Protein AF-0000000075739368 (afdb_homodimer)

InterPro domains:
  IPR008930 Terpenoid cyclases/protein prenyltransferase alpha-alpha toroid [SSF48239] (47-310)

Organism: Mycobacterium marinum (strain ATCC BAA-535 / M) (NCBI:txid216594)

Foldseek 3Di:
DDDLLRLLVLLLVVCLVVVNPQQKDWDDLQRQLVLLVVCCVVLVHDPVRSVVRSRDTFMDRLLLLLLLLLLLLLVVVLPNCVSVVSNVVSLVVNLVQADPQGHFRGRPNVLFAHFLQSLLSNLQSCLSVVNDDCVSPQSVLVQQLLQADPQFFTAGGTDPHNVCQQVSCCSQLVNDDSHNRFQLSRLSNLVSQLSCCVRPRDHSCNVRNVSNLVVSLVQADPQLFHDGSWWPDTLNSRLSNLLSDLSVDDNLVSLVSSLNNLPPDADPFLQSLLSSLNSCVSSVHADDPVSLVVNSVQQDPSSWHDWDFTTDSPVDTDTGRSSSSSSSSSSNSSNVVD/DDDLLRLLVLLLVVCLVVVNPQQKDWDDLQNQLVLLVVCCVVLVHDPVRSVVRSRDTFMDRLLLLLLLLLLLLLVVVLPNCVSVVSNVVSLVVNLVQADDQGHFRGRPNVLGAHFLQSLLSNLQSCLSVVNDDCVSPQSVLVQQLLQADPQFFTAGGGDPHNVCQQVSCCSQLVHDDSHNRFQLSRLSNLVSQLSCCVRPRDHSCNVRNVSNLVVSLVQADPQLFHDGSWWPDTLNSRLSNLLSDLSVDDNLVSLVSSLNNLPPDADPFLQSLLSSLNSCVSSVHADDPVSLVVNSVQQDPSSWHDWDFTTDSVVDTDTGRSSSSSSSSSSNSSNVVD

Sequence (676 aa):
MATHIQRAIAYLTEQHALGYPNAVHKMGSYSTAKFVQLAADHLDLTADQVHRFSTFTCENKAFHVAMITDALQDALDAGHSECQAMVDENIDYLLGCRDEISWRYFPGFEPLPYDADSLGQMTQVLVRAGKATPETLADAFKLAALNAWEDGPISTFFATDPEDRIVINKIWGRGRDDTGRDAEVVANLLYGATLYQDQVGDSPLTPLLEIATKWLTVQQQPMGFWRAAWYVGTSYSTYVVVRQLVAAGGHQSSVDRAVRFLRQAPAPDPLNRALAMLAITAANCAPDRHDASLLHDTQFHDGSWEAIPLLDNHARIWGSRAVSTAICLKALLRQESQMATHIQRAIAYLTEQHALGYPNAVHKMGSYSTAKFVQLAADHLDLTADQVHRFSTFTCENKAFHVAMITDALQDALDAGHSECQAMVDENIDYLLGCRDEISWRYFPGFEPLPYDADSLGQMTQVLVRAGKATPETLADAFKLAALNAWEDGPISTFFATDPEDRIVINKIWGRGRDDTGRDAEVVANLLYGATLYQDQVGDSPLTPLLEIATKWLTVQQQPMGFWRAAWYVGTSYSTYVVVRQLVAAGGHQSSVDRAVRFLRQAPAPDPLNRALAMLAITAANCAPDRHDASLLHDTQFHDGSWEAIPLLDNHARIWGSRAVSTAICLKALLRQESQ

pLDDT: mean 93.15, std 7.37, range [50.0, 98.88]

Secondary structure (DSSP, 8-state):
---HHHHHHHHHHHHHHTT-GGG-EEE-HHHHHHHHHHHTTTTT--HHHHHHHHT--EEE-HHHHHHHHHHHHHHHHTT-GGGHHHHHHHHHHHHHT--SSS-BSSTT-TTSPBBHHHHHHHHHHHHHTT---HHHHHHHHHHHHHTB-TTS-B-SBPPSSGGGHHHHHHHHTTTS-TT---HHHHHHHHHHHHHHHHHT---TTGGGHHHHHHHHHHT--TTS----SSBSSSHHHHHHHHHHHHHH-S-HHHHHHHHHHHTSS--SSHHHHHHHHHHHHHTT-PPPHHHHHHHHHT--TTS-----EEEE-SS-EEE-HHHHHHHHHHHHHHHHH-/---HHHHHHHHHHHHHHTT-GGG-EEE-HHHHHHHHHHHTTTTT--HHHHHHHHT--EEE-HHHHHHHHHHHHHHHHTT-GGGHHHHHHHHHHHHHT--SSS-BSSTT-TTSPBBHHHHHHHHHHHHHTT---HHHHHHHHHHHHHTB-TTS-B-SBPPSSGGGHHHHHHHHTTTS-TT---HHHHHHHHHHHHHHHHHT---TTGGGHHHHHHHHHHT--TTS----SSBSSSHHHHHHHHHHHHHH-S-HHHHHHHHHHHTTS--SSHHHHHHHHHHHHHTT-PPPHHHHHHHHHT--TTS-----EEEE-SS-EEE-HHHHHHHHHHHHHHHHH-

Radius of gyration: 24.81 Å; Cα contacts (8 Å, |Δi|>4): 1261; chains: 2; bounding box: 58×69×65 Å

Structure (mmCIF, N/CA/C/O backbone):
data_AF-0000000075739368-model_v1
#
loop_
_entity.id
_entity.type
_entity.pdbx_description
1 polymer 'Squalene cyclase C-terminal domain-containing protein'
#
loop_
_atom_site.group_PDB
_atom_site.id
_atom_site.type_symbol
_atom_site.label_atom_id
_atom_site.label_alt_id
_atom_site.label_comp_id
_atom_site.label_asym_id
_atom_site.label_entity_id
_atom_site.label_seq_id
_atom_site.pdbx_PDB_ins_code
_atom_site.Cartn_x
_atom_site.Cartn_y
_atom_site.Cartn_z
_atom_site.occupancy
_atom_site.B_iso_or_equiv
_atom_site.auth_seq_id
_atom_site.auth_comp_id
_atom_site.auth_asym_id
_atom_site.auth_atom_id
_atom_site.pdbx_PDB_model_num
ATOM 1 N N . MET A 1 1 ? 19.188 -24.266 19.781 1 50 1 MET A N 1
ATOM 2 C CA . MET A 1 1 ? 18.156 -23.266 19.609 1 50 1 MET A CA 1
ATOM 3 C C . MET A 1 1 ? 17.656 -23.234 18.156 1 50 1 MET A C 1
ATOM 5 O O . MET A 1 1 ? 18.453 -23.375 17.234 1 50 1 MET A O 1
ATOM 9 N N . ALA A 1 2 ? 16.453 -23.156 17.922 1 74.81 2 ALA A N 1
ATOM 10 C CA . ALA A 1 2 ? 15.906 -23.297 16.578 1 74.81 2 ALA A CA 1
ATOM 11 C C . ALA A 1 2 ? 16.312 -22.125 15.695 1 74.81 2 ALA A C 1
ATOM 13 O O . ALA A 1 2 ? 16.344 -20.984 16.141 1 74.81 2 ALA A O 1
ATOM 14 N N . THR A 1 3 ? 16.781 -22.391 14.547 1 88.75 3 THR A N 1
ATOM 15 C CA . THR A 1 3 ? 17.156 -21.359 13.578 1 88.75 3 THR A CA 1
ATOM 16 C C . THR A 1 3 ? 15.945 -20.5 13.211 1 88.75 3 THR A C 1
ATOM 18 O O . THR A 1 3 ? 14.812 -20.844 13.555 1 88.75 3 THR A O 1
ATOM 21 N N . HIS A 1 4 ? 16.188 -19.391 12.727 1 94.69 4 HIS A N 1
ATOM 22 C CA . HIS A 1 4 ? 15.133 -18.516 12.234 1 94.69 4 HIS A CA 1
ATOM 23 C C . HIS A 1 4 ? 14.211 -19.25 11.273 1 94.69 4 HIS A C 1
ATOM 25 O O . HIS A 1 4 ? 12.992 -19.062 11.305 1 94.69 4 HIS A O 1
ATOM 31 N N . ILE A 1 5 ? 14.766 -20.156 10.477 1 96.81 5 ILE A N 1
ATOM 32 C CA . ILE A 1 5 ? 14.016 -20.922 9.5 1 96.81 5 ILE A CA 1
ATOM 33 C C . ILE A 1 5 ? 13.117 -21.938 10.219 1 96.81 5 ILE A C 1
ATOM 35 O O . ILE A 1 5 ? 11.922 -22.031 9.93 1 96.81 5 ILE A O 1
ATOM 39 N N . GLN A 1 6 ? 13.633 -22.609 11.211 1 97.31 6 GLN A N 1
ATOM 40 C CA . GLN A 1 6 ? 12.875 -23.609 11.953 1 97.31 6 GLN A CA 1
ATOM 41 C C . GLN A 1 6 ? 11.727 -22.969 12.719 1 97.31 6 GLN A C 1
ATOM 43 O O . GLN A 1 6 ? 10.633 -23.531 12.805 1 97.31 6 GLN A O 1
ATOM 48 N N . ARG A 1 7 ? 12.023 -21.812 13.227 1 97.44 7 ARG A N 1
ATOM 49 C CA . ARG A 1 7 ? 10.984 -21.109 13.969 1 97.44 7 ARG A CA 1
ATOM 50 C C . ARG A 1 7 ? 9.867 -20.641 13.047 1 97.44 7 ARG A C 1
ATOM 52 O O . ARG A 1 7 ? 8.695 -20.656 13.422 1 97.44 7 ARG A O 1
ATOM 59 N N . ALA A 1 8 ? 10.211 -20.203 11.852 1 98.19 8 ALA A N 1
ATOM 60 C CA . ALA A 1 8 ? 9.203 -19.812 10.867 1 98.19 8 ALA A CA 1
ATOM 61 C C . ALA A 1 8 ? 8.359 -21 10.438 1 98.19 8 ALA A C 1
ATOM 63 O O . ALA A 1 8 ? 7.133 -20.906 10.344 1 98.19 8 ALA A O 1
ATOM 64 N N . ILE A 1 9 ? 8.977 -22.156 10.219 1 98.5 9 ILE A N 1
ATOM 65 C CA . ILE A 1 9 ? 8.273 -23.375 9.828 1 98.5 9 ILE A CA 1
ATOM 66 C C . ILE A 1 9 ? 7.336 -23.797 10.953 1 98.5 9 ILE A C 1
ATOM 68 O O . ILE A 1 9 ? 6.203 -24.219 10.703 1 98.5 9 ILE A O 1
ATOM 72 N N . ALA A 1 10 ? 7.816 -23.672 12.18 1 98.06 10 ALA A N 1
ATOM 73 C CA . ALA A 1 10 ? 6.988 -24.047 13.328 1 98.06 10 ALA A CA 1
ATOM 74 C C . ALA A 1 10 ? 5.73 -23.188 13.391 1 98.06 10 ALA A C 1
ATOM 76 O O . ALA A 1 10 ? 4.641 -23.688 13.672 1 98.06 10 ALA A O 1
ATOM 77 N N . TYR A 1 11 ? 5.91 -21.922 13.164 1 97.81 11 TYR A N 1
ATOM 78 C CA . TYR A 1 11 ? 4.754 -21.031 13.156 1 97.81 11 TYR A CA 1
ATOM 79 C C . TYR A 1 11 ? 3.766 -21.438 12.07 1 97.81 11 TYR A C 1
ATOM 81 O O . TYR A 1 11 ? 2.559 -21.516 12.312 1 97.81 11 TYR A O 1
ATOM 89 N N . LEU A 1 12 ? 4.246 -21.703 10.852 1 98.31 12 LEU A N 1
ATOM 90 C CA . LEU A 1 12 ? 3.377 -22.062 9.742 1 98.31 12 LEU A CA 1
ATOM 91 C C . LEU A 1 12 ? 2.715 -23.406 9.977 1 98.31 12 LEU A C 1
ATOM 93 O O . LEU A 1 12 ? 1.579 -23.641 9.555 1 98.31 12 LEU A O 1
ATOM 97 N N . THR A 1 13 ? 3.43 -24.25 10.695 1 98.31 13 THR A N 1
ATOM 98 C CA . THR A 1 13 ? 2.854 -25.531 11.078 1 98.31 13 THR A CA 1
ATOM 99 C C . THR A 1 13 ? 1.647 -25.344 11.992 1 98.31 13 THR A C 1
ATOM 101 O O . THR A 1 13 ? 0.622 -26 11.828 1 98.31 13 THR A O 1
ATOM 104 N N . GLU A 1 14 ? 1.795 -24.469 12.922 1 97.56 14 GLU A N 1
ATOM 105 C CA . GLU A 1 14 ? 0.678 -24.156 13.812 1 97.56 14 GLU A CA 1
ATOM 106 C C . GLU A 1 14 ? -0.492 -23.562 13.031 1 97.56 14 GLU A C 1
ATOM 108 O O . GLU A 1 14 ? -1.65 -23.891 13.297 1 97.56 14 GLU A O 1
ATOM 113 N N . GLN A 1 15 ? -0.168 -22.672 12.086 1 97.56 15 GLN A N 1
ATOM 114 C CA . GLN A 1 15 ? -1.215 -22.078 11.258 1 97.56 15 GLN A CA 1
ATOM 115 C C . GLN A 1 15 ? -1.915 -23.141 10.422 1 97.56 15 GLN A C 1
ATOM 117 O O . GLN A 1 15 ? -3.137 -23.109 10.258 1 97.56 15 GLN A O 1
ATOM 122 N N . HIS A 1 16 ? -1.182 -24.031 9.883 1 98.25 16 HIS A N 1
ATOM 123 C CA . HIS A 1 16 ? -1.73 -25.125 9.086 1 98.25 16 HIS A CA 1
ATOM 124 C C . HIS A 1 16 ? -2.689 -25.969 9.906 1 98.25 16 HIS A C 1
ATOM 126 O O . HIS A 1 16 ? -3.766 -26.344 9.43 1 98.25 16 HIS A O 1
ATOM 132 N N . ALA A 1 17 ? -2.266 -26.266 11.109 1 97.38 17 ALA A N 1
ATOM 133 C CA . ALA A 1 17 ? -3.086 -27.094 11.992 1 97.38 17 ALA A CA 1
ATOM 134 C C . ALA A 1 17 ? -4.434 -26.438 12.266 1 97.38 17 ALA A C 1
ATOM 136 O O . ALA A 1 17 ? -5.441 -27.125 12.445 1 97.38 17 ALA A O 1
ATOM 137 N N . LEU A 1 18 ? -4.449 -25.125 12.211 1 96 18 LEU A N 1
ATOM 138 C CA . LEU A 1 18 ? -5.668 -24.375 12.492 1 96 18 LEU A CA 1
ATOM 139 C C . LEU A 1 18 ? -6.426 -24.062 11.203 1 96 18 LEU A C 1
ATOM 141 O O . LEU A 1 18 ? -7.484 -23.438 11.234 1 96 18 LEU A O 1
ATOM 145 N N . GLY A 1 19 ? -5.898 -24.453 10.047 1 95.75 19 GLY A N 1
ATOM 146 C CA . GLY A 1 19 ? -6.543 -24.188 8.773 1 95.75 19 GLY A CA 1
ATOM 147 C C . GLY A 1 19 ? -6.246 -22.812 8.234 1 95.75 19 GLY A C 1
ATOM 148 O O . GLY A 1 19 ? -7.086 -22.203 7.562 1 95.75 19 GLY A O 1
ATOM 149 N N . TYR A 1 20 ? -5.207 -22.156 8.602 1 96.31 20 TYR A N 1
ATOM 150 C CA . TYR A 1 20 ? -4.699 -20.859 8.156 1 96.31 20 TYR A CA 1
ATOM 151 C C . TYR A 1 20 ? -5.746 -19.766 8.359 1 96.31 20 TYR A C 1
ATOM 153 O O . TYR A 1 20 ? -6.059 -19.016 7.43 1 96.31 20 TYR A O 1
ATOM 161 N N . PRO A 1 21 ? -6.266 -19.5 9.508 1 92.19 21 PRO A N 1
ATOM 162 C CA . PRO A 1 21 ? -7.273 -18.453 9.703 1 92.19 21 PRO A CA 1
ATOM 163 C C . PRO A 1 21 ? -6.746 -17.062 9.375 1 92.19 21 PRO A C 1
ATOM 165 O O . PRO A 1 21 ? -7.516 -16.188 8.938 1 92.19 21 PRO A O 1
ATOM 168 N N . ASN A 1 22 ? -5.43 -16.875 9.484 1 88.19 22 ASN A N 1
ATOM 169 C CA . ASN A 1 22 ? -4.797 -15.586 9.25 1 88.19 22 ASN A CA 1
ATOM 170 C C . ASN A 1 22 ? -4.645 -15.297 7.758 1 88.19 22 ASN A C 1
ATOM 172 O O . ASN A 1 22 ? -4.41 -14.156 7.363 1 88.19 22 ASN A O 1
ATOM 176 N N . ALA A 1 23 ? -4.871 -16.266 6.938 1 93.81 23 ALA A N 1
ATOM 177 C CA . ALA A 1 23 ? -4.676 -16.094 5.5 1 93.81 23 ALA A CA 1
ATOM 178 C C . ALA A 1 23 ? -5.992 -15.758 4.809 1 93.81 23 ALA A C 1
ATOM 180 O O . ALA A 1 23 ? -6.02 -15.5 3.602 1 93.81 23 ALA A O 1
ATOM 181 N N . VAL A 1 24 ? -7.039 -15.656 5.562 1 92.19 24 VAL A N 1
ATOM 182 C CA . VAL A 1 24 ? -8.367 -15.422 4.996 1 92.19 24 VAL A CA 1
ATOM 183 C C . VAL A 1 24 ? -8.508 -13.945 4.625 1 92.19 24 VAL A C 1
ATOM 185 O O . VAL A 1 24 ? -8.164 -13.062 5.418 1 92.19 24 VAL A O 1
ATOM 188 N N . HIS A 1 25 ? -8.859 -13.68 3.447 1 91.69 25 HIS A N 1
ATOM 189 C CA . HIS A 1 25 ? -9.32 -12.367 3.016 1 91.69 25 HIS A CA 1
ATOM 190 C C . HIS A 1 25 ? -10.844 -12.312 2.949 1 91.69 25 HIS A C 1
ATOM 192 O O . HIS A 1 25 ? -11.469 -13.133 2.273 1 91.69 25 HIS A O 1
ATOM 198 N N . LYS A 1 26 ? -11.477 -11.398 3.635 1 86.06 26 LYS A N 1
ATOM 199 C CA . LYS A 1 26 ? -12.93 -11.234 3.676 1 86.06 26 LYS A CA 1
ATOM 200 C C . LYS A 1 26 ? -13.352 -9.891 3.098 1 86.06 26 LYS A C 1
ATOM 202 O O . LYS A 1 26 ? -12.812 -8.844 3.48 1 86.06 26 LYS A O 1
ATOM 207 N N . MET A 1 27 ? -14.148 -9.922 2.121 1 82.12 27 MET A N 1
ATOM 208 C CA . MET A 1 27 ? -14.844 -8.711 1.685 1 82.12 27 MET A CA 1
ATOM 209 C C . MET A 1 27 ? -16.172 -8.547 2.422 1 82.12 27 MET A C 1
ATOM 211 O O . MET A 1 27 ? -17 -9.445 2.404 1 82.12 27 MET A O 1
ATOM 215 N N . GLY A 1 28 ? -16.406 -7.465 3.012 1 78.5 28 GLY A N 1
ATOM 216 C CA . GLY A 1 28 ? -17.609 -7.238 3.783 1 78.5 28 GLY A CA 1
ATOM 217 C C . GLY A 1 28 ? -18.875 -7.301 2.943 1 78.5 28 GLY A C 1
ATOM 218 O O . GLY A 1 28 ? -18.859 -6.996 1.749 1 78.5 28 GLY A O 1
ATOM 219 N N . SER A 1 29 ? -19.969 -7.629 3.629 1 79.56 29 SER A N 1
ATOM 220 C CA . SER A 1 29 ? -21.266 -7.801 2.955 1 79.56 29 SER A CA 1
ATOM 221 C C . SER A 1 29 ? -21.719 -6.504 2.293 1 79.56 29 SER A C 1
ATOM 223 O O . SER A 1 29 ? -22.266 -6.523 1.193 1 79.56 29 SER A O 1
ATOM 225 N N . TYR A 1 30 ? -21.453 -5.477 2.959 1 76.62 30 TYR A N 1
ATOM 226 C CA . TYR A 1 30 ? -21.844 -4.184 2.402 1 76.62 30 TYR A CA 1
ATOM 227 C C . TYR A 1 30 ? -21.062 -3.889 1.124 1 76.62 30 TYR A C 1
ATOM 229 O O . TYR A 1 30 ? -21.641 -3.451 0.126 1 76.62 30 TYR A O 1
ATOM 237 N N . SER A 1 31 ? -19.812 -4.133 1.127 1 79.44 31 SER A N 1
ATOM 238 C CA . SER A 1 31 ? -18.969 -3.916 -0.049 1 79.44 31 SER A CA 1
ATOM 239 C C . SER A 1 31 ? -19.375 -4.848 -1.188 1 79.44 31 SER A C 1
ATOM 241 O O . SER A 1 31 ? -19.422 -4.434 -2.348 1 79.44 31 SER A O 1
ATOM 243 N N . THR A 1 32 ? -19.656 -6.074 -0.825 1 82.69 32 THR A N 1
ATOM 244 C CA . THR A 1 32 ? -20.109 -7.047 -1.82 1 82.69 32 THR A CA 1
ATOM 245 C C . THR A 1 32 ? -21.391 -6.582 -2.494 1 82.69 32 THR A C 1
ATOM 247 O O . THR A 1 32 ? -21.484 -6.586 -3.723 1 82.69 32 THR A O 1
ATOM 250 N N . ALA A 1 33 ? -22.281 -6.168 -1.65 1 83.94 33 ALA A N 1
ATOM 251 C CA . ALA A 1 33 ? -23.562 -5.707 -2.168 1 83.94 33 ALA A CA 1
ATOM 252 C C . ALA A 1 33 ? -23.391 -4.492 -3.07 1 83.94 33 ALA A C 1
ATOM 254 O O . ALA A 1 33 ? -24.031 -4.391 -4.121 1 83.94 33 ALA A O 1
ATOM 255 N N . LYS A 1 34 ? -22.609 -3.611 -2.662 1 80.5 34 LYS A N 1
ATOM 256 C CA . LYS A 1 34 ? -22.391 -2.393 -3.434 1 80.5 34 LYS A CA 1
ATOM 257 C C . LYS A 1 34 ? -21.703 -2.699 -4.766 1 80.5 34 LYS A C 1
ATOM 259 O O . LYS A 1 34 ? -22.031 -2.092 -5.789 1 80.5 34 LYS A O 1
ATOM 264 N N . PHE A 1 35 ? -20.797 -3.562 -4.723 1 80.81 35 PHE A N 1
ATOM 265 C CA . PHE A 1 35 ? -20.125 -3.961 -5.957 1 80.81 35 PHE A CA 1
ATOM 266 C C . PHE A 1 35 ? -21.125 -4.582 -6.93 1 80.81 35 PHE A C 1
ATOM 268 O O . PHE A 1 35 ? -21.141 -4.238 -8.109 1 80.81 35 PHE A O 1
ATOM 275 N N . VAL A 1 36 ? -21.906 -5.492 -6.43 1 86.44 36 VAL A N 1
ATOM 276 C CA . VAL A 1 36 ? -22.875 -6.191 -7.273 1 86.44 36 VAL A CA 1
ATOM 277 C C . VAL A 1 36 ? -23.859 -5.188 -7.863 1 86.44 36 VAL A C 1
ATOM 279 O O . VAL A 1 36 ? -24.203 -5.27 -9.047 1 86.44 36 VAL A O 1
ATOM 282 N N . GLN A 1 37 ? -24.203 -4.285 -7.055 1 84.88 37 GLN A N 1
ATOM 283 C CA . GLN A 1 37 ? -25.125 -3.258 -7.512 1 84.88 37 GLN A CA 1
ATOM 284 C C . GLN A 1 37 ? -24.516 -2.42 -8.633 1 84.88 37 GLN A C 1
ATOM 286 O O . GLN A 1 37 ? -25.172 -2.129 -9.633 1 84.88 37 GLN A O 1
ATOM 291 N N . LEU A 1 38 ? -23.359 -2.102 -8.484 1 79.25 38 LEU A N 1
ATOM 292 C CA . LEU A 1 38 ? -22.672 -1.253 -9.453 1 79.25 38 LEU A CA 1
ATOM 293 C C . LEU A 1 38 ? -22.422 -2.008 -10.75 1 79.25 38 LEU A C 1
ATOM 295 O O . LEU A 1 38 ? -22.438 -1.412 -11.836 1 79.25 38 LEU A O 1
ATOM 299 N N . ALA A 1 39 ? -22.266 -3.303 -10.664 1 81.81 39 ALA A N 1
ATOM 300 C CA . ALA A 1 39 ? -21.875 -4.09 -11.828 1 81.81 39 ALA A CA 1
ATOM 301 C C . ALA A 1 39 ? -23.078 -4.754 -12.477 1 81.81 39 ALA A C 1
ATOM 303 O O . ALA A 1 39 ? -22.969 -5.309 -13.578 1 81.81 39 ALA A O 1
ATOM 304 N N . ALA A 1 40 ? -24.188 -4.656 -11.836 1 86.88 40 ALA A N 1
ATOM 305 C CA . ALA A 1 40 ? -25.344 -5.438 -12.234 1 86.88 40 ALA A CA 1
ATOM 306 C C . ALA A 1 40 ? -25.719 -5.168 -13.695 1 86.88 40 ALA A C 1
ATOM 308 O O . ALA A 1 40 ? -26.031 -6.094 -14.445 1 86.88 40 ALA A O 1
ATOM 309 N N . ASP A 1 41 ? -25.672 -3.955 -14.023 1 82.75 41 ASP A N 1
ATOM 310 C CA . ASP A 1 41 ? -26.062 -3.596 -15.383 1 82.75 41 ASP A CA 1
ATOM 311 C C . ASP A 1 41 ? -25.047 -4.098 -16.406 1 82.75 41 ASP A C 1
ATOM 313 O O . ASP A 1 41 ? -25.422 -4.555 -17.484 1 82.75 41 ASP A O 1
ATOM 317 N N . HIS A 1 42 ? -23.844 -4.047 -16.047 1 81.31 42 HIS A N 1
ATOM 318 C CA . HIS A 1 42 ? -22.781 -4.473 -16.953 1 81.31 42 HIS A CA 1
ATOM 319 C C . HIS A 1 42 ? -22.75 -5.992 -17.094 1 81.31 42 HIS A C 1
ATOM 321 O O . HIS A 1 42 ? -22.344 -6.516 -18.125 1 81.31 42 HIS A O 1
ATOM 327 N N . LEU A 1 43 ? -23.234 -6.613 -16.094 1 82.25 43 LEU A N 1
ATOM 328 C CA . LEU A 1 43 ? -23.156 -8.07 -16.062 1 82.25 43 LEU A CA 1
ATOM 329 C C . LEU A 1 43 ? -24.484 -8.703 -16.438 1 82.25 43 LEU A C 1
ATOM 331 O O . LEU A 1 43 ? -24.641 -9.922 -16.391 1 82.25 43 LEU A O 1
ATOM 335 N N . ASP A 1 44 ? -25.422 -7.91 -16.797 1 85 44 ASP A N 1
ATOM 336 C CA . ASP A 1 44 ? -26.75 -8.359 -17.188 1 85 44 ASP A CA 1
ATOM 337 C C . ASP A 1 44 ? -27.328 -9.328 -16.156 1 85 44 ASP A C 1
ATOM 339 O O . ASP A 1 44 ? -27.75 -10.43 -16.5 1 85 44 ASP A O 1
ATOM 343 N N . LEU A 1 45 ? -27.312 -8.867 -14.914 1 89.12 45 LEU A N 1
ATOM 344 C CA . LEU A 1 45 ? -27.797 -9.711 -13.828 1 89.12 45 LEU A CA 1
ATOM 345 C C . LEU A 1 45 ? -29.297 -9.531 -13.641 1 89.12 45 LEU A C 1
ATOM 347 O O . LEU A 1 45 ? -29.812 -8.414 -13.734 1 89.12 45 LEU A O 1
ATOM 351 N N . THR A 1 46 ? -29.969 -10.664 -13.383 1 92.19 46 THR A N 1
ATOM 352 C CA . THR A 1 46 ? -31.375 -10.617 -13 1 92.19 46 THR A CA 1
ATOM 353 C C . THR A 1 46 ? -31.516 -10.133 -11.555 1 92.19 46 THR A C 1
ATOM 355 O O . THR A 1 46 ? -30.547 -10.102 -10.805 1 92.19 46 THR A O 1
ATOM 358 N N . ALA A 1 47 ? -32.75 -9.719 -11.211 1 90.62 47 ALA A N 1
ATOM 359 C CA . ALA A 1 47 ? -33.031 -9.273 -9.844 1 90.62 47 ALA A CA 1
ATOM 360 C C . ALA A 1 47 ? -32.688 -10.375 -8.844 1 90.62 47 ALA A C 1
ATOM 362 O O . ALA A 1 47 ? -32.188 -10.094 -7.758 1 90.62 47 ALA A O 1
ATOM 363 N N . ASP A 1 48 ? -33 -11.57 -9.234 1 92.44 48 ASP A N 1
ATOM 364 C CA . ASP A 1 48 ? -32.688 -12.711 -8.375 1 92.44 48 ASP A CA 1
ATOM 365 C C . ASP A 1 48 ? -31.188 -12.914 -8.211 1 92.44 48 ASP A C 1
ATOM 367 O O . ASP A 1 48 ? -30.719 -13.227 -7.117 1 92.44 48 ASP A O 1
ATOM 371 N N . GLN A 1 49 ? -30.484 -12.797 -9.25 1 90.5 49 GLN A N 1
ATOM 372 C CA . GLN A 1 49 ? -29.031 -12.922 -9.211 1 90.5 49 GLN A CA 1
ATOM 373 C C . GLN A 1 49 ? -28.406 -11.812 -8.375 1 90.5 49 GLN A C 1
ATOM 375 O O . GLN A 1 49 ? -27.469 -12.055 -7.621 1 90.5 49 GLN A O 1
ATOM 380 N N . VAL A 1 50 ? -28.922 -10.617 -8.547 1 90.62 50 VAL A N 1
ATOM 381 C CA . VAL A 1 50 ? -28.422 -9.492 -7.762 1 90.62 50 VAL A CA 1
ATOM 382 C C . VAL A 1 50 ? -28.594 -9.781 -6.273 1 90.62 50 VAL A C 1
ATOM 384 O O . VAL A 1 50 ? -27.672 -9.547 -5.48 1 90.62 50 VAL A O 1
ATOM 387 N N . HIS A 1 51 ? -29.719 -10.258 -5.914 1 89.75 51 HIS A N 1
ATOM 388 C CA . HIS A 1 51 ? -29.969 -10.586 -4.516 1 89.75 51 HIS A CA 1
ATOM 389 C C . HIS A 1 51 ? -29.031 -11.688 -4.031 1 89.75 51 HIS A C 1
ATOM 391 O O . HIS A 1 51 ? -28.406 -11.555 -2.975 1 89.75 51 HIS A O 1
ATOM 397 N N . ARG A 1 52 ? -28.922 -12.703 -4.785 1 89.75 52 ARG A N 1
ATOM 398 C CA . ARG A 1 52 ? -28.078 -13.836 -4.426 1 89.75 52 ARG A CA 1
ATOM 399 C C . ARG A 1 52 ? -26.625 -13.414 -4.281 1 89.75 52 ARG A C 1
ATOM 401 O O . ARG A 1 52 ? -25.969 -13.773 -3.309 1 89.75 52 ARG A O 1
ATOM 408 N N . PHE A 1 53 ? -26.188 -12.648 -5.227 1 88 53 PHE A N 1
ATOM 409 C CA . PHE A 1 53 ? -24.781 -12.281 -5.238 1 88 53 PHE A CA 1
ATOM 410 C C . PHE A 1 53 ? -24.484 -11.195 -4.207 1 88 53 PHE A C 1
ATOM 412 O O . PHE A 1 53 ? -23.406 -11.156 -3.631 1 88 53 PHE A O 1
ATOM 419 N N . SER A 1 54 ? -25.406 -10.352 -3.93 1 88.31 54 SER A N 1
ATOM 420 C CA . SER A 1 54 ? -25.234 -9.281 -2.953 1 88.31 54 SER A CA 1
ATOM 421 C C . SER A 1 54 ? -25.125 -9.844 -1.537 1 88.31 54 SER A C 1
ATOM 423 O O . SER A 1 54 ? -24.609 -9.172 -0.638 1 88.31 54 SER A O 1
ATOM 425 N N . THR A 1 55 ? -25.578 -11.094 -1.35 1 87.31 55 THR A N 1
ATOM 426 C CA . THR A 1 55 ? -25.562 -11.68 -0.014 1 87.31 55 THR A CA 1
ATOM 427 C C . THR A 1 55 ? -24.531 -12.789 0.08 1 87.31 55 THR A C 1
ATOM 429 O O . THR A 1 55 ? -24.453 -13.5 1.084 1 87.31 55 THR A O 1
ATOM 432 N N . PHE A 1 56 ? -23.812 -12.961 -0.991 1 88 56 PHE A N 1
ATOM 433 C CA . PHE A 1 56 ? -22.734 -13.961 -1.004 1 88 56 PHE A CA 1
ATOM 434 C C . PHE A 1 56 ? -21.641 -13.586 -0.023 1 88 56 PHE A C 1
ATOM 436 O O . PHE A 1 56 ? -21.266 -12.414 0.09 1 88 56 PHE A O 1
ATOM 443 N N . THR A 1 57 ? -21.156 -14.523 0.69 1 86.12 57 THR A N 1
ATOM 444 C CA . THR A 1 57 ? -20.031 -14.289 1.592 1 86.12 57 THR A CA 1
ATOM 445 C C . THR A 1 57 ? -18.703 -14.422 0.848 1 86.12 57 THR A C 1
ATOM 447 O O . THR A 1 57 ? -18.266 -15.531 0.544 1 86.12 57 THR A O 1
ATOM 450 N N . CYS A 1 58 ? -18.094 -13.336 0.604 1 86.75 58 CYS A N 1
ATOM 451 C CA . CYS A 1 58 ? -16.812 -13.305 -0.086 1 86.75 58 CYS A CA 1
ATOM 452 C C . CYS A 1 58 ? -15.656 -13.5 0.895 1 86.75 58 CYS A C 1
ATOM 454 O O . CYS A 1 58 ? -15.18 -12.531 1.49 1 86.75 58 CYS A O 1
ATOM 456 N N . GLU A 1 59 ? -15.242 -14.703 0.985 1 87.38 59 GLU A N 1
ATOM 457 C CA . GLU A 1 59 ? -14.117 -15.094 1.834 1 87.38 59 GLU A CA 1
ATOM 458 C C . GLU A 1 59 ? -13.219 -16.109 1.129 1 87.38 59 GLU A C 1
ATOM 460 O O . GLU A 1 59 ? -13.711 -17.031 0.472 1 87.38 59 GLU A O 1
ATOM 465 N N . ASN A 1 60 ? -11.961 -15.797 1.168 1 89.25 60 ASN A N 1
ATOM 466 C CA . ASN A 1 60 ? -11.078 -16.734 0.485 1 89.25 60 ASN A CA 1
ATOM 467 C C . ASN A 1 60 ? -9.68 -16.734 1.101 1 89.25 60 ASN A C 1
ATOM 469 O O . ASN A 1 60 ? -9.281 -15.773 1.75 1 89.25 60 ASN A O 1
ATOM 473 N N . LYS A 1 61 ? -9.055 -17.906 1.037 1 95.44 61 LYS A N 1
ATOM 474 C CA . LYS A 1 61 ? -7.66 -18 1.457 1 95.44 61 LYS A CA 1
ATOM 475 C C . LYS A 1 61 ? -6.84 -18.828 0.469 1 95.44 61 LYS A C 1
ATOM 477 O O . LYS A 1 61 ? -5.641 -19.016 0.666 1 95.44 61 LYS A O 1
ATOM 482 N N . ALA A 1 62 ? -7.473 -19.281 -0.627 1 97.19 62 ALA A N 1
ATOM 483 C CA . ALA A 1 62 ? -6.809 -20.219 -1.532 1 97.19 62 ALA A CA 1
ATOM 484 C C . ALA A 1 62 ? -5.547 -19.594 -2.131 1 97.19 62 ALA A C 1
ATOM 486 O O . ALA A 1 62 ? -4.484 -20.219 -2.133 1 97.19 62 ALA A O 1
ATOM 487 N N . PHE A 1 63 ? -5.664 -18.438 -2.689 1 97.88 63 PHE A N 1
ATOM 488 C CA . PHE A 1 63 ? -4.52 -17.75 -3.281 1 97.88 63 PHE A CA 1
ATOM 489 C C . PHE A 1 63 ? -3.379 -17.625 -2.275 1 97.88 63 PHE A C 1
ATOM 491 O O . PHE A 1 63 ? -2.223 -17.906 -2.605 1 97.88 63 PHE A O 1
ATOM 498 N N . HIS A 1 64 ? -3.668 -17.328 -1.086 1 98.19 64 HIS A N 1
ATOM 499 C CA . HIS A 1 64 ? -2.68 -17.109 -0.037 1 98.19 64 HIS A CA 1
ATOM 500 C C . HIS A 1 64 ? -2.078 -18.422 0.438 1 98.19 64 HIS A C 1
ATOM 502 O O . HIS A 1 64 ? -0.882 -18.5 0.729 1 98.19 64 HIS A O 1
ATOM 508 N N . VAL A 1 65 ? -2.908 -19.391 0.521 1 98.5 65 VAL A N 1
ATOM 509 C CA . VAL A 1 65 ? -2.402 -20.719 0.873 1 98.5 65 VAL A CA 1
ATOM 510 C C . VAL A 1 65 ? -1.439 -21.203 -0.207 1 98.5 65 VAL A C 1
ATOM 512 O O . VAL A 1 65 ? -0.449 -21.875 0.093 1 98.5 65 VAL A O 1
ATOM 515 N N . ALA A 1 66 ? -1.755 -20.906 -1.432 1 98.75 66 ALA A N 1
ATOM 516 C CA . ALA A 1 66 ? -0.826 -21.25 -2.506 1 98.75 66 ALA A CA 1
ATOM 517 C C . ALA A 1 66 ? 0.514 -20.547 -2.316 1 98.75 66 ALA A C 1
ATOM 519 O O . ALA A 1 66 ? 1.571 -21.141 -2.543 1 98.75 66 ALA A O 1
ATOM 520 N N . MET A 1 67 ? 0.505 -19.297 -1.908 1 98.62 67 MET A N 1
ATOM 521 C CA . MET A 1 67 ? 1.737 -18.562 -1.646 1 98.62 67 MET A CA 1
ATOM 522 C C . MET A 1 67 ? 2.521 -19.188 -0.503 1 98.62 67 MET A C 1
ATOM 524 O O . MET A 1 67 ? 3.742 -19.344 -0.586 1 98.62 67 MET A O 1
ATOM 528 N N . ILE A 1 68 ? 1.807 -19.531 0.545 1 98.81 68 ILE A N 1
ATOM 529 C CA . ILE A 1 68 ? 2.43 -20.172 1.693 1 98.81 68 ILE A CA 1
ATOM 530 C C . ILE A 1 68 ? 3.029 -21.516 1.268 1 98.81 68 ILE A C 1
ATOM 532 O O . ILE A 1 68 ? 4.152 -21.844 1.652 1 98.81 68 ILE A O 1
ATOM 536 N N . THR A 1 69 ? 2.285 -22.234 0.443 1 98.88 69 THR A N 1
ATOM 537 C CA . THR A 1 69 ? 2.729 -23.547 -0.036 1 98.88 69 THR A CA 1
ATOM 538 C C . THR A 1 69 ? 4.023 -23.422 -0.834 1 98.88 69 THR A C 1
ATOM 540 O O . THR A 1 69 ? 4.918 -24.25 -0.713 1 98.88 69 THR A O 1
ATOM 543 N N . ASP A 1 70 ? 4.117 -22.453 -1.648 1 98.81 70 ASP A N 1
ATOM 544 C CA . ASP A 1 70 ? 5.328 -22.188 -2.424 1 98.81 70 ASP A CA 1
ATOM 545 C C . ASP A 1 70 ? 6.547 -22.062 -1.515 1 98.81 70 ASP A C 1
ATOM 547 O O . ASP A 1 70 ? 7.598 -22.641 -1.795 1 98.81 70 ASP A O 1
ATOM 551 N N . ALA A 1 71 ? 6.414 -21.312 -0.414 1 98.69 71 ALA A N 1
ATOM 552 C CA . ALA A 1 71 ? 7.496 -21.156 0.556 1 98.69 71 ALA A CA 1
ATOM 553 C C . ALA A 1 71 ? 7.828 -22.484 1.229 1 98.69 71 ALA A C 1
ATOM 555 O O . ALA A 1 71 ? 9 -22.797 1.443 1 98.69 71 ALA A O 1
ATOM 556 N N . LEU A 1 72 ? 6.781 -23.25 1.553 1 98.81 72 LEU A N 1
ATOM 557 C CA . LEU A 1 72 ? 6.984 -24.547 2.191 1 98.81 72 LEU A CA 1
ATOM 558 C C . LEU A 1 72 ? 7.68 -25.516 1.242 1 98.81 72 LEU A C 1
ATOM 560 O O . LEU A 1 72 ? 8.469 -26.359 1.678 1 98.81 72 LEU A O 1
ATOM 564 N N . GLN A 1 73 ? 7.387 -25.391 0.019 1 98.81 73 GLN A N 1
ATOM 565 C CA . GLN A 1 73 ? 8.07 -26.219 -0.965 1 98.81 73 GLN A CA 1
ATOM 566 C C . GLN A 1 73 ? 9.547 -25.859 -1.062 1 98.81 73 GLN A C 1
ATOM 568 O O . GLN A 1 73 ? 10.391 -26.734 -1.251 1 98.81 73 GLN A O 1
ATOM 573 N N . ASP A 1 74 ? 9.883 -24.562 -0.964 1 98.12 74 ASP A N 1
ATOM 574 C CA . ASP A 1 74 ? 11.289 -24.172 -0.871 1 98.12 74 ASP A CA 1
ATOM 575 C C . ASP A 1 74 ? 11.953 -24.797 0.355 1 98.12 74 ASP A C 1
ATOM 577 O O . ASP A 1 74 ? 13.117 -25.203 0.303 1 98.12 74 ASP A O 1
ATOM 581 N N . ALA A 1 75 ? 11.203 -24.828 1.429 1 98.38 75 ALA A N 1
ATOM 582 C CA . ALA A 1 75 ? 11.719 -25.453 2.643 1 98.38 75 ALA A CA 1
ATOM 583 C C . ALA A 1 75 ? 11.992 -26.938 2.422 1 98.38 75 ALA A C 1
ATOM 585 O O . ALA A 1 75 ? 13.016 -27.469 2.867 1 98.38 75 ALA A O 1
ATOM 586 N N . LEU A 1 76 ? 11.117 -27.609 1.713 1 97.94 76 LEU A N 1
ATOM 587 C CA . LEU A 1 76 ? 11.32 -29.016 1.374 1 97.94 76 LEU A CA 1
ATOM 588 C C . LEU A 1 76 ? 12.586 -29.203 0.553 1 97.94 76 LEU A C 1
ATOM 590 O O . LEU A 1 76 ? 13.383 -30.109 0.824 1 97.94 76 LEU A O 1
ATOM 594 N N . ASP A 1 77 ? 12.734 -28.375 -0.41 1 96.62 77 ASP A N 1
ATOM 595 C CA . ASP A 1 77 ? 13.914 -28.438 -1.266 1 96.62 77 ASP A CA 1
ATOM 596 C C . ASP A 1 77 ? 15.195 -28.25 -0.452 1 96.62 77 ASP A C 1
ATOM 598 O O . ASP A 1 77 ? 16.25 -28.781 -0.807 1 96.62 77 ASP A O 1
ATOM 602 N N . ALA A 1 78 ? 15.094 -27.484 0.622 1 96.56 78 ALA A N 1
ATOM 603 C CA . ALA A 1 78 ? 16.25 -27.188 1.468 1 96.56 78 ALA A CA 1
ATOM 604 C C . ALA A 1 78 ? 16.453 -28.281 2.516 1 96.56 78 ALA A C 1
ATOM 606 O O . ALA A 1 78 ? 17.344 -28.172 3.363 1 96.56 78 ALA A O 1
ATOM 607 N N . GLY A 1 79 ? 15.578 -29.344 2.564 1 96.56 79 GLY A N 1
ATOM 608 C CA . GLY A 1 79 ? 15.812 -30.5 3.412 1 96.56 79 GLY A CA 1
ATOM 609 C C . GLY A 1 79 ? 14.883 -30.562 4.609 1 96.56 79 GLY A C 1
ATOM 610 O O . GLY A 1 79 ? 15 -31.453 5.453 1 96.56 79 GLY A O 1
ATOM 611 N N . HIS A 1 80 ? 13.953 -29.672 4.684 1 97.5 80 HIS A N 1
ATOM 612 C CA . HIS A 1 80 ? 13 -29.688 5.789 1 97.5 80 HIS A CA 1
ATOM 613 C C . HIS A 1 80 ? 11.82 -30.609 5.484 1 97.5 80 HIS A C 1
ATOM 615 O O . HIS A 1 80 ? 10.711 -30.125 5.215 1 97.5 80 HIS A O 1
ATOM 621 N N . SER A 1 81 ? 11.984 -31.844 5.738 1 97.62 81 SER A N 1
ATOM 622 C CA . SER A 1 81 ? 11.055 -32.906 5.328 1 97.62 81 SER A CA 1
ATOM 623 C C . SER A 1 81 ? 9.75 -32.812 6.117 1 97.62 81 SER A C 1
ATOM 625 O O . SER A 1 81 ? 8.719 -33.312 5.676 1 97.62 81 SER A O 1
ATOM 627 N N . GLU A 1 82 ? 9.805 -32.125 7.277 1 96.75 82 GLU A N 1
ATOM 628 C CA . GLU A 1 82 ? 8.609 -32 8.109 1 96.75 82 GLU A CA 1
ATOM 629 C C . GLU A 1 82 ? 7.527 -31.188 7.402 1 96.75 82 GLU A C 1
ATOM 631 O O . GLU A 1 82 ? 6.367 -31.203 7.812 1 96.75 82 GLU A O 1
ATOM 636 N N . CYS A 1 83 ? 7.91 -30.516 6.289 1 98.38 83 CYS A N 1
ATOM 637 C CA . CYS A 1 83 ? 6.957 -29.672 5.578 1 98.38 83 CYS A CA 1
ATOM 638 C C . CYS A 1 83 ? 6.145 -30.5 4.582 1 98.38 83 CYS A C 1
ATOM 640 O O . CYS A 1 83 ? 5.156 -30 4.031 1 98.38 83 CYS A O 1
ATOM 642 N N . GLN A 1 84 ? 6.48 -31.766 4.359 1 98.44 84 GLN A N 1
ATOM 643 C CA . GLN A 1 84 ? 5.891 -32.562 3.299 1 98.44 84 GLN A CA 1
ATOM 644 C C . GLN A 1 84 ? 4.387 -32.719 3.488 1 98.44 84 GLN A C 1
ATOM 646 O O . GLN A 1 84 ? 3.613 -32.5 2.555 1 98.44 84 GLN A O 1
ATOM 651 N N . ALA A 1 85 ? 3.967 -33.062 4.66 1 98.25 85 ALA A N 1
ATOM 652 C CA . ALA A 1 85 ? 2.547 -33.281 4.918 1 98.25 85 ALA A CA 1
ATOM 653 C C . ALA A 1 85 ? 1.738 -32 4.688 1 98.25 85 ALA A C 1
ATOM 655 O O . ALA A 1 85 ? 0.624 -32.062 4.164 1 98.25 85 ALA A O 1
ATOM 656 N N . MET A 1 86 ? 2.287 -30.891 5.145 1 98.56 86 MET A N 1
ATOM 657 C CA . MET A 1 86 ? 1.603 -29.609 4.949 1 98.56 86 MET A CA 1
ATOM 658 C C . MET A 1 86 ? 1.436 -29.297 3.465 1 98.56 86 MET A C 1
ATOM 660 O O . MET A 1 86 ? 0.36 -28.891 3.029 1 98.56 86 MET A O 1
ATOM 664 N N . VAL A 1 87 ? 2.488 -29.516 2.705 1 98.81 87 VAL A N 1
ATOM 665 C CA . VAL A 1 87 ? 2.455 -29.266 1.269 1 98.81 87 VAL A CA 1
ATOM 666 C C . VAL A 1 87 ? 1.397 -30.141 0.61 1 98.81 87 VAL A C 1
ATOM 668 O O . VAL A 1 87 ? 0.579 -29.656 -0.176 1 98.81 87 VAL A O 1
ATOM 671 N N . ASP A 1 88 ? 1.37 -31.422 0.982 1 98.75 88 ASP A N 1
ATOM 672 C CA . ASP A 1 88 ? 0.422 -32.375 0.387 1 98.75 88 ASP A CA 1
ATOM 673 C C . ASP A 1 88 ? -1.018 -31.953 0.686 1 98.75 88 ASP A C 1
ATOM 675 O O . ASP A 1 88 ? -1.861 -31.922 -0.213 1 98.75 88 ASP A O 1
ATOM 679 N N . GLU A 1 89 ? -1.253 -31.625 1.899 1 98.75 89 GLU A N 1
ATOM 680 C CA . GLU A 1 89 ? -2.604 -31.266 2.312 1 98.75 89 GLU A CA 1
ATOM 681 C C . GLU A 1 89 ? -3.029 -29.938 1.682 1 98.75 89 GLU A C 1
ATOM 683 O O . GLU A 1 89 ? -4.188 -29.781 1.293 1 98.75 89 GLU A O 1
ATOM 688 N N . ASN A 1 90 ? -2.076 -28.984 1.641 1 98.81 90 ASN A N 1
ATOM 689 C CA . ASN A 1 90 ? -2.375 -27.719 0.977 1 98.81 90 ASN A CA 1
ATOM 690 C C . ASN A 1 90 ? -2.717 -27.938 -0.496 1 98.81 90 ASN A C 1
ATOM 692 O O . ASN A 1 90 ? -3.654 -27.312 -1.011 1 98.81 90 ASN A O 1
ATOM 696 N N . ILE A 1 91 ? -1.959 -28.797 -1.146 1 98.75 91 ILE A N 1
ATOM 697 C CA . ILE A 1 91 ? -2.18 -29.062 -2.562 1 98.75 91 ILE A CA 1
ATOM 698 C C . ILE A 1 91 ? -3.574 -29.656 -2.764 1 98.75 91 ILE A C 1
ATOM 700 O O . ILE A 1 91 ? -4.301 -29.25 -3.672 1 98.75 91 ILE A O 1
ATOM 704 N N . ASP A 1 92 ? -3.967 -30.562 -1.908 1 98.38 92 ASP A N 1
ATOM 705 C CA . ASP A 1 92 ? -5.305 -31.141 -1.979 1 98.38 92 ASP A CA 1
ATOM 706 C C . ASP A 1 92 ? -6.379 -30.078 -1.785 1 98.38 92 ASP A C 1
ATOM 708 O O . ASP A 1 92 ? -7.379 -30.062 -2.502 1 98.38 92 ASP A O 1
ATOM 712 N N . TYR A 1 93 ? -6.188 -29.266 -0.854 1 98.06 93 TYR A N 1
ATOM 713 C CA . TYR A 1 93 ? -7.109 -28.156 -0.59 1 98.06 93 TYR A CA 1
ATOM 714 C C . TYR A 1 93 ? -7.242 -27.266 -1.809 1 98.06 93 TYR A C 1
ATOM 716 O O . TYR A 1 93 ? -8.352 -26.891 -2.201 1 98.06 93 TYR A O 1
ATOM 724 N N . LEU A 1 94 ? -6.105 -26.875 -2.426 1 98.06 94 LEU A N 1
ATOM 725 C CA . LEU A 1 94 ? -6.086 -25.938 -3.555 1 98.06 94 LEU A CA 1
ATOM 726 C C . LEU A 1 94 ? -6.781 -26.547 -4.766 1 98.06 94 LEU A C 1
ATOM 728 O O . LEU A 1 94 ? -7.484 -25.844 -5.5 1 98.06 94 LEU A O 1
ATOM 732 N N . LEU A 1 95 ? -6.578 -27.844 -4.98 1 97.81 95 LEU A N 1
ATOM 733 C CA . LEU A 1 95 ? -7.277 -28.531 -6.059 1 97.81 95 LEU A CA 1
ATOM 734 C C . LEU A 1 95 ? -8.781 -28.531 -5.82 1 97.81 95 LEU A C 1
ATOM 736 O O . LEU A 1 95 ? -9.562 -28.422 -6.77 1 97.81 95 LEU A O 1
ATOM 740 N N . GLY A 1 96 ? -9.148 -28.609 -4.547 1 96.38 96 GLY A N 1
ATOM 741 C CA . GLY A 1 96 ? -10.555 -28.578 -4.188 1 96.38 96 GLY A CA 1
ATOM 742 C C . GLY A 1 96 ? -11.188 -27.203 -4.391 1 96.38 96 GLY A C 1
ATOM 743 O O . GLY A 1 96 ? -12.406 -27.094 -4.504 1 96.38 96 GLY A O 1
ATOM 744 N N . CYS A 1 97 ? -10.367 -26.172 -4.5 1 96.31 97 CYS A N 1
ATOM 745 C CA . CYS A 1 97 ? -10.859 -24.812 -4.637 1 96.31 97 CYS A CA 1
ATOM 746 C C . CYS A 1 97 ? -11.055 -24.438 -6.102 1 96.31 97 CYS A C 1
ATOM 748 O O . CYS A 1 97 ? -11.539 -23.344 -6.414 1 96.31 97 CYS A O 1
ATOM 750 N N . ARG A 1 98 ? -10.625 -25.281 -6.996 1 95.94 98 ARG A N 1
ATOM 751 C CA . ARG A 1 98 ? -10.812 -25.016 -8.422 1 95.94 98 ARG A CA 1
ATOM 752 C C . ARG A 1 98 ? -12.297 -24.906 -8.766 1 95.94 98 ARG A C 1
ATOM 754 O O . ARG A 1 98 ? -13.109 -25.703 -8.289 1 95.94 98 ARG A O 1
ATOM 761 N N . ASP A 1 99 ? -12.484 -23.875 -9.453 1 92.19 99 ASP A N 1
ATOM 762 C CA . ASP A 1 99 ? -13.836 -23.734 -9.984 1 92.19 99 ASP A CA 1
ATOM 763 C C . ASP A 1 99 ? -13.945 -24.359 -11.367 1 92.19 99 ASP A C 1
ATOM 765 O O . ASP A 1 99 ? -12.961 -24.875 -11.906 1 92.19 99 ASP A O 1
ATOM 769 N N . GLU A 1 100 ? -14.977 -24.734 -11.945 1 90.88 100 GLU A N 1
ATOM 770 C CA . GLU A 1 100 ? -15.32 -25.422 -13.18 1 90.88 100 GLU A CA 1
ATOM 771 C C . GLU A 1 100 ? -14.141 -25.422 -14.156 1 90.88 100 GLU A C 1
ATOM 773 O O . GLU A 1 100 ? -13.617 -26.469 -14.516 1 90.88 100 GLU A O 1
ATOM 778 N N . ILE A 1 101 ? -13.57 -24.25 -14.508 1 95.81 101 ILE A N 1
ATOM 779 C CA . ILE A 1 101 ? -12.547 -24.141 -15.547 1 95.81 101 ILE A CA 1
ATOM 780 C C . ILE A 1 101 ? -11.203 -23.797 -14.906 1 95.81 101 ILE A C 1
ATOM 782 O O . ILE A 1 101 ? -10.164 -24.344 -15.305 1 95.81 101 ILE A O 1
ATOM 786 N N . SER A 1 102 ? -11.203 -22.953 -13.977 1 97.5 102 SER A N 1
ATOM 787 C CA . SER A 1 102 ? -10.008 -22.391 -13.344 1 97.5 102 SER A CA 1
ATOM 788 C C . SER A 1 102 ? -10.305 -21.906 -11.93 1 97.5 102 SER A C 1
ATOM 790 O O . SER A 1 102 ? -11.273 -22.344 -11.305 1 97.5 102 SER A O 1
ATOM 792 N N . TRP A 1 103 ? -9.469 -21.141 -11.359 1 97.75 103 TRP A N 1
ATOM 793 C CA . TRP A 1 103 ? -9.633 -20.609 -10.016 1 97.75 103 TRP A CA 1
ATOM 794 C C . TRP A 1 103 ? -10.109 -19.156 -10.062 1 97.75 103 TRP A C 1
ATOM 796 O O . TRP A 1 103 ? -9.695 -18.391 -10.938 1 97.75 103 TRP A O 1
ATOM 806 N N . ARG A 1 104 ? -11.016 -18.875 -9.125 1 95.38 104 ARG A N 1
ATOM 807 C CA . ARG A 1 104 ? -11.414 -17.516 -8.797 1 95.38 104 ARG A CA 1
ATOM 808 C C . ARG A 1 104 ? -10.797 -17.062 -7.48 1 95.38 104 ARG A C 1
ATOM 810 O O . ARG A 1 104 ? -10.539 -17.875 -6.598 1 95.38 104 ARG A O 1
ATOM 817 N N . TYR A 1 105 ? -10.562 -15.734 -7.422 1 93.69 105 TYR A N 1
ATOM 818 C CA . TYR A 1 105 ? -10.07 -15.219 -6.148 1 93.69 105 TYR A CA 1
ATOM 819 C C . TYR A 1 105 ? -11.039 -15.555 -5.02 1 93.69 105 TYR A C 1
ATOM 821 O O . TYR A 1 105 ? -10.609 -15.867 -3.904 1 93.69 105 TYR A O 1
ATOM 829 N N . PHE A 1 106 ? -12.352 -15.398 -5.266 1 93.12 106 PHE A N 1
ATOM 830 C CA . PHE A 1 106 ? -13.391 -15.859 -4.355 1 93.12 106 PHE A CA 1
ATOM 831 C C . PHE A 1 106 ? -14.125 -17.062 -4.938 1 93.12 106 PHE A C 1
ATOM 833 O O . PHE A 1 106 ? -15.109 -16.906 -5.652 1 93.12 106 PHE A O 1
ATOM 840 N N . PRO A 1 107 ? -13.703 -18.219 -4.477 1 90.44 107 PRO A N 1
ATOM 841 C CA . PRO A 1 107 ? -14.336 -19.422 -5.027 1 90.44 107 PRO A CA 1
ATOM 842 C C . PRO A 1 107 ? -15.844 -19.438 -4.836 1 90.44 107 PRO A C 1
ATOM 844 O O . PRO A 1 107 ? -16.344 -19.125 -3.75 1 90.44 107 PRO A O 1
ATOM 847 N N . GLY A 1 108 ? -16.531 -19.734 -5.875 1 88.81 108 GLY A N 1
ATOM 848 C CA . GLY A 1 108 ? -17.984 -19.859 -5.816 1 88.81 108 GLY A CA 1
ATOM 849 C C . GLY A 1 108 ? -18.703 -18.562 -6.125 1 88.81 108 GLY A C 1
ATOM 850 O O . GLY A 1 108 ? -19.922 -18.562 -6.371 1 88.81 108 GLY A O 1
ATOM 851 N N . PHE A 1 109 ? -18.031 -17.469 -6.09 1 91.5 109 PHE A N 1
ATOM 852 C CA . PHE A 1 109 ? -18.641 -16.188 -6.426 1 91.5 109 PHE A CA 1
ATOM 853 C C . PHE A 1 109 ? -18.688 -15.977 -7.938 1 91.5 109 PHE A C 1
ATOM 855 O O . PHE A 1 109 ? -17.812 -15.32 -8.5 1 91.5 109 PHE A O 1
ATOM 862 N N . GLU A 1 110 ? -19.688 -16.312 -8.539 1 88.94 110 GLU A N 1
ATOM 863 C CA . GLU A 1 110 ? -19.812 -16.484 -9.977 1 88.94 110 GLU A CA 1
ATOM 864 C C . GLU A 1 110 ? -19.562 -15.164 -10.719 1 88.94 110 GLU A C 1
ATOM 866 O O . GLU A 1 110 ? -18.984 -15.156 -11.805 1 88.94 110 GLU A O 1
ATOM 871 N N . PRO A 1 111 ? -20 -14.055 -10.219 1 88.81 111 PRO A N 1
ATOM 872 C CA . PRO A 1 111 ? -19.781 -12.812 -10.961 1 88.81 111 PRO A CA 1
ATOM 873 C C . PRO A 1 111 ? -18.297 -12.477 -11.117 1 88.81 111 PRO A C 1
ATOM 875 O O . PRO A 1 111 ? -17.922 -11.734 -12.023 1 88.81 111 PRO A O 1
ATOM 878 N N . LEU A 1 112 ? -17.531 -12.953 -10.234 1 91.31 112 LEU A N 1
ATOM 879 C CA . LEU A 1 112 ? -16.094 -12.719 -10.32 1 91.31 112 LEU A CA 1
ATOM 880 C C . LEU A 1 112 ? -15.445 -13.68 -11.305 1 91.31 112 LEU A C 1
ATOM 882 O O . LEU A 1 112 ? -15.508 -14.898 -11.133 1 91.31 112 LEU A O 1
ATOM 886 N N . PRO A 1 113 ? -14.828 -13.117 -12.297 1 93.94 113 PRO A N 1
ATOM 887 C CA . PRO A 1 113 ? -14.195 -14 -13.281 1 93.94 113 PRO A CA 1
ATOM 888 C C . PRO A 1 113 ? -12.992 -14.75 -12.703 1 93.94 113 PRO A C 1
ATOM 890 O O . PRO A 1 113 ? -12.477 -14.375 -11.648 1 93.94 113 PRO A O 1
ATOM 893 N N . TYR A 1 114 ? -12.656 -15.805 -13.461 1 96.75 114 TYR A N 1
ATOM 894 C CA . TYR A 1 114 ? -11.359 -16.406 -13.203 1 96.75 114 TYR A CA 1
ATOM 895 C C . TYR A 1 114 ? -10.234 -15.391 -13.414 1 96.75 114 TYR A C 1
ATOM 897 O O . TYR A 1 114 ? -10.391 -14.438 -14.18 1 96.75 114 TYR A O 1
ATOM 905 N N . ASP A 1 115 ? -9.148 -15.594 -12.703 1 96.38 115 ASP A N 1
ATOM 906 C CA . ASP A 1 115 ? -8.141 -14.562 -12.875 1 96.38 115 ASP A CA 1
ATOM 907 C C . ASP A 1 115 ? -6.75 -15.172 -13.062 1 96.38 115 ASP A C 1
ATOM 909 O O . ASP A 1 115 ? -6.492 -16.297 -12.609 1 96.38 115 ASP A O 1
ATOM 913 N N . ALA A 1 116 ? -5.922 -14.453 -13.703 1 98.25 116 ALA A N 1
ATOM 914 C CA . ALA A 1 116 ? -4.594 -14.883 -14.133 1 98.25 116 ALA A CA 1
ATOM 915 C C . ALA A 1 116 ? -3.662 -15.062 -12.938 1 98.25 116 ALA A C 1
ATOM 917 O O . ALA A 1 116 ? -2.805 -15.953 -12.945 1 98.25 116 ALA A O 1
ATOM 918 N N . ASP A 1 117 ? -3.781 -14.219 -11.938 1 97.94 117 ASP A N 1
ATOM 919 C CA . ASP A 1 117 ? -2.896 -14.281 -10.781 1 97.94 117 ASP A CA 1
ATOM 920 C C . ASP A 1 117 ? -3.092 -15.586 -10.008 1 97.94 117 ASP A C 1
ATOM 922 O O . ASP A 1 117 ? -2.121 -16.25 -9.656 1 97.94 117 ASP A O 1
ATOM 926 N N . SER A 1 118 ? -4.379 -15.93 -9.812 1 98.25 118 SER A N 1
ATOM 927 C CA . SER A 1 118 ? -4.695 -17.188 -9.133 1 98.25 118 SER A CA 1
ATOM 928 C C . SER A 1 118 ? -4.223 -18.391 -9.945 1 98.25 118 SER A C 1
ATOM 930 O O . SER A 1 118 ? -3.615 -19.312 -9.398 1 98.25 118 SER A O 1
ATOM 932 N N . LEU A 1 119 ? -4.492 -18.359 -11.195 1 98.75 119 LEU A N 1
ATOM 933 C CA . LEU A 1 119 ? -4.062 -19.469 -12.047 1 98.75 119 LEU A CA 1
ATOM 934 C C . LEU A 1 119 ? -2.547 -19.625 -12 1 98.75 119 LEU A C 1
ATOM 936 O O . LEU A 1 119 ? -2.041 -20.75 -11.914 1 98.75 119 LEU A O 1
ATOM 940 N N . GLY A 1 120 ? -1.868 -18.516 -12.156 1 98.81 120 GLY A N 1
ATOM 941 C CA . GLY A 1 120 ? -0.415 -18.562 -12.102 1 98.81 120 GLY A CA 1
ATOM 942 C C . GLY A 1 120 ? 0.117 -19.172 -10.82 1 98.81 120 GLY A C 1
ATOM 943 O O . GLY A 1 120 ? 0.949 -20.078 -10.859 1 98.81 120 GLY A O 1
ATOM 944 N N . GLN A 1 121 ? -0.382 -18.672 -9.703 1 98.75 121 GLN A N 1
ATOM 945 C CA . GLN A 1 121 ? 0.108 -19.141 -8.406 1 98.75 121 GLN A CA 1
ATOM 946 C C . GLN A 1 121 ? -0.23 -20.609 -8.18 1 98.75 121 GLN A C 1
ATOM 948 O O . GLN A 1 121 ? 0.595 -21.359 -7.668 1 98.75 121 GLN A O 1
ATOM 953 N N . MET A 1 122 ? -1.459 -21 -8.57 1 98.75 122 MET A N 1
ATOM 954 C CA . MET A 1 122 ? -1.861 -22.406 -8.438 1 98.75 122 MET A CA 1
ATOM 955 C C . MET A 1 122 ? -0.979 -23.312 -9.297 1 98.75 122 MET A C 1
ATOM 957 O O . MET A 1 122 ? -0.533 -24.359 -8.836 1 98.75 122 MET A O 1
ATOM 961 N N . THR A 1 123 ? -0.745 -22.891 -10.484 1 98.88 123 THR A N 1
ATOM 962 C CA . THR A 1 123 ? 0.059 -23.688 -11.398 1 98.88 123 THR A CA 1
ATOM 963 C C . THR A 1 123 ? 1.453 -23.938 -10.828 1 98.88 123 THR A C 1
ATOM 965 O O . THR A 1 123 ? 1.971 -25.047 -10.891 1 98.88 123 THR A O 1
ATOM 968 N N . GLN A 1 124 ? 2.064 -22.922 -10.273 1 98.81 124 GLN A N 1
ATOM 969 C CA . GLN A 1 124 ? 3.418 -23.016 -9.734 1 98.81 124 GLN A CA 1
ATOM 970 C C . GLN A 1 124 ? 3.512 -24.109 -8.664 1 98.81 124 GLN A C 1
ATOM 972 O O . GLN A 1 124 ? 4.371 -24.984 -8.742 1 98.81 124 GLN A O 1
ATOM 977 N N . VAL A 1 125 ? 2.559 -24.078 -7.73 1 98.88 125 VAL A N 1
ATOM 978 C CA . VAL A 1 125 ? 2.684 -25 -6.605 1 98.88 125 VAL A CA 1
ATOM 979 C C . VAL A 1 125 ? 2.242 -26.406 -7.031 1 98.88 125 VAL A C 1
ATOM 981 O O . VAL A 1 125 ? 2.783 -27.406 -6.555 1 98.88 125 VAL A O 1
ATOM 984 N N . LEU A 1 126 ? 1.298 -26.516 -7.977 1 98.81 126 LEU A N 1
ATOM 985 C CA . LEU A 1 126 ? 0.871 -27.812 -8.477 1 98.81 126 LEU A CA 1
ATOM 986 C C . LEU A 1 126 ? 1.993 -28.5 -9.25 1 98.81 126 LEU A C 1
ATOM 988 O O . LEU A 1 126 ? 2.201 -29.703 -9.125 1 98.81 126 LEU A O 1
ATOM 992 N N . VAL A 1 127 ? 2.709 -27.734 -10.062 1 98.75 127 VAL A N 1
ATOM 993 C CA . VAL A 1 127 ? 3.816 -28.297 -10.836 1 98.75 127 VAL A CA 1
ATOM 994 C C . VAL A 1 127 ? 4.895 -28.812 -9.898 1 98.75 127 VAL A C 1
ATOM 996 O O . VAL A 1 127 ? 5.371 -29.938 -10.055 1 98.75 127 VAL A O 1
ATOM 999 N N . ARG A 1 128 ? 5.246 -28.031 -8.93 1 98.5 128 ARG A N 1
ATOM 1000 C CA . ARG A 1 128 ? 6.316 -28.391 -8.008 1 98.5 128 ARG A CA 1
ATOM 1001 C C . ARG A 1 128 ? 5.938 -29.609 -7.176 1 98.5 128 ARG A C 1
ATOM 1003 O O . ARG A 1 128 ? 6.809 -30.375 -6.742 1 98.5 128 ARG A O 1
ATOM 1010 N N . ALA A 1 129 ? 4.633 -29.828 -7.012 1 98.31 129 ALA A N 1
ATOM 1011 C CA . ALA A 1 129 ? 4.156 -30.969 -6.238 1 98.31 129 ALA A CA 1
ATOM 1012 C C . ALA A 1 129 ? 3.945 -32.188 -7.137 1 98.31 129 ALA A C 1
ATOM 1014 O O . ALA A 1 129 ? 3.582 -33.281 -6.656 1 98.31 129 ALA A O 1
ATOM 1015 N N . GLY A 1 130 ? 4.125 -32 -8.453 1 97.69 130 GLY A N 1
ATOM 1016 C CA . GLY A 1 130 ? 3.887 -33.094 -9.391 1 97.69 130 GLY A CA 1
ATOM 1017 C C . GLY A 1 130 ? 2.412 -33.406 -9.594 1 97.69 130 GLY A C 1
ATOM 1018 O O . GLY A 1 130 ? 2.039 -34.531 -9.922 1 97.69 130 GLY A O 1
ATOM 1019 N N . LYS A 1 131 ? 1.612 -32.406 -9.359 1 98 131 LYS A N 1
ATOM 1020 C CA . LYS A 1 131 ? 0.169 -32.625 -9.438 1 98 131 LYS A CA 1
ATOM 1021 C C . LYS A 1 131 ? -0.448 -31.812 -10.562 1 98 131 LYS A C 1
ATOM 1023 O O . LYS A 1 131 ? -1.671 -31.766 -10.719 1 98 131 LYS A O 1
ATOM 1028 N N . ALA A 1 132 ? 0.392 -31.125 -11.367 1 97.75 132 ALA A N 1
ATOM 1029 C CA . ALA A 1 132 ? -0.087 -30.391 -12.531 1 97.75 132 ALA A CA 1
ATOM 1030 C C . ALA A 1 132 ? -0.307 -31.328 -13.719 1 97.75 132 ALA A C 1
ATOM 1032 O O . ALA A 1 132 ? 0.635 -31.953 -14.203 1 97.75 132 ALA A O 1
ATOM 1033 N N . THR A 1 133 ? -1.528 -31.438 -14.156 1 95.94 133 THR A N 1
ATOM 1034 C CA . THR A 1 133 ? -1.848 -32.312 -15.289 1 95.94 133 THR A CA 1
ATOM 1035 C C . THR A 1 133 ? -2.615 -31.531 -16.359 1 95.94 133 THR A C 1
ATOM 1037 O O . THR A 1 133 ? -3.252 -30.516 -16.062 1 95.94 133 THR A O 1
ATOM 1040 N N . PRO A 1 134 ? -2.514 -32 -17.562 1 95.19 134 PRO A N 1
ATOM 1041 C CA . PRO A 1 134 ? -3.328 -31.359 -18.609 1 95.19 134 PRO A CA 1
ATOM 1042 C C . PRO A 1 134 ? -4.816 -31.344 -18.266 1 95.19 134 PRO A C 1
ATOM 1044 O O . PRO A 1 134 ? -5.52 -30.391 -18.594 1 95.19 134 PRO A O 1
ATOM 1047 N N . GLU A 1 135 ? -5.316 -32.375 -17.656 1 93.38 135 GLU A N 1
ATOM 1048 C CA . GLU A 1 135 ? -6.723 -32.469 -17.281 1 93.38 135 GLU A CA 1
ATOM 1049 C C . GLU A 1 135 ? -7.113 -31.328 -16.344 1 93.38 135 GLU A C 1
ATOM 1051 O O . GLU A 1 135 ? -8.219 -30.797 -16.438 1 93.38 135 GLU A O 1
ATOM 1056 N N . THR A 1 136 ? -6.195 -30.953 -15.492 1 95.06 136 THR A N 1
ATOM 1057 C CA . THR A 1 136 ? -6.484 -29.938 -14.477 1 95.06 136 THR A CA 1
ATOM 1058 C C . THR A 1 136 ? -6.254 -28.547 -15.031 1 95.06 136 THR A C 1
ATOM 1060 O O . THR A 1 136 ? -6.965 -27.594 -14.672 1 95.06 136 THR A O 1
ATOM 1063 N N . LEU A 1 137 ? -5.324 -28.406 -15.992 1 97.94 137 LEU A N 1
ATOM 1064 C CA . LEU A 1 137 ? -4.852 -27.047 -16.25 1 97.94 137 LEU A CA 1
ATOM 1065 C C . LEU A 1 137 ? -5.109 -26.672 -17.703 1 97.94 137 LEU A C 1
ATOM 1067 O O . LEU A 1 137 ? -5.074 -25.484 -18.062 1 97.94 137 LEU A O 1
ATOM 1071 N N . ALA A 1 138 ? -5.359 -27.578 -18.625 1 96.25 138 ALA A N 1
ATOM 1072 C CA . ALA A 1 138 ? -5.414 -27.297 -20.062 1 96.25 138 ALA A CA 1
ATOM 1073 C C . ALA A 1 138 ? -6.5 -26.281 -20.375 1 96.25 138 ALA A C 1
ATOM 1075 O O . ALA A 1 138 ? -6.262 -25.312 -21.109 1 96.25 138 ALA A O 1
ATOM 1076 N N . ASP A 1 139 ? -7.699 -26.516 -19.859 1 97.56 139 ASP A N 1
ATOM 1077 C CA . ASP A 1 139 ? -8.812 -25.625 -20.141 1 97.56 139 ASP A CA 1
ATOM 1078 C C . ASP A 1 139 ? -8.57 -24.25 -19.516 1 97.56 139 ASP A C 1
ATOM 1080 O O . ASP A 1 139 ? -8.984 -23.219 -20.078 1 97.56 139 ASP A O 1
ATOM 1084 N N . ALA A 1 140 ? -7.977 -24.203 -18.344 1 98.44 140 ALA A N 1
ATOM 1085 C CA . ALA A 1 140 ? -7.637 -22.938 -17.703 1 98.44 140 ALA A CA 1
ATOM 1086 C C . ALA A 1 140 ? -6.648 -22.141 -18.547 1 98.44 140 ALA A C 1
ATOM 1088 O O . ALA A 1 140 ? -6.816 -20.938 -18.734 1 98.44 140 ALA A O 1
ATOM 1089 N N . PHE A 1 141 ? -5.652 -22.797 -19.094 1 98.62 141 PHE A N 1
ATOM 1090 C CA . PHE A 1 141 ? -4.66 -22.156 -19.938 1 98.62 141 PHE A CA 1
ATOM 1091 C C . PHE A 1 141 ? -5.285 -21.688 -21.25 1 98.62 141 PHE A C 1
ATOM 1093 O O . PHE A 1 141 ? -4.914 -20.641 -21.781 1 98.62 141 PHE A O 1
ATOM 1100 N N . LYS A 1 142 ? -6.156 -22.516 -21.75 1 98.19 142 LYS A N 1
ATOM 1101 C CA . LYS A 1 142 ? -6.852 -22.125 -22.969 1 98.19 142 LYS A CA 1
ATOM 1102 C C . LYS A 1 142 ? -7.645 -20.844 -22.766 1 98.19 142 LYS A C 1
ATOM 1104 O O . LYS A 1 142 ? -7.617 -19.938 -23.609 1 98.19 142 LYS A O 1
ATOM 1109 N N . LEU A 1 143 ? -8.352 -20.797 -21.656 1 98.12 143 LEU A N 1
ATOM 1110 C CA . LEU A 1 143 ? -9.109 -19.594 -21.328 1 98.12 143 LEU A CA 1
ATOM 1111 C C . LEU A 1 143 ? -8.18 -18.391 -21.172 1 98.12 143 LEU A C 1
ATOM 1113 O O . LEU A 1 143 ? -8.5 -17.297 -21.641 1 98.12 143 LEU A O 1
ATOM 1117 N N . ALA A 1 144 ? -7.066 -18.578 -20.516 1 98.44 144 ALA A N 1
ATOM 1118 C CA . ALA A 1 144 ? -6.082 -17.5 -20.359 1 98.44 144 ALA A CA 1
ATOM 1119 C C . ALA A 1 144 ? -5.59 -17.031 -21.734 1 98.44 144 ALA A C 1
ATOM 1121 O O . ALA A 1 144 ? -5.512 -15.82 -21.984 1 98.44 144 ALA A O 1
ATOM 1122 N N . ALA A 1 145 ? -5.297 -17.953 -22.609 1 98.31 145 ALA A N 1
ATOM 1123 C CA . ALA A 1 145 ? -4.777 -17.625 -23.922 1 98.31 145 ALA A CA 1
ATOM 1124 C C . ALA A 1 145 ? -5.789 -16.828 -24.734 1 98.31 145 ALA A C 1
ATOM 1126 O O . ALA A 1 145 ? -5.41 -15.953 -25.516 1 98.31 145 ALA A O 1
ATOM 1127 N N . LEU A 1 146 ? -7.016 -17.141 -24.531 1 97.06 146 LEU A N 1
ATOM 1128 C CA . LEU A 1 146 ? -8.086 -16.422 -25.219 1 97.06 146 LEU A CA 1
ATOM 1129 C C . LEU A 1 146 ? -8.109 -14.953 -24.812 1 97.06 146 LEU A C 1
ATOM 1131 O O . LEU A 1 146 ? -8.688 -14.117 -25.516 1 97.06 146 LEU A O 1
ATOM 1135 N N . ASN A 1 147 ? -7.535 -14.625 -23.719 1 97.31 147 ASN A N 1
ATOM 1136 C CA . ASN A 1 147 ? -7.559 -13.273 -23.188 1 97.31 147 ASN A CA 1
ATOM 1137 C C . ASN A 1 147 ? -6.211 -12.57 -23.375 1 97.31 147 ASN A C 1
ATOM 1139 O O . ASN A 1 147 ? -5.906 -11.609 -22.656 1 97.31 147 ASN A O 1
ATOM 1143 N N . ALA A 1 148 ? -5.371 -13.109 -24.266 1 97.19 148 ALA A N 1
ATOM 1144 C CA . ALA A 1 148 ? -4.09 -12.5 -24.609 1 97.19 148 ALA A CA 1
ATOM 1145 C C . ALA A 1 148 ? -4.273 -11.328 -25.562 1 97.19 148 ALA A C 1
ATOM 1147 O O . ALA A 1 148 ? -5.176 -11.344 -26.406 1 97.19 148 ALA A O 1
ATOM 1148 N N . TRP A 1 149 ? -3.471 -10.312 -25.406 1 96.19 149 TRP A N 1
ATOM 1149 C CA . TRP A 1 149 ? -3.432 -9.164 -26.297 1 96.19 149 TRP A CA 1
ATOM 1150 C C . TRP A 1 149 ? -2.393 -9.367 -27.391 1 96.19 149 TRP A C 1
ATOM 1152 O O . TRP A 1 149 ? -1.488 -10.195 -27.25 1 96.19 149 TRP A O 1
ATOM 1162 N N . GLU A 1 150 ? -2.455 -8.57 -28.406 1 95.06 150 GLU A N 1
ATOM 1163 C CA . GLU A 1 150 ? -1.586 -8.734 -29.578 1 95.06 150 GLU A CA 1
ATOM 1164 C C . GLU A 1 150 ? -0.128 -8.469 -29.219 1 95.06 150 GLU A C 1
ATOM 1166 O O . GLU A 1 150 ? 0.779 -9.086 -29.766 1 95.06 150 GLU A O 1
ATOM 1171 N N . ASP A 1 151 ? 0.031 -7.609 -28.234 1 95.94 151 ASP A N 1
ATOM 1172 C CA . ASP A 1 151 ? 1.4 -7.23 -27.891 1 95.94 151 ASP A CA 1
ATOM 1173 C C . ASP A 1 151 ? 1.947 -8.102 -26.766 1 95.94 151 ASP A C 1
ATOM 1175 O O . ASP A 1 151 ? 3.062 -7.883 -26.281 1 95.94 151 ASP A O 1
ATOM 1179 N N . GLY A 1 152 ? 1.067 -9.078 -26.25 1 95.06 152 GLY A N 1
ATOM 1180 C CA . GLY A 1 152 ? 1.697 -10.086 -25.406 1 95.06 152 GLY A CA 1
ATOM 1181 C C . GLY A 1 152 ? 0.972 -10.305 -24.094 1 95.06 152 GLY A C 1
ATOM 1182 O O . GLY A 1 152 ? 0.625 -11.438 -23.75 1 95.06 152 GLY A O 1
ATOM 1183 N N . PRO A 1 153 ? 0.68 -9.266 -23.297 1 97 153 PRO A N 1
ATOM 1184 C CA . PRO A 1 153 ? 0.129 -9.484 -21.953 1 97 153 PRO A CA 1
ATOM 1185 C C . PRO A 1 153 ? -1.213 -10.211 -21.984 1 97 153 PRO A C 1
ATOM 1187 O O . PRO A 1 153 ? -1.904 -10.203 -23 1 97 153 PRO A O 1
ATOM 1190 N N . ILE A 1 154 ? -1.476 -10.914 -20.938 1 97.69 154 ILE A N 1
ATOM 1191 C CA . ILE A 1 154 ? -2.756 -11.578 -20.719 1 97.69 154 ILE A CA 1
ATOM 1192 C C . ILE A 1 154 ? -3.543 -10.836 -19.641 1 97.69 154 ILE A C 1
ATOM 1194 O O . ILE A 1 154 ? -2.996 -10.484 -18.594 1 97.69 154 ILE A O 1
ATOM 1198 N N . SER A 1 155 ? -4.797 -10.617 -19.906 1 96.56 155 SER A N 1
ATOM 1199 C CA . SER A 1 155 ? -5.645 -9.852 -19 1 96.56 155 SER A CA 1
ATOM 1200 C C . SER A 1 155 ? -5.727 -10.5 -17.625 1 96.56 155 SER A C 1
ATOM 1202 O O . SER A 1 155 ? -5.746 -11.727 -17.516 1 96.56 155 SER A O 1
ATOM 1204 N N . THR A 1 156 ? -5.844 -9.68 -16.578 1 96.56 156 THR A N 1
ATOM 1205 C CA . THR A 1 156 ? -5.965 -10.156 -15.211 1 96.56 156 THR A CA 1
ATOM 1206 C C . THR A 1 156 ? -7.215 -11.016 -15.047 1 96.56 156 THR A C 1
ATOM 1208 O O . THR A 1 156 ? -7.137 -12.148 -14.57 1 96.56 156 THR A O 1
ATOM 1211 N N . PHE A 1 157 ? -8.359 -10.453 -15.461 1 95.62 157 PHE A N 1
ATOM 1212 C CA . PHE A 1 157 ? -9.617 -11.172 -15.375 1 95.62 157 PHE A CA 1
ATOM 1213 C C . PHE A 1 157 ? -10 -11.758 -16.734 1 95.62 157 PHE A C 1
ATOM 1215 O O . PHE A 1 157 ? -9.898 -11.078 -17.75 1 95.62 157 PHE A O 1
ATOM 1222 N N . PHE A 1 158 ? -10.438 -13.023 -16.734 1 96.5 158 PHE A N 1
ATOM 1223 C CA . PHE A 1 158 ? -10.68 -13.734 -17.984 1 96.5 158 PHE A CA 1
ATOM 1224 C C . PHE A 1 158 ? -12.141 -13.586 -18.406 1 96.5 158 PHE A C 1
ATOM 1226 O O . PHE A 1 158 ? -13.047 -13.977 -17.672 1 96.5 158 PHE A O 1
ATOM 1233 N N . ALA A 1 159 ? -12.25 -13.078 -19.578 1 93.94 159 ALA A N 1
ATOM 1234 C CA . ALA A 1 159 ? -13.555 -13.125 -20.234 1 93.94 159 ALA A CA 1
ATOM 1235 C C . ALA A 1 159 ? -13.75 -14.445 -20.969 1 93.94 159 ALA A C 1
ATOM 1237 O O . ALA A 1 159 ? -12.812 -14.977 -21.562 1 93.94 159 ALA A O 1
ATOM 1238 N N . THR A 1 160 ? -14.93 -14.945 -20.891 1 91.25 160 THR A N 1
ATOM 1239 C CA . THR A 1 160 ? -15.227 -16.141 -21.656 1 91.25 160 THR A CA 1
ATOM 1240 C C . THR A 1 160 ? -15.375 -15.812 -23.141 1 91.25 160 THR A C 1
ATOM 1242 O O . THR A 1 160 ? -15.055 -16.641 -24 1 91.25 160 THR A O 1
ATOM 1245 N N . ASP A 1 161 ? -15.859 -14.656 -23.359 1 90.38 161 ASP A N 1
ATOM 1246 C CA . ASP A 1 161 ? -15.844 -14.055 -24.688 1 90.38 161 ASP A CA 1
ATOM 1247 C C . ASP A 1 161 ? -14.758 -12.984 -24.797 1 90.38 161 ASP A C 1
ATOM 1249 O O . ASP A 1 161 ? -14.828 -11.953 -24.125 1 90.38 161 ASP A O 1
ATOM 1253 N N . PRO A 1 162 ? -13.859 -13.227 -25.641 1 86.94 162 PRO A N 1
ATOM 1254 C CA . PRO A 1 162 ? -12.727 -12.305 -25.719 1 86.94 162 PRO A CA 1
ATOM 1255 C C . PRO A 1 162 ? -13.156 -10.867 -26.031 1 86.94 162 PRO A C 1
ATOM 1257 O O . PRO A 1 162 ? -12.453 -9.922 -25.672 1 86.94 162 PRO A O 1
ATOM 1260 N N . GLU A 1 163 ? -14.281 -10.656 -26.609 1 89.38 163 GLU A N 1
ATOM 1261 C CA . GLU A 1 163 ? -14.773 -9.32 -26.922 1 89.38 163 GLU A CA 1
ATOM 1262 C C . GLU A 1 163 ? -15.117 -8.547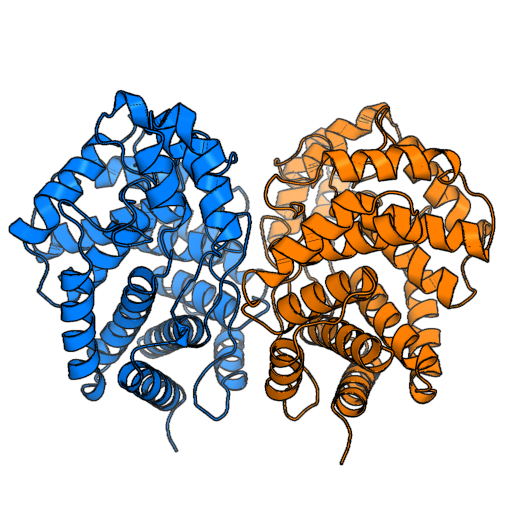 -25.641 1 89.38 163 GLU A C 1
ATOM 1264 O O . GLU A 1 163 ? -15.188 -7.316 -25.656 1 89.38 163 GLU A O 1
ATOM 1269 N N . ASP A 1 164 ? -15.227 -9.273 -24.594 1 90.31 164 ASP A N 1
ATOM 1270 C CA . ASP A 1 164 ? -15.648 -8.664 -23.344 1 90.31 164 ASP A CA 1
ATOM 1271 C C . ASP A 1 164 ? -14.445 -8.406 -22.422 1 90.31 164 ASP A C 1
ATOM 1273 O O . ASP A 1 164 ? -14.602 -7.941 -21.297 1 90.31 164 ASP A O 1
ATOM 1277 N N . ARG A 1 165 ? -13.219 -8.656 -22.938 1 90.12 165 ARG A N 1
ATOM 1278 C CA . ARG A 1 165 ? -12.047 -8.609 -22.062 1 90.12 165 ARG A CA 1
ATOM 1279 C C . ARG A 1 165 ? -11.852 -7.219 -21.469 1 90.12 165 ARG A C 1
ATOM 1281 O O . ARG A 1 165 ? -11.484 -7.082 -20.297 1 90.12 165 ARG A O 1
ATOM 1288 N N . ILE A 1 166 ? -12.203 -6.18 -22.219 1 89.62 166 ILE A N 1
ATOM 1289 C CA . ILE A 1 166 ? -12.008 -4.812 -21.75 1 89.62 166 ILE A CA 1
ATOM 1290 C C . ILE A 1 166 ? -13.047 -4.473 -20.688 1 89.62 166 ILE A C 1
ATOM 1292 O O . ILE A 1 166 ? -12.703 -3.998 -19.609 1 89.62 166 ILE A O 1
ATOM 1296 N N . VAL A 1 167 ? -14.281 -4.773 -20.953 1 87.31 167 VAL A N 1
ATOM 1297 C CA . VAL A 1 167 ? -15.367 -4.383 -20.062 1 87.31 167 VAL A CA 1
ATOM 1298 C C . VAL A 1 167 ? -15.242 -5.133 -18.734 1 87.31 167 VAL A C 1
ATOM 1300 O O . VAL A 1 167 ? -15.438 -4.551 -17.672 1 87.31 167 VAL A O 1
ATOM 1303 N N . ILE A 1 168 ? -14.883 -6.355 -18.781 1 89.31 168 ILE A N 1
ATOM 1304 C CA . ILE A 1 168 ? -14.789 -7.168 -17.578 1 89.31 168 ILE A CA 1
ATOM 1305 C C . ILE A 1 168 ? -13.664 -6.641 -16.688 1 89.31 168 ILE A C 1
ATOM 1307 O O . ILE A 1 168 ? -13.82 -6.559 -15.469 1 89.31 168 ILE A O 1
ATOM 1311 N N . ASN A 1 169 ? -12.578 -6.285 -17.281 1 92.06 169 ASN A N 1
ATOM 1312 C CA . ASN A 1 169 ? -11.438 -5.793 -16.516 1 92.06 169 ASN A CA 1
ATOM 1313 C C . ASN A 1 169 ? -11.672 -4.359 -16.031 1 92.06 169 ASN A C 1
ATOM 1315 O O . ASN A 1 169 ? -11.117 -3.949 -15.008 1 92.06 169 ASN A O 1
ATOM 1319 N N . LYS A 1 170 ? -12.5 -3.654 -16.688 1 86.12 170 LYS A N 1
ATOM 1320 C CA . LYS A 1 170 ? -12.898 -2.338 -16.188 1 86.12 170 LYS A CA 1
ATOM 1321 C C . LYS A 1 170 ? -13.781 -2.453 -14.953 1 86.12 170 LYS A C 1
ATOM 1323 O O . LYS A 1 170 ? -13.617 -1.695 -14 1 86.12 170 LYS A O 1
ATOM 1328 N N . ILE A 1 171 ? -14.664 -3.379 -14.992 1 83.69 171 ILE A N 1
ATOM 1329 C CA . ILE A 1 171 ? -15.594 -3.582 -13.891 1 83.69 171 ILE A CA 1
ATOM 1330 C C . ILE A 1 171 ? -14.828 -4.027 -12.648 1 83.69 171 ILE A C 1
ATOM 1332 O O . ILE A 1 171 ? -14.969 -3.428 -11.578 1 83.69 171 ILE A O 1
ATOM 1336 N N . TRP A 1 172 ? -13.977 -4.906 -12.773 1 85.31 172 TRP A N 1
ATOM 1337 C CA . TRP A 1 172 ? -13.352 -5.527 -11.609 1 85.31 172 TRP A CA 1
ATOM 1338 C C . TRP A 1 172 ? -12.023 -4.848 -11.281 1 85.31 172 TRP A C 1
ATOM 1340 O O . TRP A 1 172 ? -11.484 -5.039 -10.188 1 85.31 172 TRP A O 1
ATOM 1350 N N . GLY A 1 173 ? -11.57 -4.07 -12.148 1 77.19 173 GLY A N 1
ATOM 1351 C CA . GLY A 1 173 ? -10.375 -3.281 -11.914 1 77.19 173 GLY A CA 1
ATOM 1352 C C . GLY A 1 173 ? -10.648 -1.99 -11.164 1 77.19 173 GLY A C 1
ATOM 1353 O O . GLY A 1 173 ? -9.719 -1.269 -10.797 1 77.19 173 GLY A O 1
ATOM 1354 N N . ARG A 1 174 ? -11.766 -1.77 -10.922 1 64.62 174 ARG A N 1
ATOM 1355 C CA . ARG A 1 174 ? -12.258 -0.651 -10.125 1 64.62 174 ARG A CA 1
ATOM 1356 C C . ARG A 1 174 ? -11.742 0.677 -10.664 1 64.62 174 ARG A C 1
ATOM 1358 O O . ARG A 1 174 ? -11.289 1.528 -9.898 1 64.62 174 ARG A O 1
ATOM 1365 N N . GLY A 1 175 ? -11.773 0.716 -11.914 1 57.94 175 GLY A N 1
ATOM 1366 C CA . GLY A 1 175 ? -11.602 1.98 -12.609 1 57.94 175 GLY A CA 1
ATOM 1367 C C . GLY A 1 175 ? -10.141 2.312 -12.891 1 57.94 175 GLY A C 1
ATOM 1368 O O . GLY A 1 175 ? -9.844 3.342 -13.492 1 57.94 175 GLY A O 1
ATOM 1369 N N . ARG A 1 176 ? -9.234 1.678 -12.43 1 59.41 176 ARG A N 1
ATOM 1370 C CA . ARG A 1 176 ? -7.863 2.102 -12.68 1 59.41 176 ARG A CA 1
ATOM 1371 C C . ARG A 1 176 ? -7.504 1.922 -14.156 1 59.41 176 ARG A C 1
ATOM 1373 O O . ARG A 1 176 ? -7.074 2.871 -14.812 1 59.41 176 ARG A O 1
ATOM 1380 N N . ASP A 1 177 ? -7.02 0.632 -14.5 1 59.19 177 ASP A N 1
ATOM 1381 C CA . ASP A 1 177 ? -6.574 0.319 -15.852 1 59.19 177 ASP A CA 1
ATOM 1382 C C . ASP A 1 177 ? -7.637 -0.479 -16.609 1 59.19 177 ASP A C 1
ATOM 1384 O O . ASP A 1 177 ? -8.086 -1.527 -16.141 1 59.19 177 ASP A O 1
ATOM 1388 N N . ASP A 1 178 ? -8.102 0.095 -17.578 1 63.69 178 ASP A N 1
ATOM 1389 C CA . ASP A 1 178 ? -9.234 -0.403 -18.344 1 63.69 178 ASP A CA 1
ATOM 1390 C C . ASP A 1 178 ? -8.914 -1.747 -19 1 63.69 178 ASP A C 1
ATOM 1392 O O . ASP A 1 178 ? -9.805 -2.434 -19.5 1 63.69 178 ASP A O 1
ATOM 1396 N N . THR A 1 179 ? -7.609 -2.25 -18.922 1 79.88 179 THR A N 1
ATOM 1397 C CA . THR A 1 179 ? -7.445 -3.422 -19.781 1 79.88 179 THR A CA 1
ATOM 1398 C C . THR A 1 179 ? -6.945 -4.613 -18.969 1 79.88 179 THR A C 1
ATOM 1400 O O . THR A 1 179 ? -6.781 -5.711 -19.516 1 79.88 179 THR A O 1
ATOM 1403 N N . GLY A 1 180 ? -6.691 -4.473 -17.734 1 91.62 180 GLY A N 1
ATOM 1404 C CA . GLY A 1 180 ? -6.223 -5.598 -16.938 1 91.62 180 GLY A CA 1
ATOM 1405 C C . GLY A 1 180 ? -4.816 -6.039 -17.297 1 91.62 180 GLY A C 1
ATOM 1406 O O . GLY A 1 180 ? -4.453 -7.199 -17.078 1 91.62 180 GLY A O 1
ATOM 1407 N N . ARG A 1 181 ? -4.098 -5.191 -18.031 1 94.81 181 ARG A N 1
ATOM 1408 C CA . ARG A 1 181 ? -2.723 -5.48 -18.438 1 94.81 181 ARG A CA 1
ATOM 1409 C C . ARG A 1 181 ? -1.749 -5.152 -17.312 1 94.81 181 ARG A C 1
ATOM 1411 O O . ARG A 1 181 ? -1.018 -4.164 -17.375 1 94.81 181 ARG A O 1
ATOM 1418 N N . ASP A 1 182 ? -1.732 -6.012 -16.328 1 95.5 182 ASP A N 1
ATOM 1419 C CA . ASP A 1 182 ? -0.994 -5.785 -15.086 1 95.5 182 ASP A CA 1
ATOM 1420 C C . ASP A 1 182 ? 0.295 -6.602 -15.055 1 95.5 182 ASP A C 1
ATOM 1422 O O . ASP A 1 182 ? 0.254 -7.836 -15.016 1 95.5 182 ASP A O 1
ATOM 1426 N N .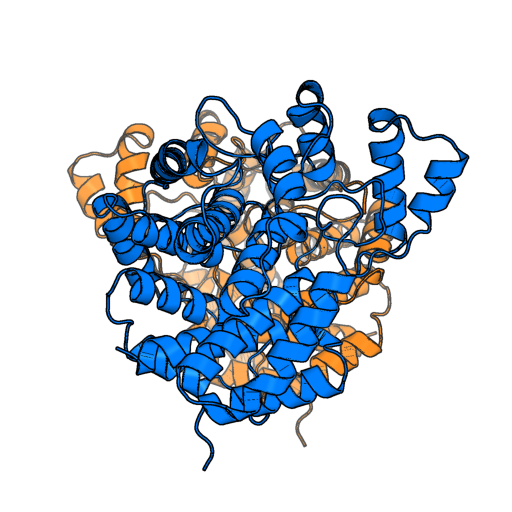 ALA A 1 183 ? 1.441 -5.949 -14.953 1 97 183 ALA A N 1
ATOM 1427 C CA . ALA A 1 183 ? 2.75 -6.57 -15.148 1 97 183 ALA A CA 1
ATOM 1428 C C . ALA A 1 183 ? 2.98 -7.688 -14.133 1 97 183 ALA A C 1
ATOM 1430 O O . ALA A 1 183 ? 3.471 -8.766 -14.492 1 97 183 ALA A O 1
ATOM 1431 N N . GLU A 1 184 ? 2.654 -7.43 -12.875 1 97.62 184 GLU A N 1
ATOM 1432 C CA . GLU A 1 184 ? 2.936 -8.43 -11.844 1 97.62 184 GLU A CA 1
ATOM 1433 C C . GLU A 1 184 ? 2.055 -9.664 -12.023 1 97.62 184 GLU A C 1
ATOM 1435 O O . GLU A 1 184 ? 2.488 -10.789 -11.758 1 97.62 184 GLU A O 1
ATOM 1440 N N . VAL A 1 185 ? 0.815 -9.477 -12.508 1 97.88 185 VAL A N 1
ATOM 1441 C CA . VAL A 1 185 ? -0.107 -10.586 -12.719 1 97.88 185 VAL A CA 1
ATOM 1442 C C . VAL A 1 185 ? 0.342 -11.406 -13.93 1 97.88 185 VAL A C 1
ATOM 1444 O O . VAL A 1 185 ? 0.375 -12.633 -13.875 1 97.88 185 VAL A O 1
ATOM 1447 N N . VAL A 1 186 ? 0.726 -10.703 -14.977 1 98.62 186 VAL A N 1
ATOM 1448 C CA . VAL A 1 186 ? 1.24 -11.359 -16.172 1 98.62 186 VAL A CA 1
ATOM 1449 C C . VAL A 1 186 ? 2.479 -12.18 -15.82 1 98.62 186 VAL A C 1
ATOM 1451 O O . VAL A 1 186 ? 2.592 -13.344 -16.203 1 98.62 186 VAL A O 1
ATOM 1454 N N . ALA A 1 187 ? 3.359 -11.57 -15.102 1 98.88 187 ALA A N 1
ATOM 1455 C CA . ALA A 1 187 ? 4.609 -12.234 -14.742 1 98.88 187 ALA A CA 1
ATOM 1456 C C . ALA A 1 187 ? 4.34 -13.492 -13.922 1 98.88 187 ALA A C 1
ATOM 1458 O O . ALA A 1 187 ? 4.984 -14.523 -14.125 1 98.88 187 ALA A O 1
ATOM 1459 N N . ASN A 1 188 ? 3.42 -13.398 -12.977 1 98.81 188 ASN A N 1
ATOM 1460 C CA . ASN A 1 188 ? 3.094 -14.539 -12.125 1 98.81 188 ASN A CA 1
ATOM 1461 C C . ASN A 1 188 ? 2.496 -15.688 -12.938 1 98.81 188 ASN A C 1
ATOM 1463 O O . ASN A 1 188 ? 2.826 -16.859 -12.703 1 98.81 188 ASN A O 1
ATOM 1467 N N . LEU A 1 189 ? 1.625 -15.359 -13.844 1 98.88 189 LEU A N 1
ATOM 1468 C CA . LEU A 1 189 ? 1.032 -16.359 -14.734 1 98.88 189 LEU A CA 1
ATOM 1469 C C . LEU A 1 189 ? 2.098 -17 -15.609 1 98.88 189 LEU A C 1
ATOM 1471 O O . LEU A 1 189 ? 2.141 -18.234 -15.734 1 98.88 189 LEU A O 1
ATOM 1475 N N . LEU A 1 190 ? 2.945 -16.188 -16.203 1 98.88 190 LEU A N 1
ATOM 1476 C CA . LEU A 1 190 ? 3.953 -16.688 -17.141 1 98.88 190 LEU A CA 1
ATOM 1477 C C . LEU A 1 190 ? 4.945 -17.594 -16.422 1 98.88 190 LEU A C 1
ATOM 1479 O O . LEU A 1 190 ? 5.41 -18.594 -16.984 1 98.88 190 LEU A O 1
ATOM 1483 N N . TYR A 1 191 ? 5.281 -17.234 -15.227 1 98.88 191 TYR A N 1
ATOM 1484 C CA . TYR A 1 191 ? 6.203 -18.094 -14.477 1 98.88 191 TYR A CA 1
ATOM 1485 C C . TYR A 1 191 ? 5.613 -19.484 -14.266 1 98.88 191 TYR A C 1
ATOM 1487 O O . TYR A 1 191 ? 6.301 -20.484 -14.445 1 98.88 191 TYR A O 1
ATOM 1495 N N . GLY A 1 192 ? 4.312 -19.5 -13.891 1 98.81 192 GLY A N 1
ATOM 1496 C CA . GLY A 1 192 ? 3.631 -20.781 -13.797 1 98.81 192 GLY A CA 1
ATOM 1497 C C . GLY A 1 192 ? 3.635 -21.562 -15.094 1 98.81 192 GLY A C 1
ATOM 1498 O O . GLY A 1 192 ? 3.906 -22.766 -15.102 1 98.81 192 GLY A O 1
ATOM 1499 N N . ALA A 1 193 ? 3.373 -20.875 -16.125 1 98.69 193 ALA A N 1
ATOM 1500 C CA . ALA A 1 193 ? 3.346 -21.516 -17.438 1 98.69 193 ALA A CA 1
ATOM 1501 C C . ALA A 1 193 ? 4.73 -22.016 -17.828 1 98.69 193 ALA A C 1
ATOM 1503 O O . ALA A 1 193 ? 4.863 -23.062 -18.469 1 98.69 193 ALA A O 1
ATOM 1504 N N . THR A 1 194 ? 5.742 -21.234 -17.516 1 98.56 194 THR A N 1
ATOM 1505 C CA . THR A 1 194 ? 7.117 -21.625 -17.797 1 98.56 194 THR A CA 1
ATOM 1506 C C . THR A 1 194 ? 7.48 -22.906 -17.047 1 98.56 194 THR A C 1
ATOM 1508 O O . THR A 1 194 ? 8.039 -23.844 -17.609 1 98.56 194 THR A O 1
ATOM 1511 N N . LEU A 1 195 ? 7.137 -22.984 -15.766 1 98.38 195 LEU A N 1
ATOM 1512 C CA . LEU A 1 195 ? 7.375 -24.188 -14.977 1 98.38 195 LEU A CA 1
ATOM 1513 C C . LEU A 1 195 ? 6.637 -25.375 -15.57 1 98.38 195 LEU A C 1
ATOM 1515 O O . LEU A 1 195 ? 7.184 -26.484 -15.641 1 98.38 195 LEU A O 1
ATOM 1519 N N . TYR A 1 196 ? 5.414 -25.109 -15.961 1 98.56 196 TYR A N 1
ATOM 1520 C CA . TYR A 1 196 ? 4.598 -26.156 -16.547 1 98.56 196 TYR A CA 1
ATOM 1521 C C . TYR A 1 196 ? 5.23 -26.688 -17.828 1 98.56 196 TYR A C 1
ATOM 1523 O O . TYR A 1 196 ? 5.316 -27.906 -18.031 1 98.56 196 TYR A O 1
ATOM 1531 N N . GLN A 1 197 ? 5.641 -25.797 -18.656 1 97.62 197 GLN A N 1
ATOM 1532 C CA . GLN A 1 197 ? 6.285 -26.188 -19.906 1 97.62 197 GLN A CA 1
ATOM 1533 C C . GLN A 1 197 ? 7.527 -27.031 -19.641 1 97.62 197 GLN A C 1
ATOM 1535 O O . GLN A 1 197 ? 7.75 -28.047 -20.312 1 97.62 197 GLN A O 1
ATOM 1540 N N . ASP A 1 198 ? 8.305 -26.656 -18.719 1 97.06 198 ASP A N 1
ATOM 1541 C CA . ASP A 1 198 ? 9.578 -27.312 -18.422 1 97.06 198 ASP A CA 1
ATOM 1542 C C . ASP A 1 198 ? 9.359 -28.703 -17.828 1 97.06 198 ASP A C 1
ATOM 1544 O O . ASP A 1 198 ? 10.133 -29.625 -18.094 1 97.06 198 ASP A O 1
ATOM 1548 N N . GLN A 1 199 ? 8.289 -28.844 -17.078 1 96.69 199 GLN A N 1
ATOM 1549 C CA . GLN A 1 199 ? 8.188 -30.062 -16.266 1 96.69 199 GLN A CA 1
ATOM 1550 C C . GLN A 1 199 ? 7.09 -30.984 -16.797 1 96.69 199 GLN A C 1
ATOM 1552 O O . GLN A 1 199 ? 7.098 -32.188 -16.531 1 96.69 199 GLN A O 1
ATOM 1557 N N . VAL A 1 200 ? 6.121 -30.422 -17.484 1 97 200 VAL A N 1
ATOM 1558 C CA . VAL A 1 200 ? 4.973 -31.203 -17.922 1 97 200 VAL A CA 1
ATOM 1559 C C . VAL A 1 200 ? 4.938 -31.25 -19.453 1 97 200 VAL A C 1
ATOM 1561 O O . VAL A 1 200 ? 4.848 -32.312 -20.047 1 97 200 VAL A O 1
ATOM 1564 N N . GLY A 1 201 ? 5.004 -30.109 -20.094 1 96.75 201 GLY A N 1
ATOM 1565 C CA . GLY A 1 201 ? 4.988 -30.031 -21.547 1 96.75 201 GLY A CA 1
ATOM 1566 C C . GLY A 1 201 ? 4.355 -28.75 -22.062 1 96.75 201 GLY A C 1
ATOM 1567 O O . GLY A 1 201 ? 4.18 -27.781 -21.312 1 96.75 201 GLY A O 1
ATOM 1568 N N . ASP A 1 202 ? 4.047 -28.766 -23.297 1 97.06 202 ASP A N 1
ATOM 1569 C CA . ASP A 1 202 ? 3.484 -27.594 -23.938 1 97.06 202 ASP A CA 1
ATOM 1570 C C . ASP A 1 202 ? 2.049 -27.344 -23.484 1 97.06 202 ASP A C 1
ATOM 1572 O O . ASP A 1 202 ? 1.351 -28.281 -23.078 1 97.06 202 ASP A O 1
ATOM 1576 N N . SER A 1 203 ? 1.665 -26.141 -23.516 1 97.06 203 SER A N 1
ATOM 1577 C CA . SER A 1 203 ? 0.308 -25.703 -23.203 1 97.06 203 SER A CA 1
ATOM 1578 C C . SER A 1 203 ? -0.164 -24.609 -24.141 1 97.06 203 SER A C 1
ATOM 1580 O O . SER A 1 203 ? 0.619 -24.109 -24.953 1 97.06 203 SER A O 1
ATOM 1582 N N . PRO A 1 204 ? -1.41 -24.234 -24.047 1 97.06 204 PRO A N 1
ATOM 1583 C CA . PRO A 1 204 ? -1.929 -23.141 -24.875 1 97.06 204 PRO A CA 1
ATOM 1584 C C . PRO A 1 204 ? -1.215 -21.812 -24.609 1 97.06 204 PRO A C 1
ATOM 1586 O O . PRO A 1 204 ? -1.299 -20.891 -25.438 1 97.06 204 PRO A O 1
ATOM 1589 N N . LEU A 1 205 ? -0.467 -21.703 -23.5 1 98.12 205 LEU A N 1
ATOM 1590 C CA . LEU A 1 205 ? 0.23 -20.469 -23.172 1 98.12 205 LEU A CA 1
ATOM 1591 C C . LEU A 1 205 ? 1.655 -20.484 -23.719 1 98.12 205 LEU A C 1
ATOM 1593 O O . LEU A 1 205 ? 2.314 -19.453 -23.781 1 98.12 205 LEU A O 1
ATOM 1597 N N . THR A 1 206 ? 2.168 -21.656 -24.125 1 97.69 206 THR A N 1
ATOM 1598 C CA . THR A 1 206 ? 3.555 -21.828 -24.547 1 97.69 206 THR A CA 1
ATOM 1599 C C . THR A 1 206 ? 3.902 -20.859 -25.672 1 97.69 206 THR A C 1
ATOM 1601 O O . THR A 1 206 ? 4.926 -20.172 -25.609 1 97.69 206 THR A O 1
ATOM 1604 N N . PRO A 1 207 ? 3.012 -20.688 -26.703 1 97.62 207 PRO A N 1
ATOM 1605 C CA . PRO A 1 207 ? 3.352 -19.781 -27.797 1 97.62 207 PRO A CA 1
ATOM 1606 C C . PRO A 1 207 ? 3.404 -18.328 -27.375 1 97.62 207 PRO A C 1
ATOM 1608 O O . PRO A 1 207 ? 3.953 -17.484 -28.094 1 97.62 207 PRO A O 1
ATOM 1611 N N . LEU A 1 208 ? 2.84 -18.016 -26.234 1 98.19 208 LEU A N 1
ATOM 1612 C CA . LEU A 1 208 ? 2.717 -16.625 -25.812 1 98.19 208 LEU A CA 1
ATOM 1613 C C . LEU A 1 208 ? 3.859 -16.234 -24.875 1 98.19 208 LEU A C 1
ATOM 1615 O O . LEU A 1 208 ? 4.082 -15.055 -24.609 1 98.19 208 LEU A O 1
ATOM 1619 N N . LEU A 1 209 ? 4.648 -17.156 -24.375 1 98.38 209 LEU A N 1
ATOM 1620 C CA . LEU A 1 209 ? 5.625 -16.938 -23.312 1 98.38 209 LEU A CA 1
ATOM 1621 C C . LEU A 1 209 ? 6.668 -15.914 -23.734 1 98.38 209 LEU A C 1
ATOM 1623 O O . LEU A 1 209 ? 6.973 -14.984 -22.984 1 98.38 209 LEU A O 1
ATOM 1627 N N . GLU A 1 210 ? 7.137 -16.016 -24.938 1 98 210 GLU A N 1
ATOM 1628 C CA . GLU A 1 210 ? 8.203 -15.141 -25.391 1 98 210 GLU A CA 1
ATOM 1629 C C . GLU A 1 210 ? 7.711 -13.703 -25.547 1 98 210 GLU A C 1
ATOM 1631 O O . GLU A 1 210 ? 8.297 -12.773 -24.969 1 98 210 GLU A O 1
ATOM 1636 N N . ILE A 1 211 ? 6.641 -13.523 -26.281 1 98.5 211 ILE A N 1
ATOM 1637 C CA . ILE A 1 211 ? 6.16 -12.172 -26.578 1 98.5 211 ILE A CA 1
ATOM 1638 C C . ILE A 1 211 ? 5.66 -11.516 -25.297 1 98.5 211 ILE A C 1
ATOM 1640 O O . ILE A 1 211 ? 5.816 -10.305 -25.109 1 98.5 211 ILE A O 1
ATOM 1644 N N . ALA A 1 212 ? 5 -12.242 -24.406 1 98.62 212 ALA A N 1
ATOM 1645 C CA . ALA A 1 212 ? 4.504 -11.695 -23.156 1 98.62 212 ALA A CA 1
ATOM 1646 C C . ALA A 1 212 ? 5.656 -11.312 -22.219 1 98.62 212 ALA A C 1
ATOM 1648 O O . ALA A 1 212 ? 5.586 -10.312 -21.516 1 98.62 212 ALA A O 1
ATOM 1649 N N . THR A 1 213 ? 6.707 -12.094 -22.219 1 98.69 213 THR A N 1
ATOM 1650 C CA . THR A 1 213 ? 7.875 -11.766 -21.406 1 98.69 213 THR A CA 1
ATOM 1651 C C . THR A 1 213 ? 8.555 -10.508 -21.938 1 98.69 213 THR A C 1
ATOM 1653 O O . THR A 1 213 ? 9 -9.664 -21.156 1 98.69 213 THR A O 1
ATOM 1656 N N . LYS A 1 214 ? 8.688 -10.391 -23.234 1 98.31 214 LYS A N 1
ATOM 1657 C CA . LYS A 1 214 ? 9.234 -9.172 -23.828 1 98.31 214 LYS A CA 1
ATOM 1658 C C . LYS A 1 214 ? 8.406 -7.949 -23.438 1 98.31 214 LYS A C 1
ATOM 1660 O O . LYS A 1 214 ? 8.953 -6.879 -23.188 1 98.31 214 LYS A O 1
ATOM 1665 N N . TRP A 1 215 ? 7.094 -8.133 -23.422 1 98.5 215 TRP A N 1
ATOM 1666 C CA . TRP A 1 215 ? 6.199 -7.051 -23.016 1 98.5 215 TRP A CA 1
ATOM 1667 C C . TRP A 1 215 ? 6.527 -6.582 -21.594 1 98.5 215 TRP A C 1
ATOM 1669 O O . TRP A 1 215 ? 6.453 -5.387 -21.297 1 98.5 215 TRP A O 1
ATOM 1679 N N . LEU A 1 216 ? 6.887 -7.469 -20.719 1 98.69 216 LEU A N 1
ATOM 1680 C CA . LEU A 1 216 ? 7.258 -7.109 -19.359 1 98.69 216 LEU A CA 1
ATOM 1681 C C . LEU A 1 216 ? 8.445 -6.156 -19.344 1 98.69 216 LEU A C 1
ATOM 1683 O O . LEU A 1 216 ? 8.508 -5.238 -18.516 1 98.69 216 LEU A O 1
ATOM 1687 N N . THR A 1 217 ? 9.422 -6.367 -20.219 1 98.56 217 THR A N 1
ATOM 1688 C CA . THR A 1 217 ? 10.594 -5.496 -20.266 1 98.56 217 THR A CA 1
ATOM 1689 C C . THR A 1 217 ? 10.203 -4.078 -20.672 1 98.56 217 THR A C 1
ATOM 1691 O O . THR A 1 217 ? 10.789 -3.104 -20.203 1 98.56 217 THR A O 1
ATOM 1694 N N . VAL A 1 218 ? 9.203 -4.008 -21.5 1 97.69 218 VAL A N 1
ATOM 1695 C CA . VAL A 1 218 ? 8.711 -2.715 -21.984 1 97.69 218 VAL A CA 1
ATOM 1696 C C . VAL A 1 218 ? 8.031 -1.971 -20.844 1 97.69 218 VAL A C 1
ATOM 1698 O O . VAL A 1 218 ? 8.031 -0.738 -20.797 1 97.69 218 VAL A O 1
ATOM 1701 N N . GLN A 1 219 ? 7.492 -2.703 -19.859 1 96.62 219 GLN A N 1
ATOM 1702 C CA . GLN A 1 219 ? 6.73 -2.105 -18.781 1 96.62 219 GLN A CA 1
ATOM 1703 C C . GLN A 1 219 ? 7.656 -1.594 -17.672 1 96.62 219 GLN A C 1
ATOM 1705 O O . GLN A 1 219 ? 7.203 -0.945 -16.734 1 96.62 219 GLN A O 1
ATOM 1710 N N . GLN A 1 220 ? 8.961 -1.865 -17.766 1 96.56 220 GLN A N 1
ATOM 1711 C CA . GLN A 1 220 ? 9.867 -1.441 -16.703 1 96.56 220 GLN A CA 1
ATOM 1712 C C . GLN A 1 220 ? 9.953 0.08 -16.625 1 96.56 220 GLN A C 1
ATOM 1714 O O . GLN A 1 220 ? 10.094 0.752 -17.656 1 96.56 220 GLN A O 1
ATOM 1719 N N . GLN A 1 221 ? 9.812 0.63 -15.43 1 92.25 221 GLN A N 1
ATOM 1720 C CA . GLN A 1 221 ? 9.898 2.068 -15.195 1 92.25 221 GLN A CA 1
ATOM 1721 C C . GLN A 1 221 ? 11.344 2.559 -15.32 1 92.25 221 GLN A C 1
ATOM 1723 O O . GLN A 1 221 ? 12.281 1.772 -15.195 1 92.25 221 GLN A O 1
ATOM 1728 N N . PRO A 1 222 ? 11.578 3.84 -15.43 1 86.19 222 PRO A N 1
ATOM 1729 C CA . PRO A 1 222 ? 12.922 4.387 -15.656 1 86.19 222 PRO A CA 1
ATOM 1730 C C . PRO A 1 222 ? 13.891 4.066 -14.516 1 86.19 222 PRO A C 1
ATOM 1732 O O . PRO A 1 222 ? 15.078 3.854 -14.75 1 86.19 222 PRO A O 1
ATOM 1735 N N . MET A 1 223 ? 13.422 3.939 -13.352 1 87.25 223 MET A N 1
ATOM 1736 C CA . MET A 1 223 ? 14.281 3.695 -12.203 1 87.25 223 MET A CA 1
ATOM 1737 C C . MET A 1 223 ? 14.633 2.215 -12.086 1 87.25 223 MET A C 1
ATOM 1739 O O . MET A 1 223 ? 15.555 1.846 -11.359 1 87.25 223 MET A O 1
ATOM 1743 N N . GLY A 1 224 ? 13.805 1.318 -12.797 1 94.12 224 GLY A N 1
ATOM 1744 C CA . GLY A 1 224 ? 14.188 -0.085 -12.852 1 94.12 224 GLY A CA 1
ATOM 1745 C C . GLY A 1 224 ? 13.164 -1.002 -12.195 1 94.12 224 GLY A C 1
ATOM 1746 O O . GLY A 1 224 ? 13.32 -2.225 -12.211 1 94.12 224 GLY A O 1
ATOM 1747 N N . PHE A 1 225 ? 12.109 -0.477 -11.625 1 94.88 225 PHE A N 1
ATOM 1748 C CA . PHE A 1 225 ? 11.086 -1.265 -10.961 1 94.88 225 PHE A CA 1
ATOM 1749 C C . PHE A 1 225 ? 9.867 -1.441 -11.859 1 94.88 225 PHE A C 1
ATOM 1751 O O . PHE A 1 225 ? 9.836 -0.927 -12.984 1 94.88 225 PHE A O 1
ATOM 1758 N N . TRP A 1 226 ? 8.953 -2.242 -11.508 1 96.38 226 TRP A N 1
ATOM 1759 C CA . TRP A 1 226 ? 7.645 -2.361 -12.141 1 96.38 226 TRP A CA 1
ATOM 1760 C C . TRP A 1 226 ? 6.539 -1.928 -11.18 1 96.38 226 TRP A C 1
ATOM 1762 O O . TRP A 1 226 ? 6.602 -2.217 -9.984 1 96.38 226 TRP A O 1
ATOM 1772 N N . ARG A 1 227 ? 5.559 -1.254 -11.664 1 91.19 227 ARG A N 1
ATOM 1773 C CA . ARG A 1 227 ? 4.387 -0.884 -10.875 1 91.19 227 ARG A CA 1
ATOM 1774 C C . ARG A 1 227 ? 3.469 -2.084 -10.664 1 91.19 227 ARG A C 1
ATOM 1776 O O . ARG A 1 227 ? 3.385 -2.967 -11.523 1 91.19 227 ARG A O 1
ATOM 1783 N N . ALA A 1 228 ? 2.838 -2.08 -9.562 1 92.56 228 ALA A N 1
ATOM 1784 C CA . ALA A 1 228 ? 1.836 -3.104 -9.273 1 92.56 228 ALA A CA 1
ATOM 1785 C C . ALA A 1 228 ? 0.427 -2.52 -9.32 1 92.56 228 ALA A C 1
ATOM 1787 O O . ALA A 1 228 ? 0.205 -1.382 -8.898 1 92.56 228 ALA A O 1
ATOM 1788 N N . ALA A 1 229 ? -0.422 -3.312 -9.812 1 90.94 229 ALA A N 1
ATOM 1789 C CA . ALA A 1 229 ? -1.824 -2.904 -9.859 1 90.94 229 ALA A CA 1
ATOM 1790 C C . ALA A 1 229 ? -2.588 -3.42 -8.641 1 90.94 229 ALA A C 1
ATOM 1792 O O . ALA A 1 229 ? -3.502 -2.756 -8.148 1 90.94 229 ALA A O 1
ATOM 1793 N N . TRP A 1 230 ? -2.18 -4.566 -8.148 1 93.19 230 TRP A N 1
ATOM 1794 C CA . TRP A 1 230 ? -2.998 -5.25 -7.148 1 93.19 230 TRP A CA 1
ATOM 1795 C C . TRP A 1 230 ? -2.211 -5.477 -5.863 1 93.19 230 TRP A C 1
ATOM 1797 O O . TRP A 1 230 ? -2.719 -6.082 -4.914 1 93.19 230 TRP A O 1
ATOM 1807 N N . TYR A 1 231 ? -0.994 -5.043 -5.816 1 94.62 231 TYR A N 1
ATOM 1808 C CA . TYR A 1 231 ? -0.12 -5.215 -4.664 1 94.62 231 TYR A CA 1
ATOM 1809 C C . TYR A 1 231 ? 0.409 -3.873 -4.172 1 94.62 231 TYR A C 1
ATOM 1811 O O . TYR A 1 231 ? 0.49 -2.912 -4.941 1 94.62 231 TYR A O 1
ATOM 1819 N N . VAL A 1 232 ? 0.755 -3.889 -2.896 1 93.62 232 VAL A N 1
ATOM 1820 C CA . VAL A 1 232 ? 1.264 -2.666 -2.283 1 93.62 232 VAL A CA 1
ATOM 1821 C C . VAL A 1 232 ? 2.73 -2.471 -2.662 1 93.62 232 VAL A C 1
ATOM 1823 O O . VAL A 1 232 ? 3.541 -3.391 -2.531 1 93.62 232 VAL A O 1
ATOM 1826 N N . GLY A 1 233 ? 3.012 -1.237 -3.152 1 91.06 233 GLY A N 1
ATOM 1827 C CA . GLY A 1 233 ? 4.395 -0.904 -3.453 1 91.06 233 GLY A CA 1
ATOM 1828 C C . GLY A 1 233 ? 4.902 -1.551 -4.727 1 91.06 233 GLY A C 1
ATOM 1829 O O . GLY A 1 233 ? 4.117 -1.854 -5.629 1 91.06 233 GLY A O 1
ATOM 1830 N N . THR A 1 234 ? 6.258 -1.692 -4.816 1 92.81 234 THR A N 1
ATOM 1831 C CA . THR A 1 234 ? 6.836 -2.164 -6.07 1 92.81 234 THR A CA 1
ATOM 1832 C C . THR A 1 234 ? 7.68 -3.416 -5.836 1 92.81 234 THR A C 1
ATOM 1834 O O . THR A 1 234 ? 8.211 -3.996 -6.785 1 92.81 234 THR A O 1
ATOM 1837 N N . SER A 1 235 ? 7.797 -3.818 -4.562 1 95.75 235 SER A N 1
ATOM 1838 C CA . SER A 1 235 ? 8.703 -4.93 -4.273 1 95.75 235 SER A CA 1
ATOM 1839 C C . SER A 1 235 ? 8.164 -6.238 -4.844 1 95.75 235 SER A C 1
ATOM 1841 O O . SER A 1 235 ? 8.922 -7.016 -5.438 1 95.75 235 SER A O 1
ATOM 1843 N N . TYR A 1 236 ? 6.859 -6.461 -4.723 1 97.69 236 TYR A N 1
ATOM 1844 C CA . TYR A 1 236 ? 6.293 -7.715 -5.207 1 97.69 236 TYR A CA 1
ATOM 1845 C C . TYR A 1 236 ? 6.355 -7.789 -6.727 1 97.69 236 TYR A C 1
ATOM 1847 O O . TYR A 1 236 ? 6.805 -8.789 -7.289 1 97.69 236 TYR A O 1
ATOM 1855 N N . SER A 1 237 ? 5.836 -6.672 -7.348 1 97.69 237 SER A N 1
ATOM 1856 C CA . SER A 1 237 ? 5.828 -6.668 -8.805 1 97.69 237 SER A CA 1
ATOM 1857 C C . SER A 1 237 ? 7.234 -6.828 -9.367 1 97.69 237 SER A C 1
ATOM 1859 O O . SER A 1 237 ? 7.449 -7.586 -10.312 1 97.69 237 SER A O 1
ATOM 1861 N N . THR A 1 238 ? 8.219 -6.191 -8.773 1 98.25 238 THR A N 1
ATOM 1862 C CA . THR A 1 238 ? 9.594 -6.285 -9.242 1 98.25 238 THR A CA 1
ATOM 1863 C C . THR A 1 238 ? 10.141 -7.699 -9.047 1 98.25 238 THR A C 1
ATOM 1865 O O . THR A 1 238 ? 10.797 -8.242 -9.93 1 98.25 238 THR A O 1
ATOM 1868 N N . TYR A 1 239 ? 9.852 -8.305 -7.953 1 98.62 239 TYR A N 1
ATOM 1869 C CA . TYR A 1 239 ? 10.305 -9.664 -7.676 1 98.62 239 TYR A CA 1
ATOM 1870 C C . TYR A 1 239 ? 9.758 -10.641 -8.711 1 98.62 239 TYR A C 1
ATOM 1872 O O . TYR A 1 239 ? 10.523 -11.375 -9.352 1 98.62 239 TYR A O 1
ATOM 1880 N N . VAL A 1 240 ? 8.414 -10.617 -8.914 1 98.88 240 VAL A N 1
ATOM 1881 C CA . VAL A 1 240 ? 7.816 -11.656 -9.742 1 98.88 240 VAL A CA 1
ATOM 1882 C C . VAL A 1 240 ? 8.203 -11.445 -11.203 1 98.88 240 VAL A C 1
ATOM 1884 O O . VAL A 1 240 ? 8.367 -12.406 -11.953 1 98.88 240 VAL A O 1
ATOM 1887 N N . VAL A 1 241 ? 8.422 -10.18 -11.617 1 98.88 241 VAL A N 1
ATOM 1888 C CA . VAL A 1 241 ? 8.844 -9.938 -12.992 1 98.88 241 VAL A CA 1
ATOM 1889 C C . VAL A 1 241 ? 10.297 -10.367 -13.172 1 98.88 241 VAL A C 1
ATOM 1891 O O . VAL A 1 241 ? 10.633 -11.055 -14.141 1 98.88 241 VAL A O 1
ATOM 1894 N N . VAL A 1 242 ? 11.148 -10.008 -12.219 1 98.81 242 VAL A N 1
ATOM 1895 C CA . VAL A 1 242 ? 12.555 -10.414 -12.297 1 98.81 242 VAL A CA 1
ATOM 1896 C C . VAL A 1 242 ? 12.648 -11.938 -12.359 1 98.81 242 VAL A C 1
ATOM 1898 O O . VAL A 1 242 ? 13.414 -12.484 -13.156 1 98.81 242 VAL A O 1
ATOM 1901 N N . ARG A 1 243 ? 11.883 -12.602 -11.547 1 98.56 243 ARG A N 1
ATOM 1902 C CA . ARG A 1 243 ? 11.867 -14.062 -11.523 1 98.56 243 ARG A CA 1
ATOM 1903 C C . ARG A 1 243 ? 11.531 -14.633 -12.898 1 98.56 243 ARG A C 1
ATOM 1905 O O . ARG A 1 243 ? 12.195 -15.547 -13.383 1 98.56 243 ARG A O 1
ATOM 1912 N N . GLN A 1 244 ? 10.523 -14.078 -13.531 1 98.75 244 GLN A N 1
ATOM 1913 C CA . GLN A 1 244 ? 10.125 -14.555 -14.852 1 98.75 244 GLN A CA 1
ATOM 1914 C C . GLN A 1 244 ? 11.188 -14.227 -15.898 1 98.75 244 GLN A C 1
ATOM 1916 O O . GLN A 1 244 ? 11.477 -15.039 -16.781 1 98.75 244 GLN A O 1
ATOM 1921 N N . LEU A 1 245 ? 11.758 -13.016 -15.828 1 98.81 245 LEU A N 1
ATOM 1922 C CA . LEU A 1 245 ? 12.773 -12.617 -16.797 1 98.81 245 LEU A CA 1
ATOM 1923 C C . LEU A 1 245 ? 13.984 -13.539 -16.719 1 98.81 245 LEU A C 1
ATOM 1925 O O . LEU A 1 245 ? 14.547 -13.922 -17.734 1 98.81 245 LEU A O 1
ATOM 1929 N N . VAL A 1 246 ? 14.352 -13.852 -15.531 1 98.56 246 VAL A N 1
ATOM 1930 C CA . VAL A 1 246 ? 15.508 -14.727 -15.336 1 98.56 246 VAL A CA 1
ATOM 1931 C C . VAL A 1 246 ? 15.188 -16.125 -15.852 1 98.56 246 VAL A C 1
ATOM 1933 O O . VAL A 1 246 ? 16 -16.75 -16.531 1 98.56 246 VAL A O 1
ATOM 1936 N N . ALA A 1 247 ? 14.016 -16.672 -15.547 1 97.94 247 ALA A N 1
ATOM 1937 C CA . ALA A 1 247 ? 13.609 -18 -15.992 1 97.94 247 ALA A CA 1
ATOM 1938 C C . ALA A 1 247 ? 13.578 -18.078 -17.516 1 97.94 247 ALA A C 1
ATOM 1940 O O . ALA A 1 247 ? 13.938 -19.109 -18.094 1 97.94 247 ALA A O 1
ATOM 1941 N N . ALA A 1 248 ? 13.133 -17.047 -18.125 1 97.5 248 ALA A N 1
ATOM 1942 C CA . ALA A 1 248 ? 13.023 -17 -19.594 1 97.5 248 ALA A CA 1
ATOM 1943 C C . ALA A 1 248 ? 14.398 -16.828 -20.234 1 97.5 248 ALA A C 1
ATOM 1945 O O . ALA A 1 248 ? 14.633 -17.312 -21.344 1 97.5 248 ALA A O 1
ATOM 1946 N N . GLY A 1 249 ? 15.328 -16.031 -19.578 1 97.19 249 GLY A N 1
ATOM 1947 C CA . GLY A 1 249 ? 16.656 -15.758 -20.109 1 97.19 249 GLY A CA 1
ATOM 1948 C C . GLY A 1 249 ? 16.656 -14.664 -21.156 1 97.19 249 GLY A C 1
ATOM 1949 O O . GLY A 1 249 ? 15.617 -14.359 -21.75 1 97.19 249 GLY A O 1
ATOM 1950 N N . GLY A 1 250 ? 17.75 -13.977 -21.328 1 95.56 250 GLY A N 1
ATOM 1951 C CA . GLY A 1 250 ? 17.938 -13.023 -22.422 1 95.56 250 GLY A CA 1
ATOM 1952 C C . GLY A 1 250 ? 17.531 -11.609 -22.047 1 95.56 250 GLY A C 1
ATOM 1953 O O . GLY A 1 250 ? 17.406 -10.75 -22.922 1 95.56 250 GLY A O 1
ATOM 1954 N N . HIS A 1 251 ? 17.297 -11.352 -20.797 1 97.88 251 HIS A N 1
ATOM 1955 C CA . HIS A 1 251 ? 16.797 -10.047 -20.391 1 97.88 251 HIS A CA 1
ATOM 1956 C C . HIS A 1 251 ? 17.641 -9.445 -19.281 1 97.88 251 HIS A C 1
ATOM 1958 O O . HIS A 1 251 ? 17.125 -8.859 -18.328 1 97.88 251 HIS A O 1
ATOM 1964 N N . GLN A 1 252 ? 18.953 -9.609 -19.406 1 97.69 252 GLN A N 1
ATOM 1965 C CA . GLN A 1 252 ? 19.891 -9.281 -18.344 1 97.69 252 GLN A CA 1
ATOM 1966 C C . GLN A 1 252 ? 19.906 -7.785 -18.047 1 97.69 252 GLN A C 1
ATOM 1968 O O . GLN A 1 252 ? 20.062 -7.367 -16.906 1 97.69 252 GLN A O 1
ATOM 1973 N N . SER A 1 253 ? 19.812 -7 -19.047 1 98.06 253 SER A N 1
ATOM 1974 C CA . SER A 1 253 ? 19.828 -5.555 -18.859 1 98.06 253 SER A CA 1
ATOM 1975 C C . SER A 1 253 ? 18.688 -5.109 -17.938 1 98.06 253 SER A C 1
ATOM 1977 O O . SER A 1 253 ? 18.891 -4.289 -17.047 1 98.06 253 SER A O 1
ATOM 1979 N N . SER A 1 254 ? 17.469 -5.645 -18.219 1 98.5 254 SER A N 1
ATOM 1980 C CA . SER A 1 254 ? 16.312 -5.332 -17.391 1 98.5 254 SER A CA 1
ATOM 1981 C C . SER A 1 254 ? 16.516 -5.832 -15.953 1 98.5 254 SER A C 1
ATOM 1983 O O . SER A 1 254 ? 16.156 -5.145 -15 1 98.5 254 SER A O 1
ATOM 1985 N N . VAL A 1 255 ? 17.062 -6.965 -15.812 1 98.69 255 VAL A N 1
ATOM 1986 C CA . VAL A 1 255 ? 17.312 -7.566 -14.508 1 98.69 255 VAL A CA 1
ATOM 1987 C C . VAL A 1 255 ? 18.312 -6.723 -13.727 1 98.69 255 VAL A C 1
ATOM 1989 O O . VAL A 1 255 ? 18.109 -6.438 -12.547 1 98.69 255 VAL A O 1
ATOM 1992 N N . ASP A 1 256 ? 19.375 -6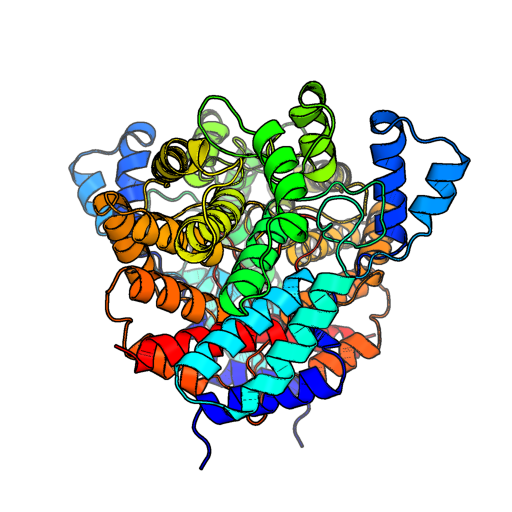.254 -14.398 1 97.88 256 ASP A N 1
ATOM 1993 C CA . ASP A 1 256 ? 20.406 -5.445 -13.758 1 97.88 256 ASP A CA 1
ATOM 1994 C C . ASP A 1 256 ? 19.844 -4.121 -13.258 1 97.88 256 ASP A C 1
ATOM 1996 O O . ASP A 1 256 ? 20.203 -3.656 -12.172 1 97.88 256 ASP A O 1
ATOM 2000 N N . ARG A 1 257 ? 19.016 -3.537 -14.047 1 96.25 257 ARG A N 1
ATOM 2001 C CA . ARG A 1 257 ? 18.406 -2.271 -13.656 1 96.25 257 ARG A CA 1
ATOM 2002 C C . ARG A 1 257 ? 17.5 -2.449 -12.43 1 96.25 257 ARG A C 1
ATOM 2004 O O . ARG A 1 257 ? 17.438 -1.567 -11.57 1 96.25 257 ARG A O 1
ATOM 2011 N N . ALA A 1 258 ? 16.781 -3.566 -12.383 1 97.5 258 ALA A N 1
ATOM 2012 C CA . ALA A 1 258 ? 15.938 -3.855 -11.227 1 97.5 258 ALA A CA 1
ATOM 2013 C C . ALA A 1 258 ? 16.781 -4.016 -9.961 1 97.5 258 ALA A C 1
ATOM 2015 O O . ALA A 1 258 ? 16.438 -3.482 -8.906 1 97.5 258 ALA A O 1
ATOM 2016 N N . VAL A 1 259 ? 17.906 -4.723 -10.086 1 96.81 259 VAL A N 1
ATOM 2017 C CA . VAL A 1 259 ? 18.781 -4.961 -8.945 1 96.81 259 VAL A CA 1
ATOM 2018 C C . VAL A 1 259 ? 19.375 -3.639 -8.469 1 96.81 259 VAL A C 1
ATOM 2020 O O . VAL A 1 259 ? 19.438 -3.385 -7.262 1 96.81 259 VAL A O 1
ATOM 2023 N N . ARG A 1 260 ? 19.781 -2.791 -9.391 1 93.69 260 ARG A N 1
ATOM 2024 C CA . ARG A 1 260 ? 20.328 -1.483 -9.039 1 93.69 260 ARG A CA 1
ATOM 2025 C C . ARG A 1 260 ? 19.312 -0.652 -8.266 1 93.69 260 ARG A C 1
ATOM 2027 O O . ARG A 1 260 ? 19.656 0.015 -7.293 1 93.69 260 ARG A O 1
ATOM 2034 N N . PHE A 1 261 ? 18.094 -0.702 -8.664 1 94.06 261 PHE A N 1
ATOM 2035 C CA . PHE A 1 261 ? 17.031 0.02 -8 1 94.06 261 PHE A CA 1
ATOM 2036 C C . PHE A 1 261 ? 16.828 -0.487 -6.574 1 94.06 261 PHE A C 1
ATOM 2038 O O . PHE A 1 261 ? 16.75 0.305 -5.633 1 94.06 261 PHE A O 1
ATOM 2045 N N . LEU A 1 262 ? 16.734 -1.805 -6.434 1 93.69 262 LEU A N 1
ATOM 2046 C CA . LEU A 1 262 ? 16.438 -2.418 -5.145 1 93.69 262 LEU A CA 1
ATOM 2047 C C . LEU A 1 262 ? 17.562 -2.17 -4.145 1 93.69 262 LEU A C 1
ATOM 2049 O O . LEU A 1 262 ? 17.312 -2.09 -2.939 1 93.69 262 LEU A O 1
ATOM 2053 N N . ARG A 1 263 ? 18.766 -1.914 -4.598 1 91.69 263 ARG A N 1
ATOM 2054 C CA . ARG A 1 263 ? 19.922 -1.751 -3.727 1 91.69 263 ARG A CA 1
ATOM 2055 C C . ARG A 1 263 ? 20.047 -0.311 -3.238 1 91.69 263 ARG A C 1
ATOM 2057 O O . ARG A 1 263 ? 20.812 -0.023 -2.318 1 91.69 263 ARG A O 1
ATOM 2064 N N . GLN A 1 264 ? 19.25 0.553 -3.732 1 84.81 264 GLN A N 1
ATOM 2065 C CA . GLN A 1 264 ? 19.453 1.977 -3.482 1 84.81 264 GLN A CA 1
ATOM 2066 C C . GLN A 1 264 ? 18.953 2.363 -2.088 1 84.81 264 GLN A C 1
ATOM 2068 O O . GLN A 1 264 ? 19.469 3.311 -1.486 1 84.81 264 GLN A O 1
ATOM 2073 N N . ALA A 1 265 ? 17.938 1.74 -1.606 1 77.19 265 ALA A N 1
ATOM 2074 C CA . ALA A 1 265 ? 17.391 2.059 -0.29 1 77.19 265 ALA A CA 1
ATOM 2075 C C . ALA A 1 265 ? 16.844 0.809 0.392 1 77.19 265 ALA A C 1
ATOM 2077 O O . ALA A 1 265 ? 16.328 -0.091 -0.273 1 77.19 265 ALA A O 1
ATOM 2078 N N . PRO A 1 266 ? 17.031 0.878 1.682 1 78.5 266 PRO A N 1
ATOM 2079 C CA . PRO A 1 266 ? 16.484 -0.268 2.41 1 78.5 266 PRO A CA 1
ATOM 2080 C C . PRO A 1 266 ? 14.953 -0.28 2.426 1 78.5 266 PRO A C 1
ATOM 2082 O O . PRO A 1 266 ? 14.328 0.781 2.457 1 78.5 266 PRO A O 1
ATOM 2085 N N . ALA A 1 267 ? 14.422 -1.495 2.377 1 88.25 267 ALA A N 1
ATOM 2086 C CA . ALA A 1 267 ? 12.977 -1.648 2.564 1 88.25 267 ALA A CA 1
ATOM 2087 C C . ALA A 1 267 ? 12.57 -1.318 3.998 1 88.25 267 ALA A C 1
ATOM 2089 O O . ALA A 1 267 ? 13.336 -1.558 4.938 1 88.25 267 ALA A O 1
ATOM 2090 N N . PRO A 1 268 ? 11.391 -0.836 4.191 1 86.19 268 PRO A N 1
ATOM 2091 C CA . PRO A 1 268 ? 10.984 -0.323 5.5 1 86.19 268 PRO A CA 1
ATOM 2092 C C . PRO A 1 268 ? 10.523 -1.427 6.449 1 86.19 268 PRO A C 1
ATOM 2094 O O . PRO A 1 268 ? 10.414 -1.202 7.66 1 86.19 268 PRO A O 1
ATOM 2097 N N . ASP A 1 269 ? 10.242 -2.586 5.941 1 91.19 269 ASP A N 1
ATOM 2098 C CA . ASP A 1 269 ? 9.617 -3.639 6.738 1 91.19 269 ASP A CA 1
ATOM 2099 C C . ASP A 1 269 ? 10.07 -5.02 6.277 1 91.19 269 ASP A C 1
ATOM 2101 O O . ASP A 1 269 ? 10.711 -5.152 5.23 1 91.19 269 ASP A O 1
ATOM 2105 N N . PRO A 1 270 ? 9.781 -6.043 7.047 1 94.19 270 PRO A N 1
ATOM 2106 C CA . PRO A 1 270 ? 10.32 -7.367 6.746 1 94.19 270 PRO A CA 1
ATOM 2107 C C . PRO A 1 270 ? 9.773 -7.949 5.445 1 94.19 270 PRO A C 1
ATOM 2109 O O . PRO A 1 270 ? 10.492 -8.641 4.723 1 94.19 270 PRO A O 1
ATOM 2112 N N . LEU A 1 271 ? 8.477 -7.719 5.148 1 96.69 271 LEU A N 1
ATOM 2113 C CA . LEU A 1 271 ? 7.902 -8.281 3.932 1 96.69 271 LEU A CA 1
ATOM 2114 C C . LEU A 1 271 ? 8.57 -7.699 2.693 1 96.69 271 LEU A C 1
ATOM 2116 O O . LEU A 1 271 ? 9.023 -8.445 1.817 1 96.69 271 LEU A O 1
ATOM 2120 N N . ASN A 1 272 ? 8.656 -6.391 2.633 1 96 272 ASN A N 1
ATOM 2121 C CA . ASN A 1 272 ? 9.266 -5.738 1.48 1 96 272 ASN A CA 1
ATOM 2122 C C . ASN A 1 272 ? 10.766 -6.02 1.402 1 96 272 ASN A C 1
ATOM 2124 O O . ASN A 1 272 ? 11.328 -6.117 0.311 1 96 272 ASN A O 1
ATOM 2128 N N . ARG A 1 273 ? 11.422 -6.117 2.512 1 95.75 273 ARG A N 1
ATOM 2129 C CA . ARG A 1 273 ? 12.82 -6.516 2.555 1 95.75 273 ARG A CA 1
ATOM 2130 C C . ARG A 1 273 ? 13.008 -7.926 1.997 1 95.75 273 ARG A C 1
ATOM 2132 O O . ARG A 1 273 ? 13.914 -8.172 1.2 1 95.75 273 ARG A O 1
ATOM 2139 N N . ALA A 1 274 ? 12.141 -8.836 2.441 1 97.69 274 ALA A N 1
ATOM 2140 C CA . ALA A 1 274 ? 12.195 -10.211 1.954 1 97.69 274 ALA A CA 1
ATOM 2141 C C . ALA A 1 274 ? 11.977 -10.266 0.446 1 97.69 274 ALA A C 1
ATOM 2143 O O . ALA A 1 274 ? 12.672 -11 -0.262 1 97.69 274 ALA A O 1
ATOM 2144 N N . LEU A 1 275 ? 10.984 -9.539 -0.037 1 97.94 275 LEU A N 1
ATOM 2145 C CA . LEU A 1 275 ? 10.68 -9.508 -1.465 1 97.94 275 LEU A CA 1
ATOM 2146 C C . LEU A 1 275 ? 11.859 -8.953 -2.256 1 97.94 275 LEU A C 1
ATOM 2148 O O . LEU A 1 275 ? 12.18 -9.453 -3.336 1 97.94 275 LEU A O 1
ATOM 2152 N N . ALA A 1 276 ? 12.477 -7.902 -1.756 1 96.5 276 ALA A N 1
ATOM 2153 C CA . ALA A 1 276 ? 13.664 -7.348 -2.404 1 96.5 276 ALA A CA 1
ATOM 2154 C C . ALA A 1 276 ? 14.797 -8.367 -2.439 1 96.5 276 ALA A C 1
ATOM 2156 O O . ALA A 1 276 ? 15.461 -8.531 -3.465 1 96.5 276 ALA A O 1
ATOM 2157 N N . MET A 1 277 ? 15.008 -9.031 -1.343 1 96.88 277 MET A N 1
ATOM 2158 C CA . MET A 1 277 ? 16.031 -10.07 -1.272 1 96.88 277 MET A CA 1
ATOM 2159 C C . MET A 1 277 ? 15.75 -11.188 -2.273 1 96.88 277 MET A C 1
ATOM 2161 O O . MET A 1 277 ? 16.672 -11.68 -2.934 1 96.88 277 MET A O 1
ATOM 2165 N N . LEU A 1 278 ? 14.508 -11.57 -2.359 1 97.94 278 LEU A N 1
ATOM 2166 C CA . LEU A 1 278 ? 14.125 -12.625 -3.291 1 97.94 278 LEU A CA 1
ATOM 2167 C C . LEU A 1 278 ? 14.406 -12.211 -4.73 1 97.94 278 LEU A C 1
ATOM 2169 O O . LEU A 1 278 ? 14.898 -13.008 -5.527 1 97.94 278 LEU A O 1
ATOM 2173 N N . ALA A 1 279 ? 14.086 -10.969 -5.07 1 97.88 279 ALA A N 1
ATOM 2174 C CA . ALA A 1 279 ? 14.367 -10.469 -6.414 1 97.88 279 ALA A CA 1
ATOM 2175 C C . ALA A 1 279 ? 15.859 -10.477 -6.703 1 97.88 279 ALA A C 1
ATOM 2177 O O . ALA A 1 279 ? 16.297 -10.898 -7.777 1 97.88 279 ALA A O 1
ATOM 2178 N N . ILE A 1 280 ? 16.625 -10.023 -5.762 1 97.12 280 ILE A N 1
ATOM 2179 C CA . ILE A 1 280 ? 18.078 -9.922 -5.914 1 97.12 280 ILE A CA 1
ATOM 2180 C C . ILE A 1 280 ? 18.688 -11.32 -6.043 1 97.12 280 ILE A C 1
ATOM 2182 O O . ILE A 1 280 ? 19.531 -11.555 -6.906 1 97.12 280 ILE A O 1
ATOM 2186 N N . THR A 1 281 ? 18.203 -12.242 -5.238 1 96.75 281 THR A N 1
ATOM 2187 C CA . THR A 1 281 ? 18.703 -13.617 -5.309 1 96.75 281 THR A CA 1
ATOM 2188 C C . THR A 1 281 ? 18.266 -14.281 -6.609 1 96.75 281 THR A C 1
ATOM 2190 O O . THR A 1 281 ? 19.016 -15.078 -7.184 1 96.75 281 THR A O 1
ATOM 2193 N N . ALA A 1 282 ? 17.047 -14.047 -7.043 1 96.5 282 ALA A N 1
ATOM 2194 C CA . ALA A 1 282 ? 16.594 -14.586 -8.32 1 96.5 282 ALA A CA 1
ATOM 2195 C C . ALA A 1 282 ? 17.484 -14.125 -9.469 1 96.5 282 ALA A C 1
ATOM 2197 O O . ALA A 1 282 ? 17.672 -14.844 -10.453 1 96.5 282 ALA A O 1
ATOM 2198 N N . ALA A 1 283 ? 18.062 -12.945 -9.297 1 97.19 283 ALA A N 1
ATOM 2199 C CA . ALA A 1 283 ? 18.953 -12.375 -10.297 1 97.19 283 ALA A CA 1
ATOM 2200 C C . ALA A 1 283 ? 20.375 -12.906 -10.133 1 97.19 283 ALA A C 1
ATOM 2202 O O . ALA A 1 283 ? 21.312 -12.422 -10.773 1 97.19 283 ALA A O 1
ATOM 2203 N N . ASN A 1 284 ? 20.578 -13.867 -9.203 1 94.88 284 ASN A N 1
ATOM 2204 C CA . ASN A 1 284 ? 21.875 -14.477 -8.906 1 94.88 284 ASN A CA 1
ATOM 2205 C C . ASN A 1 284 ? 22.844 -13.461 -8.312 1 94.88 284 ASN A C 1
ATOM 2207 O O . ASN A 1 284 ? 24.031 -13.469 -8.648 1 94.88 284 ASN A O 1
ATOM 2211 N N . CYS A 1 285 ? 22.312 -12.523 -7.594 1 94.56 285 CYS A N 1
ATOM 2212 C CA . CYS A 1 285 ? 23.094 -11.562 -6.816 1 94.56 285 CYS A CA 1
ATOM 2213 C C . CYS A 1 285 ? 22.938 -11.82 -5.324 1 94.56 285 CYS A C 1
ATOM 2215 O O . CYS A 1 285 ? 21.922 -12.367 -4.883 1 94.56 285 CYS A O 1
ATOM 2217 N N . ALA A 1 286 ? 23.938 -11.461 -4.582 1 91.62 286 ALA A N 1
ATOM 2218 C CA . ALA A 1 286 ? 23.875 -11.625 -3.131 1 91.62 286 ALA A CA 1
ATOM 2219 C C . ALA A 1 286 ? 23.078 -10.492 -2.484 1 91.62 286 ALA A C 1
ATOM 2221 O O . ALA A 1 286 ? 23.328 -9.32 -2.775 1 91.62 286 ALA A O 1
ATOM 2222 N N . PRO A 1 287 ? 22.156 -10.852 -1.673 1 89.5 287 PRO A N 1
ATOM 2223 C CA . PRO A 1 287 ? 21.484 -9.773 -0.944 1 89.5 287 PRO A CA 1
ATOM 2224 C C . PRO A 1 287 ? 22.422 -9.055 0.032 1 89.5 287 PRO A C 1
ATOM 2226 O O . PRO A 1 287 ? 23.469 -9.586 0.387 1 89.5 287 PRO A O 1
ATOM 2229 N N . ASP A 1 288 ? 22 -7.863 0.388 1 88.38 288 ASP A N 1
ATOM 2230 C CA . ASP A 1 288 ? 22.75 -7.094 1.379 1 88.38 288 ASP A CA 1
ATOM 2231 C C . ASP A 1 288 ? 22.734 -7.789 2.738 1 88.38 288 ASP A C 1
ATOM 2233 O O . ASP A 1 288 ? 21.672 -8.164 3.24 1 88.38 288 ASP A O 1
ATOM 2237 N N . ARG A 1 289 ? 23.891 -7.965 3.346 1 87.56 289 ARG A N 1
ATOM 2238 C CA . ARG A 1 289 ? 24.016 -8.648 4.629 1 87.56 289 ARG A CA 1
ATOM 2239 C C . ARG A 1 289 ? 23.234 -7.93 5.719 1 87.56 289 ARG A C 1
ATOM 2241 O O . ARG A 1 289 ? 22.703 -8.562 6.625 1 87.56 289 ARG A O 1
ATOM 2248 N N . HIS A 1 290 ? 23.234 -6.68 5.609 1 89.81 290 HIS A N 1
ATOM 2249 C CA . HIS A 1 290 ? 22.484 -5.895 6.59 1 89.81 290 HIS A CA 1
ATOM 2250 C C . HIS A 1 290 ? 21 -6.184 6.52 1 89.81 290 HIS A C 1
ATOM 2252 O O . HIS A 1 290 ? 20.328 -6.293 7.551 1 89.81 290 HIS A O 1
ATOM 2258 N N . ASP A 1 291 ? 20.5 -6.336 5.324 1 89.88 291 ASP A N 1
ATOM 2259 C CA . ASP A 1 291 ? 19.094 -6.648 5.145 1 89.88 291 ASP A CA 1
ATOM 2260 C C . ASP A 1 291 ? 18.75 -8.023 5.707 1 89.88 291 ASP A C 1
ATOM 2262 O O . ASP A 1 291 ? 17.703 -8.211 6.336 1 89.88 291 ASP A O 1
ATOM 2266 N N . ALA A 1 292 ? 19.609 -8.93 5.508 1 88.31 292 ALA A N 1
ATOM 2267 C CA . ALA A 1 292 ? 19.406 -10.273 6.055 1 88.31 292 ALA A CA 1
ATOM 2268 C C . ALA A 1 292 ? 19.391 -10.25 7.578 1 88.31 292 ALA A C 1
ATOM 2270 O O . ALA A 1 292 ? 18.562 -10.914 8.203 1 88.31 292 ALA A O 1
ATOM 2271 N N . SER A 1 293 ? 20.312 -9.5 8.148 1 90.75 293 SER A N 1
ATOM 2272 C CA . SER A 1 293 ? 20.375 -9.383 9.602 1 90.75 293 SER A CA 1
ATOM 2273 C C . SER A 1 293 ? 19.109 -8.734 10.164 1 90.75 293 SER A C 1
ATOM 2275 O O . SER A 1 293 ? 18.609 -9.164 11.203 1 90.75 293 SER A O 1
ATOM 2277 N N . LEU A 1 294 ? 18.656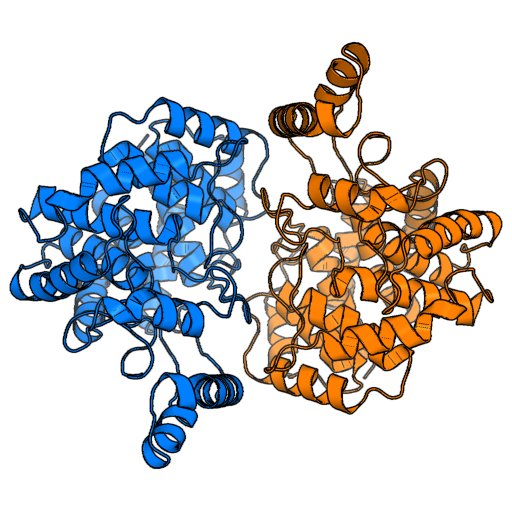 -7.766 9.43 1 88.56 294 LEU A N 1
ATOM 2278 C CA . LEU A 1 294 ? 17.453 -7.082 9.859 1 88.56 294 LEU A CA 1
ATOM 2279 C C . LEU A 1 294 ? 16.25 -8.023 9.82 1 88.56 294 LEU A C 1
ATOM 2281 O O . LEU A 1 294 ? 15.359 -7.941 10.672 1 88.56 294 LEU A O 1
ATOM 2285 N N . LEU A 1 295 ? 16.172 -8.859 8.82 1 90.69 295 LEU A N 1
ATOM 2286 C CA . LEU A 1 295 ? 15.094 -9.836 8.727 1 90.69 295 LEU A CA 1
ATOM 2287 C C . LEU A 1 295 ? 15.117 -10.789 9.914 1 90.69 295 LEU A C 1
ATOM 2289 O O . LEU A 1 295 ? 14.07 -11.125 10.469 1 90.69 295 LEU A O 1
ATOM 2293 N N . HIS A 1 296 ? 16.297 -11.172 10.359 1 91.06 296 HIS A N 1
ATOM 2294 C CA . HIS A 1 296 ? 16.453 -12.039 11.516 1 91.06 296 HIS A CA 1
ATOM 2295 C C . HIS A 1 296 ? 16 -11.336 12.797 1 91.06 296 HIS A C 1
ATOM 2297 O O . HIS A 1 296 ? 15.25 -11.906 13.586 1 91.06 296 HIS A O 1
ATOM 2303 N N . ASP A 1 297 ? 16.359 -10.133 12.891 1 86.38 297 ASP A N 1
ATOM 2304 C CA . ASP A 1 297 ? 16.188 -9.398 14.141 1 86.38 297 ASP A CA 1
ATOM 2305 C C . ASP A 1 297 ? 14.727 -9.008 14.359 1 86.38 297 ASP A C 1
ATOM 2307 O O . ASP A 1 297 ? 14.32 -8.711 15.484 1 86.38 297 ASP A O 1
ATOM 2311 N N . THR A 1 298 ? 13.992 -9.062 13.305 1 87.12 298 THR A N 1
ATOM 2312 C CA . THR A 1 298 ? 12.625 -8.562 13.422 1 87.12 298 THR A CA 1
ATOM 2313 C C . THR A 1 298 ? 11.641 -9.719 13.555 1 87.12 298 THR A C 1
ATOM 2315 O O . THR A 1 298 ? 10.43 -9.508 13.602 1 87.12 298 THR A O 1
ATOM 2318 N N . GLN A 1 299 ? 12.156 -10.938 13.602 1 90.81 299 GLN A N 1
ATOM 2319 C CA . GLN A 1 299 ? 11.281 -12.094 13.805 1 90.81 299 GLN A CA 1
ATOM 2320 C C . GLN A 1 299 ? 10.719 -12.109 15.227 1 90.81 299 GLN A C 1
ATOM 2322 O O . GLN A 1 299 ? 11.445 -11.852 16.188 1 90.81 299 GLN A O 1
ATOM 2327 N N . PHE A 1 300 ? 9.445 -12.359 15.328 1 88.5 300 PHE A N 1
ATOM 2328 C CA . PHE A 1 300 ? 8.805 -12.445 16.641 1 88.5 300 PHE A CA 1
ATOM 2329 C C . PHE A 1 300 ? 9.234 -13.711 17.359 1 88.5 300 PHE A C 1
ATOM 2331 O O . PHE A 1 300 ? 9.781 -14.633 16.75 1 88.5 300 PHE A O 1
ATOM 2338 N N . HIS A 1 301 ? 8.938 -13.766 18.641 1 86.81 301 HIS A N 1
ATOM 2339 C CA . HIS A 1 301 ? 9.305 -14.891 19.484 1 86.81 301 HIS A CA 1
ATOM 2340 C C . HIS A 1 301 ? 8.602 -16.172 19.031 1 86.81 301 HIS A C 1
ATOM 2342 O O . HIS A 1 301 ? 9.156 -17.266 19.172 1 86.81 301 HIS A O 1
ATOM 2348 N N . ASP A 1 302 ? 7.441 -16.031 18.391 1 90.81 302 ASP A N 1
ATOM 2349 C CA . ASP A 1 302 ? 6.688 -17.219 18 1 90.81 302 ASP A CA 1
ATOM 2350 C C . ASP A 1 302 ? 7.109 -17.703 16.609 1 90.81 302 ASP A C 1
ATOM 2352 O O . ASP A 1 302 ? 6.5 -18.609 16.047 1 90.81 302 ASP A O 1
ATOM 2356 N N . GLY A 1 303 ? 8.125 -16.953 16.031 1 95.12 303 GLY A N 1
ATOM 2357 C CA . GLY A 1 303 ? 8.695 -17.391 14.766 1 95.12 303 GLY A CA 1
ATOM 2358 C C . GLY A 1 303 ? 8.109 -16.672 13.57 1 95.12 303 GLY A C 1
ATOM 2359 O O . GLY A 1 303 ? 8.609 -16.812 12.453 1 95.12 303 GLY A O 1
ATOM 2360 N N . SER A 1 304 ? 7.074 -15.852 13.828 1 94.81 304 SER A N 1
ATOM 2361 C CA . SER A 1 304 ? 6.41 -15.148 12.734 1 94.81 304 SER A CA 1
ATOM 2362 C C . SER A 1 304 ? 6.984 -13.75 12.555 1 94.81 304 SER A C 1
ATOM 2364 O O . SER A 1 304 ? 7.871 -13.336 13.305 1 94.81 304 SER A O 1
ATOM 2366 N N . TRP A 1 305 ? 6.656 -13.109 11.547 1 93.75 305 TRP A N 1
ATOM 2367 C CA . TRP A 1 305 ? 6.84 -11.672 11.344 1 93.75 305 TRP A CA 1
ATOM 2368 C C . TRP A 1 305 ? 5.496 -10.953 11.312 1 93.75 305 TRP A C 1
ATOM 2370 O O . TRP A 1 305 ? 4.453 -11.578 11.117 1 93.75 305 TRP A O 1
ATOM 2380 N N . GLU A 1 306 ? 5.523 -9.672 11.484 1 90 306 GLU A N 1
ATOM 2381 C CA . GLU A 1 306 ? 4.328 -8.844 11.477 1 90 306 GLU A CA 1
ATOM 2382 C C . GLU A 1 306 ? 3.6 -8.938 10.141 1 90 306 GLU A C 1
ATOM 2384 O O . GLU A 1 306 ? 4.227 -9.148 9.102 1 90 306 GLU A O 1
ATOM 2389 N N . ALA A 1 307 ? 2.232 -8.844 10.266 1 92.94 307 ALA A N 1
ATOM 2390 C CA . ALA A 1 307 ? 1.438 -8.695 9.047 1 92.94 307 ALA A CA 1
ATOM 2391 C C . ALA A 1 307 ? 1.708 -7.355 8.375 1 92.94 307 ALA A C 1
ATOM 2393 O O . ALA A 1 307 ? 1.426 -6.301 8.945 1 92.94 307 ALA A O 1
ATOM 2394 N N . ILE A 1 308 ? 2.328 -7.438 7.199 1 94.62 308 ILE A N 1
ATOM 2395 C CA . ILE A 1 308 ? 2.564 -6.25 6.383 1 94.62 308 ILE A CA 1
ATOM 2396 C C . ILE A 1 308 ? 1.617 -6.25 5.184 1 94.62 308 ILE A C 1
ATOM 2398 O O . ILE A 1 308 ? 1.385 -7.293 4.57 1 94.62 308 ILE A O 1
ATOM 2402 N N . PRO A 1 309 ? 0.997 -5.121 4.859 1 94.12 309 PRO A N 1
ATOM 2403 C CA . PRO A 1 309 ? 0.101 -5.09 3.701 1 94.12 309 PRO A CA 1
ATOM 2404 C C . PRO A 1 309 ? 0.764 -5.613 2.428 1 94.12 309 PRO A C 1
ATOM 2406 O O . PRO A 1 309 ? 1.856 -5.168 2.07 1 94.12 309 PRO A O 1
ATOM 2409 N N . LEU A 1 310 ? 0.102 -6.531 1.789 1 95.88 310 LEU A N 1
ATOM 2410 C CA . LEU A 1 310 ? 0.597 -7.129 0.552 1 95.88 310 LEU A CA 1
ATOM 2411 C C . LEU A 1 310 ? -0.319 -6.789 -0.619 1 95.88 310 LEU A C 1
ATOM 2413 O O . LEU A 1 310 ? 0.144 -6.309 -1.656 1 95.88 310 LEU A O 1
ATOM 2417 N N . LEU A 1 311 ? -1.581 -6.984 -0.459 1 94.38 311 LEU A N 1
ATOM 2418 C CA . LEU A 1 311 ? -2.555 -6.766 -1.524 1 94.38 311 LEU A CA 1
ATOM 2419 C C . LEU A 1 311 ? -3.229 -5.406 -1.372 1 94.38 311 LEU A C 1
ATOM 2421 O O . LEU A 1 311 ? -3.453 -4.941 -0.251 1 94.38 311 LEU A O 1
ATOM 2425 N N . ASP A 1 312 ? -3.508 -4.812 -2.465 1 89.25 312 ASP A N 1
ATOM 2426 C CA . ASP A 1 312 ? -4.262 -3.564 -2.541 1 89.25 312 ASP A CA 1
ATOM 2427 C C . ASP A 1 312 ? -5.359 -3.648 -3.6 1 89.25 312 ASP A C 1
ATOM 2429 O O . ASP A 1 312 ? -5.086 -3.512 -4.797 1 89.25 312 ASP A O 1
ATOM 2433 N N . ASN A 1 313 ? -6.617 -3.797 -3.164 1 79.44 313 ASN A N 1
ATOM 2434 C CA . ASN A 1 313 ? -7.711 -3.885 -4.125 1 79.44 313 ASN A CA 1
ATOM 2435 C C . ASN A 1 313 ? -8.367 -2.525 -4.355 1 79.44 313 ASN A C 1
ATOM 2437 O O . ASN A 1 313 ? -9.547 -2.451 -4.703 1 79.44 313 ASN A O 1
ATOM 2441 N N . HIS A 1 314 ? -7.668 -1.467 -3.963 1 73.69 314 HIS A N 1
ATOM 2442 C CA . HIS A 1 314 ? -8.016 -0.07 -4.195 1 73.69 314 HIS A CA 1
ATOM 2443 C C . HIS A 1 314 ? -9.078 0.404 -3.211 1 73.69 314 HIS A C 1
ATOM 2445 O O . HIS A 1 314 ? -9.312 1.606 -3.076 1 73.69 314 HIS A O 1
ATOM 2451 N N . ALA A 1 315 ? -9.734 -0.56 -2.604 1 73.88 315 ALA A N 1
ATOM 2452 C CA . ALA A 1 315 ? -10.648 -0.185 -1.523 1 73.88 315 ALA A CA 1
ATOM 2453 C C . ALA A 1 315 ? -10.078 -0.577 -0.164 1 73.88 315 ALA A C 1
ATOM 2455 O O . ALA A 1 315 ? -10.297 0.112 0.833 1 73.88 315 ALA A O 1
ATOM 2456 N N . ARG A 1 316 ? -9.406 -1.645 -0.221 1 81.44 316 ARG A N 1
ATOM 2457 C CA 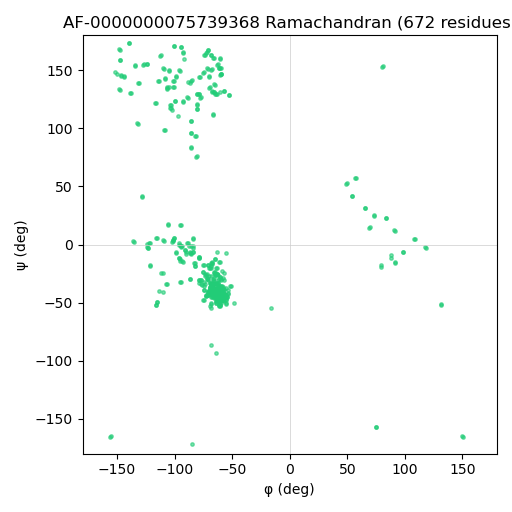. ARG A 1 316 ? -8.828 -2.137 1.025 1 81.44 316 ARG A CA 1
ATOM 2458 C C . ARG A 1 316 ? -7.465 -2.777 0.783 1 81.44 316 ARG A C 1
ATOM 2460 O O . ARG A 1 316 ? -7.234 -3.379 -0.268 1 81.44 316 ARG A O 1
ATOM 2467 N N . ILE A 1 317 ? -6.645 -2.582 1.759 1 88.38 317 ILE A N 1
ATOM 2468 C CA . ILE A 1 317 ? -5.387 -3.32 1.753 1 88.38 317 ILE A CA 1
ATOM 2469 C C . ILE A 1 317 ? -5.523 -4.574 2.615 1 88.38 317 ILE A C 1
ATOM 2471 O O . ILE A 1 317 ? -6.352 -4.625 3.525 1 88.38 317 ILE A O 1
ATOM 2475 N N . TRP A 1 318 ? -4.777 -5.535 2.223 1 91.44 318 TRP A N 1
ATOM 2476 C CA . TRP A 1 318 ? -4.797 -6.801 2.949 1 91.44 318 TRP A CA 1
ATOM 2477 C C . TRP A 1 318 ? -3.379 -7.281 3.242 1 91.44 318 TRP A C 1
ATOM 2479 O O . TRP A 1 318 ? -2.482 -7.133 2.408 1 91.44 318 TRP A O 1
ATOM 2489 N N . GLY A 1 319 ? -3.225 -7.797 4.457 1 93 319 GLY A N 1
ATOM 2490 C CA . GLY A 1 319 ? -1.989 -8.406 4.922 1 93 319 GLY A CA 1
ATOM 2491 C C . GLY A 1 319 ? -2.219 -9.539 5.91 1 93 319 GLY A C 1
ATOM 2492 O O . GLY A 1 319 ? -3.299 -9.648 6.492 1 93 319 GLY A O 1
ATOM 2493 N N . SER A 1 320 ? -1.246 -10.359 6.023 1 94.25 320 SER A N 1
ATOM 2494 C CA . SER A 1 320 ? -1.349 -11.555 6.852 1 94.25 320 SER A CA 1
ATOM 2495 C C . SER A 1 320 ? -0.001 -11.922 7.461 1 94.25 320 SER A C 1
ATOM 2497 O O . SER A 1 320 ? 1.022 -11.906 6.777 1 94.25 320 SER A O 1
ATOM 2499 N N . ARG A 1 321 ? -0.089 -12.203 8.742 1 93.38 321 ARG A N 1
ATOM 2500 C CA . ARG A 1 321 ? 1.121 -12.656 9.414 1 93.38 321 ARG A CA 1
ATOM 2501 C C . ARG A 1 321 ? 1.638 -13.953 8.797 1 93.38 321 ARG A C 1
ATOM 2503 O O . ARG A 1 321 ? 2.848 -14.141 8.656 1 93.38 321 ARG A O 1
ATOM 2510 N N . ALA A 1 322 ? 0.733 -14.836 8.414 1 96.94 322 ALA A N 1
ATOM 2511 C CA . ALA A 1 322 ? 1.126 -16.125 7.832 1 96.94 322 ALA A CA 1
ATOM 2512 C C . ALA A 1 322 ? 1.798 -15.922 6.477 1 96.94 322 ALA A C 1
ATOM 2514 O O . ALA A 1 322 ? 2.828 -16.531 6.191 1 96.94 322 ALA A O 1
ATOM 2515 N N . VAL A 1 323 ? 1.248 -15.062 5.652 1 98.19 323 VAL A N 1
ATOM 2516 C CA . VAL A 1 323 ? 1.793 -14.836 4.316 1 98.19 323 VAL A CA 1
ATOM 2517 C C . VAL A 1 323 ? 3.121 -14.086 4.422 1 98.19 323 VAL A C 1
ATOM 2519 O O . VAL A 1 323 ? 4.086 -14.43 3.736 1 98.19 323 VAL A O 1
ATOM 2522 N N . SER A 1 324 ? 3.178 -13.039 5.316 1 97.75 324 SER A N 1
ATOM 2523 C CA . SER A 1 324 ? 4.441 -12.344 5.555 1 97.75 324 SER A CA 1
ATOM 2524 C C . SER A 1 324 ? 5.523 -13.32 6.008 1 97.75 324 SER A C 1
ATOM 2526 O O . SER A 1 324 ? 6.664 -13.242 5.543 1 97.75 324 SER A O 1
ATOM 2528 N N . THR A 1 325 ? 5.164 -14.211 6.871 1 98.12 325 THR A N 1
ATOM 2529 C CA . THR A 1 325 ? 6.105 -15.188 7.402 1 98.12 325 THR A CA 1
ATOM 2530 C C . THR A 1 325 ? 6.574 -16.141 6.309 1 98.12 325 THR A C 1
ATOM 2532 O O . THR A 1 325 ? 7.758 -16.484 6.23 1 98.12 325 THR A O 1
ATOM 2535 N N . ALA A 1 326 ? 5.672 -16.562 5.488 1 98.75 326 ALA A N 1
ATOM 2536 C CA . ALA A 1 326 ? 6.023 -17.469 4.395 1 98.75 326 ALA A CA 1
ATOM 2537 C C . ALA A 1 326 ? 7.02 -16.812 3.441 1 98.75 326 ALA A C 1
ATOM 2539 O O . ALA A 1 326 ? 7.98 -17.453 3.01 1 98.75 326 ALA A O 1
ATOM 2540 N N . ILE A 1 327 ? 6.793 -15.578 3.133 1 98.69 327 ILE A N 1
ATOM 2541 C CA . ILE A 1 327 ? 7.652 -14.875 2.188 1 98.69 327 ILE A CA 1
ATOM 2542 C C . ILE A 1 327 ? 9.016 -14.609 2.828 1 98.69 327 ILE A C 1
ATOM 2544 O O . ILE A 1 327 ? 10.047 -14.727 2.17 1 98.69 327 ILE A O 1
ATOM 2548 N N . CYS A 1 328 ? 9.023 -14.242 4.109 1 98.12 328 CYS A N 1
ATOM 2549 C CA . CYS A 1 328 ? 10.281 -14.078 4.828 1 98.12 328 CYS A CA 1
ATOM 2550 C C . CYS A 1 328 ? 11.047 -15.398 4.898 1 98.12 328 CYS A C 1
ATOM 2552 O O . CYS A 1 328 ? 12.266 -15.422 4.723 1 98.12 328 CYS A O 1
ATOM 2554 N N . LEU A 1 329 ? 10.336 -16.5 5.188 1 98.12 329 LEU A N 1
ATOM 2555 C CA . LEU A 1 329 ? 10.945 -17.828 5.184 1 98.12 329 LEU A CA 1
ATOM 2556 C C . LEU A 1 329 ? 11.609 -18.109 3.842 1 98.12 329 LEU A C 1
ATOM 2558 O O . LEU A 1 329 ? 12.758 -18.547 3.799 1 98.12 329 LEU A O 1
ATOM 2562 N N . LYS A 1 330 ? 10.891 -17.828 2.779 1 98.06 330 LYS A N 1
ATOM 2563 C CA . LYS A 1 330 ? 11.398 -18.078 1.435 1 98.06 330 LYS A CA 1
ATOM 2564 C C . LYS A 1 330 ? 12.703 -17.312 1.198 1 98.06 330 LYS A C 1
ATOM 2566 O O . LYS A 1 330 ? 13.656 -17.844 0.634 1 98.06 330 LYS A O 1
ATOM 2571 N N . ALA A 1 331 ? 12.695 -16.047 1.604 1 97.5 331 ALA A N 1
ATOM 2572 C CA . ALA A 1 331 ? 13.875 -15.211 1.426 1 97.5 331 ALA A CA 1
ATOM 2573 C C . ALA A 1 331 ? 15.07 -15.773 2.195 1 97.5 331 ALA A C 1
ATOM 2575 O O . ALA A 1 331 ? 16.188 -15.781 1.69 1 97.5 331 ALA A O 1
ATOM 2576 N N . LEU A 1 332 ? 14.828 -16.25 3.416 1 95.81 332 LEU A N 1
ATOM 2577 C CA . LEU A 1 332 ? 15.898 -16.797 4.242 1 95.81 332 LEU A CA 1
ATOM 2578 C C . LEU A 1 332 ? 16.438 -18.094 3.639 1 95.81 332 LEU A C 1
ATOM 2580 O O . LEU A 1 332 ? 17.656 -18.328 3.66 1 95.81 332 LEU A O 1
ATOM 2584 N N . LEU A 1 333 ? 15.562 -18.922 3.145 1 96 333 LEU A N 1
ATOM 2585 C CA . LEU A 1 333 ? 15.969 -20.172 2.52 1 96 333 LEU A CA 1
ATOM 2586 C C . LEU A 1 333 ? 16.844 -19.922 1.3 1 96 333 LEU A C 1
ATOM 2588 O O . LEU A 1 333 ? 17.844 -20.609 1.095 1 96 333 LEU A O 1
ATOM 2592 N N . ARG A 1 334 ? 16.453 -18.953 0.498 1 93.75 334 ARG A N 1
ATOM 2593 C CA . ARG A 1 334 ? 17.219 -18.625 -0.705 1 93.75 334 ARG A CA 1
ATOM 2594 C C . ARG A 1 334 ? 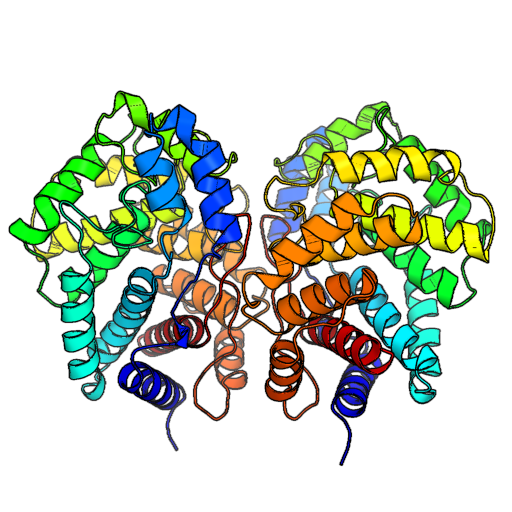18.578 -18.047 -0.351 1 93.75 334 ARG A C 1
ATOM 2596 O O . ARG A 1 334 ? 19.562 -18.297 -1.049 1 93.75 334 ARG A O 1
ATOM 2603 N N . GLN A 1 335 ? 18.578 -17.219 0.646 1 89.25 335 GLN A N 1
ATOM 2604 C CA . GLN A 1 335 ? 19.828 -16.641 1.099 1 89.25 335 GLN A CA 1
ATOM 2605 C C . GLN A 1 335 ? 20.812 -17.719 1.543 1 89.25 335 GLN A C 1
ATOM 2607 O O . GLN A 1 335 ? 22.016 -17.625 1.28 1 89.25 335 GLN A O 1
ATOM 2612 N N . GLU A 1 336 ? 20.344 -18.688 2.182 1 86.06 336 GLU A N 1
ATOM 2613 C CA . GLU A 1 336 ? 21.188 -19.766 2.689 1 86.06 336 GLU A CA 1
ATOM 2614 C C . GLU A 1 336 ? 21.672 -20.672 1.556 1 86.06 336 GLU A C 1
ATOM 2616 O O . GLU A 1 336 ? 22.719 -21.328 1.677 1 86.06 336 GLU A O 1
ATOM 2621 N N . SER A 1 337 ? 20.969 -20.75 0.525 1 78.56 337 SER A N 1
ATOM 2622 C CA . SER A 1 337 ? 21.344 -21.609 -0.6 1 78.56 337 SER A CA 1
ATOM 2623 C C . SER A 1 337 ? 22.422 -20.953 -1.453 1 78.56 337 SER A C 1
ATOM 2625 O O . SER A 1 337 ? 23.031 -21.609 -2.309 1 78.56 337 SER A O 1
ATOM 2627 N N . GLN A 1 338 ? 22.734 -19.656 -1.273 1 70 338 GLN A N 1
ATOM 2628 C CA . GLN A 1 338 ? 23.797 -18.984 -2.016 1 70 338 GLN A CA 1
ATOM 2629 C C . GLN A 1 338 ? 25.141 -19.109 -1.289 1 70 338 GLN A C 1
ATOM 2631 O O . GLN A 1 338 ? 25.172 -19.125 -0.057 1 70 338 GLN A O 1
ATOM 2636 N N . MET B 1 1 ? 2.771 -1.528 36.406 1 51.09 1 MET B N 1
ATOM 2637 C CA . MET B 1 1 ? 3.236 -1.833 35.062 1 51.09 1 MET B CA 1
ATOM 2638 C C . MET B 1 1 ? 2.816 -0.742 34.094 1 51.09 1 MET B C 1
ATOM 2640 O O . MET B 1 1 ? 1.712 -0.205 34.188 1 51.09 1 MET B O 1
ATOM 2644 N N . ALA B 1 2 ? 3.613 -0.326 33.281 1 74.81 2 ALA B N 1
ATOM 2645 C CA . ALA B 1 2 ? 3.34 0.829 32.438 1 74.81 2 ALA B CA 1
ATOM 2646 C C . ALA B 1 2 ? 2.229 0.523 31.438 1 74.81 2 ALA B C 1
ATOM 2648 O O . ALA B 1 2 ? 2.166 -0.579 30.875 1 74.81 2 ALA B O 1
ATOM 2649 N N . THR B 1 3 ? 1.296 1.37 31.328 1 88.94 3 THR B N 1
ATOM 2650 C CA . THR B 1 3 ? 0.199 1.23 30.375 1 88.94 3 THR B CA 1
ATOM 2651 C C . THR B 1 3 ? 0.726 1.202 28.953 1 88.94 3 THR B C 1
ATOM 2653 O O . THR B 1 3 ? 1.901 1.488 28.703 1 88.94 3 THR B O 1
ATOM 2656 N N . HIS B 1 4 ? -0.036 0.711 28.094 1 94.75 4 HIS B N 1
ATOM 2657 C CA . HIS B 1 4 ? 0.308 0.709 26.672 1 94.75 4 HIS B CA 1
ATOM 2658 C C . HIS B 1 4 ? 0.688 2.107 26.188 1 94.75 4 HIS B C 1
ATOM 2660 O O . HIS B 1 4 ? 1.616 2.264 25.391 1 94.75 4 HIS B O 1
ATOM 2666 N N . ILE B 1 5 ? 0.03 3.125 26.719 1 96.81 5 ILE B N 1
ATOM 2667 C CA . ILE B 1 5 ? 0.278 4.516 26.375 1 96.81 5 ILE B CA 1
ATOM 2668 C C . ILE B 1 5 ? 1.645 4.949 26.891 1 96.81 5 ILE B C 1
ATOM 2670 O O . ILE B 1 5 ? 2.449 5.52 26.156 1 96.81 5 ILE B O 1
ATOM 2674 N N . GLN B 1 6 ? 1.961 4.605 28.109 1 97.31 6 GLN B N 1
ATOM 2675 C CA . GLN B 1 6 ? 3.23 4.988 28.719 1 97.31 6 GLN B CA 1
ATOM 2676 C C . GLN B 1 6 ? 4.406 4.316 28.016 1 97.31 6 GLN B C 1
ATOM 2678 O O . GLN B 1 6 ? 5.461 4.93 27.844 1 97.31 6 GLN B O 1
ATOM 2683 N N . ARG B 1 7 ? 4.16 3.098 27.641 1 97.5 7 ARG B N 1
ATOM 2684 C CA . ARG B 1 7 ? 5.215 2.371 26.953 1 97.5 7 ARG B CA 1
ATOM 2685 C C . ARG B 1 7 ? 5.465 2.965 25.562 1 97.5 7 ARG B C 1
ATOM 2687 O O . ARG B 1 7 ? 6.609 3.023 25.109 1 97.5 7 ARG B O 1
ATOM 2694 N N . ALA B 1 8 ? 4.418 3.398 24.891 1 98.19 8 ALA B N 1
ATOM 2695 C CA . ALA B 1 8 ? 4.566 4.051 23.594 1 98.19 8 ALA B CA 1
ATOM 2696 C C . ALA B 1 8 ? 5.305 5.379 23.719 1 98.19 8 ALA B C 1
ATOM 2698 O O . ALA B 1 8 ? 6.191 5.691 22.922 1 98.19 8 ALA B O 1
ATOM 2699 N N . ILE B 1 9 ? 4.98 6.164 24.75 1 98.5 9 ILE B N 1
ATOM 2700 C CA . ILE B 1 9 ? 5.633 7.445 25 1 98.5 9 ILE B CA 1
ATOM 2701 C C . ILE B 1 9 ? 7.113 7.219 25.312 1 98.5 9 ILE B C 1
ATOM 2703 O O . ILE B 1 9 ? 7.973 7.969 24.828 1 98.5 9 ILE B O 1
ATOM 2707 N N . ALA B 1 10 ? 7.387 6.168 26.062 1 98.06 10 ALA B N 1
ATOM 2708 C CA . ALA B 1 10 ? 8.773 5.852 26.406 1 98.06 10 ALA B CA 1
ATOM 2709 C C . ALA B 1 10 ? 9.586 5.539 25.156 1 98.06 10 ALA B C 1
ATOM 2711 O O . ALA B 1 10 ? 10.727 5.98 25.031 1 98.06 10 ALA B O 1
ATOM 2712 N N . TYR B 1 11 ? 8.992 4.777 24.297 1 97.81 11 TYR B N 1
ATOM 2713 C CA . TYR B 1 11 ? 9.672 4.469 23.047 1 97.81 11 TYR B CA 1
ATOM 2714 C C . TYR B 1 11 ? 9.953 5.738 22.25 1 97.81 11 TYR B C 1
ATOM 2716 O O . TYR B 1 11 ? 11.055 5.93 21.734 1 97.81 11 TYR B O 1
ATOM 2724 N N . LEU B 1 12 ? 8.969 6.617 22.109 1 98.31 12 LEU B N 1
ATOM 2725 C CA . LEU B 1 12 ? 9.117 7.844 21.344 1 98.31 12 LEU B CA 1
ATOM 2726 C C . LEU B 1 12 ? 10.125 8.781 22 1 98.31 12 LEU B C 1
ATOM 2728 O O . LEU B 1 12 ? 10.844 9.516 21.328 1 98.31 12 LEU B O 1
ATOM 2732 N N . THR B 1 13 ? 10.172 8.695 23.312 1 98.31 13 THR B N 1
ATOM 2733 C CA . THR B 1 13 ? 11.164 9.469 24.047 1 98.31 13 THR B CA 1
ATOM 2734 C C . THR B 1 13 ? 12.578 9.016 23.688 1 98.31 13 THR B C 1
ATOM 2736 O O . THR B 1 13 ? 13.469 9.844 23.484 1 98.31 13 THR B O 1
ATOM 2739 N N . GLU B 1 14 ? 12.758 7.742 23.609 1 97.56 14 GLU B N 1
ATOM 2740 C CA . GLU B 1 14 ? 14.055 7.211 23.203 1 97.56 14 GLU B CA 1
ATOM 2741 C C . GLU B 1 14 ? 14.391 7.625 21.781 1 97.56 14 GLU B C 1
ATOM 2743 O O . GLU B 1 14 ? 15.539 7.973 21.484 1 97.56 14 GLU B O 1
ATOM 2748 N N . GLN B 1 15 ? 13.391 7.574 20.906 1 97.56 15 GLN B N 1
ATOM 2749 C CA . GLN B 1 15 ? 13.609 8 19.531 1 97.56 15 GLN B CA 1
ATOM 2750 C C . GLN B 1 15 ? 13.961 9.484 19.453 1 97.56 15 GLN B C 1
ATOM 2752 O O . GLN B 1 15 ? 14.836 9.883 18.672 1 97.56 15 GLN B O 1
ATOM 2757 N N . HIS B 1 16 ? 13.312 10.273 20.203 1 98.25 16 HIS B N 1
ATOM 2758 C CA . HIS B 1 16 ? 13.578 11.711 20.266 1 98.25 16 HIS B CA 1
ATOM 2759 C C . HIS B 1 16 ? 15.016 11.984 20.703 1 98.25 16 HIS B C 1
ATOM 2761 O O . HIS B 1 16 ? 15.695 12.836 20.125 1 98.25 16 HIS B O 1
ATOM 2767 N N . ALA B 1 17 ? 15.43 11.25 21.719 1 97.31 17 ALA B N 1
ATOM 2768 C CA . ALA B 1 17 ? 16.781 11.43 22.234 1 97.31 17 ALA B CA 1
ATOM 2769 C C . ALA B 1 17 ? 17.828 11.133 21.172 1 97.31 17 ALA B C 1
ATOM 2771 O O . ALA B 1 17 ? 18.906 11.734 21.156 1 97.31 17 ALA B O 1
ATOM 2772 N N . LEU B 1 18 ? 17.469 10.266 20.234 1 96.06 18 LEU B N 1
ATOM 2773 C CA . LEU B 1 18 ? 18.406 9.867 19.188 1 96.06 18 LEU B CA 1
ATOM 2774 C C . LEU B 1 18 ? 18.203 10.727 17.938 1 96.06 18 LEU B C 1
ATOM 2776 O O . LEU B 1 18 ? 18.891 10.539 16.938 1 96.06 18 LEU B O 1
ATOM 2780 N N . GLY B 1 19 ? 17.234 11.648 17.953 1 95.75 19 GLY B N 1
ATOM 2781 C CA . GLY B 1 19 ? 16.969 12.5 16.797 1 95.75 19 GLY B CA 1
ATOM 2782 C C . GLY B 1 19 ? 16.078 11.836 15.773 1 95.75 19 GLY B C 1
ATOM 2783 O O . GLY B 1 19 ? 16.203 12.094 14.57 1 95.75 19 GLY B O 1
ATOM 2784 N N . TYR B 1 20 ? 15.281 10.867 16.094 1 96.31 20 TYR B N 1
ATOM 2785 C CA . TYR B 1 20 ? 14.305 10.148 15.281 1 96.31 20 TYR B CA 1
ATOM 2786 C C . TYR B 1 20 ? 14.961 9.523 14.055 1 96.31 20 TYR B C 1
ATOM 2788 O O . TYR B 1 20 ? 14.5 9.719 12.93 1 96.31 20 TYR B O 1
ATOM 2796 N N . PRO B 1 21 ? 15.938 8.695 14.133 1 92.25 21 PRO B N 1
ATOM 2797 C CA . PRO B 1 21 ? 16.578 8.094 12.961 1 92.25 21 PRO B CA 1
ATOM 2798 C C . PRO B 1 21 ? 15.617 7.227 12.148 1 92.25 21 PRO B C 1
ATOM 2800 O O . PRO B 1 21 ? 15.758 7.121 10.93 1 92.25 21 PRO B O 1
ATOM 2803 N N . ASN B 1 22 ? 14.586 6.699 12.812 1 88.25 22 ASN B N 1
ATOM 2804 C CA . ASN B 1 22 ? 13.625 5.809 12.172 1 88.25 22 ASN B CA 1
ATOM 2805 C C . ASN B 1 22 ? 12.602 6.59 11.344 1 88.25 22 ASN B C 1
ATOM 2807 O O . ASN B 1 22 ? 11.906 6.016 10.508 1 88.25 22 ASN B O 1
ATOM 2811 N N . ALA B 1 23 ? 12.578 7.863 11.484 1 93.94 23 ALA B N 1
ATOM 2812 C CA . ALA B 1 23 ? 11.586 8.68 10.789 1 93.94 23 ALA B CA 1
ATOM 2813 C C . ALA B 1 23 ? 12.156 9.25 9.492 1 93.94 23 ALA B C 1
ATOM 2815 O O . ALA B 1 23 ? 11.438 9.891 8.719 1 93.94 23 ALA B O 1
ATOM 2816 N N . VAL B 1 24 ? 13.383 8.945 9.211 1 92.31 24 VAL B N 1
ATOM 2817 C CA . VAL B 1 24 ? 14.055 9.5 8.039 1 92.31 24 VAL B CA 1
ATOM 2818 C C . VAL B 1 24 ? 13.586 8.773 6.777 1 92.31 24 VAL B C 1
ATOM 2820 O O . VAL B 1 24 ? 13.531 7.543 6.746 1 92.31 24 VAL B O 1
ATOM 2823 N N . HIS B 1 25 ? 13.148 9.477 5.832 1 91.75 25 HIS B N 1
ATOM 2824 C CA . HIS B 1 25 ? 12.938 8.984 4.477 1 91.75 25 HIS B CA 1
ATOM 2825 C C . HIS B 1 25 ? 14.086 9.383 3.561 1 91.75 25 HIS B C 1
ATOM 2827 O O . HIS B 1 25 ? 14.414 10.57 3.443 1 91.75 25 HIS B O 1
ATOM 2833 N N . LYS B 1 26 ? 14.742 8.453 2.924 1 86 26 LYS B N 1
ATOM 2834 C CA . LYS B 1 26 ? 15.875 8.688 2.027 1 86 26 LYS B CA 1
ATOM 2835 C C . LYS B 1 26 ? 15.531 8.266 0.6 1 86 26 LYS B C 1
ATOM 2837 O O . LYS B 1 26 ? 15.055 7.152 0.372 1 86 26 LYS B O 1
ATOM 2842 N N . MET B 1 27 ? 15.617 9.156 -0.292 1 82.19 27 MET B N 1
ATOM 2843 C CA . MET B 1 27 ? 15.617 8.805 -1.71 1 82.19 27 MET B CA 1
ATOM 2844 C C . MET B 1 27 ? 17.031 8.531 -2.209 1 82.19 27 MET B C 1
ATOM 2846 O O . MET B 1 27 ? 17.922 9.375 -2.076 1 82.19 27 MET B O 1
ATOM 2850 N N . GLY B 1 28 ? 17.281 7.445 -2.791 1 78.75 28 GLY B N 1
ATOM 2851 C CA . GLY B 1 28 ? 18.609 7.074 -3.25 1 78.75 28 GLY B CA 1
ATOM 2852 C C . GLY B 1 28 ? 19.156 8.008 -4.312 1 78.75 28 GLY B C 1
ATOM 2853 O O . GLY B 1 28 ? 18.391 8.609 -5.07 1 78.75 28 GLY B O 1
ATOM 2854 N N . SER B 1 29 ? 20.484 8.039 -4.379 1 79.56 29 SER B N 1
ATOM 2855 C CA . SER B 1 29 ? 21.172 8.945 -5.297 1 79.56 29 SER B CA 1
ATOM 2856 C C . SER B 1 29 ? 20.828 8.625 -6.746 1 79.56 29 SER B C 1
ATOM 2858 O O . SER B 1 29 ? 20.656 9.531 -7.566 1 79.56 29 SER B O 1
ATOM 2860 N N . TYR B 1 30 ? 20.734 7.41 -6.992 1 76.75 30 TYR B N 1
ATOM 2861 C CA . TYR B 1 30 ? 20.391 7.004 -8.352 1 76.75 30 TYR B CA 1
ATOM 2862 C C . TYR B 1 30 ? 19 7.473 -8.727 1 76.75 30 TYR B C 1
ATOM 2864 O O . TYR B 1 30 ? 18.781 8 -9.82 1 76.75 30 TYR B O 1
ATOM 2872 N N . SER B 1 31 ? 18.062 7.309 -7.875 1 79.38 31 SER B N 1
ATOM 2873 C CA . SER B 1 31 ? 16.688 7.742 -8.117 1 79.38 31 SER B CA 1
ATOM 2874 C C . SER B 1 31 ? 16.609 9.258 -8.242 1 79.38 31 SER B C 1
ATOM 2876 O O . SER B 1 31 ? 15.891 9.773 -9.102 1 79.38 31 SER B O 1
ATOM 2878 N N . THR B 1 32 ? 17.359 9.922 -7.387 1 82.56 32 THR B N 1
ATOM 2879 C CA . THR B 1 32 ? 17.391 11.383 -7.445 1 82.56 32 THR B CA 1
ATOM 2880 C C . THR B 1 32 ? 17.922 11.852 -8.797 1 82.56 32 THR B C 1
ATOM 2882 O O . THR B 1 32 ? 17.328 12.719 -9.438 1 82.56 32 THR B O 1
ATOM 2885 N N . ALA B 1 33 ? 18.984 11.227 -9.164 1 83.5 33 ALA B N 1
ATOM 2886 C CA . ALA B 1 33 ? 19.594 11.586 -10.438 1 83.5 33 ALA B CA 1
ATOM 2887 C C . ALA B 1 33 ? 18.656 11.32 -11.602 1 83.5 33 ALA B C 1
ATOM 2889 O O . ALA B 1 33 ? 18.547 12.133 -12.523 1 83.5 33 ALA B O 1
ATOM 2890 N N . LYS B 1 34 ? 18.031 10.234 -11.578 1 80.06 34 LYS B N 1
ATOM 2891 C CA . LYS B 1 34 ? 17.125 9.859 -12.656 1 80.06 34 LYS B CA 1
ATOM 2892 C C . LYS B 1 34 ? 15.922 10.805 -12.711 1 80.06 34 LYS B C 1
ATOM 2894 O O . LYS B 1 34 ? 15.453 11.164 -13.789 1 80.06 34 LYS B O 1
ATOM 2899 N N . PHE B 1 35 ? 15.438 11.133 -11.594 1 80.31 35 PHE B N 1
ATOM 2900 C CA . PHE B 1 35 ? 14.328 12.078 -11.547 1 80.31 35 PHE B CA 1
ATOM 2901 C C . PHE B 1 35 ? 14.734 13.422 -12.148 1 80.31 35 PHE B C 1
ATOM 2903 O O . PHE B 1 35 ? 14.008 13.992 -12.953 1 80.31 35 PHE B O 1
ATOM 2910 N N . VAL B 1 36 ? 15.859 13.914 -11.711 1 85.81 36 VAL B N 1
ATOM 2911 C CA . VAL B 1 36 ? 16.328 15.211 -12.172 1 85.81 36 VAL B CA 1
ATOM 2912 C C . VAL B 1 36 ? 16.531 15.18 -13.688 1 85.81 36 VAL B C 1
ATOM 2914 O O . VAL B 1 36 ? 16.172 16.125 -14.391 1 85.81 36 VAL B O 1
ATOM 2917 N N . GLN B 1 37 ? 17.016 14.094 -14.102 1 84.06 37 GLN B N 1
ATOM 2918 C CA . GLN B 1 37 ? 17.234 13.938 -15.531 1 84.06 37 GLN B CA 1
ATOM 2919 C C . GLN B 1 37 ? 15.914 13.969 -16.297 1 84.06 37 GLN B C 1
ATOM 2921 O O . GLN B 1 37 ? 15.805 14.609 -17.344 1 84.06 37 GLN B O 1
ATOM 2926 N N . LEU B 1 38 ? 14.992 13.359 -15.812 1 78.5 38 LEU B N 1
ATOM 2927 C CA . LEU B 1 38 ? 13.703 13.25 -16.484 1 78.5 38 LEU B CA 1
ATOM 2928 C C . LEU B 1 38 ? 12.961 14.586 -16.438 1 78.5 38 LEU B C 1
ATOM 2930 O O . LEU B 1 38 ? 12.219 14.922 -17.375 1 78.5 38 LEU B O 1
ATOM 2934 N N . ALA B 1 39 ? 13.227 15.359 -15.414 1 80.94 39 ALA B N 1
ATOM 2935 C CA . ALA B 1 39 ? 12.461 16.594 -15.211 1 80.94 39 ALA B CA 1
ATOM 2936 C C . ALA B 1 39 ? 13.219 17.812 -15.734 1 80.94 39 ALA B C 1
ATOM 2938 O O . ALA B 1 39 ? 12.656 18.906 -15.828 1 80.94 39 ALA B O 1
ATOM 2939 N N . ALA B 1 40 ? 14.422 17.578 -16.125 1 85.88 40 ALA B N 1
ATOM 2940 C CA . ALA B 1 40 ? 15.32 18.688 -16.438 1 85.88 40 ALA B CA 1
ATOM 2941 C C . ALA B 1 40 ? 14.727 19.594 -17.516 1 85.88 40 ALA B C 1
ATOM 2943 O O . ALA B 1 40 ? 14.789 20.828 -17.406 1 85.88 40 ALA B O 1
ATOM 2944 N N . ASP B 1 41 ? 14.195 18.984 -18.484 1 82.31 41 ASP B N 1
ATOM 2945 C CA . ASP B 1 41 ? 13.664 19.766 -19.594 1 82.31 41 ASP B CA 1
ATOM 2946 C C . ASP B 1 41 ? 12.422 20.547 -19.156 1 82.31 41 ASP B C 1
ATOM 2948 O O . ASP B 1 41 ? 12.242 21.703 -19.562 1 82.31 41 ASP B O 1
ATOM 2952 N N . HIS B 1 42 ? 11.648 19.953 -18.391 1 80.69 42 HIS B N 1
ATOM 2953 C CA . HIS B 1 42 ? 10.414 20.594 -17.938 1 80.69 42 HIS B CA 1
ATOM 2954 C C . HIS B 1 42 ? 10.703 21.719 -16.938 1 80.69 42 HIS B C 1
ATOM 2956 O O . HIS B 1 42 ? 9.922 22.672 -16.844 1 80.69 42 HIS B O 1
ATOM 2962 N N . LEU B 1 43 ? 11.789 21.594 -16.297 1 81.19 43 LEU B N 1
ATOM 2963 C CA . LEU B 1 43 ? 12.117 22.547 -15.234 1 81.19 43 LEU B CA 1
ATOM 2964 C C . LEU B 1 43 ? 13.125 23.578 -15.727 1 81.19 43 LEU B C 1
ATOM 2966 O O . LEU B 1 43 ? 13.57 24.438 -14.961 1 81.19 43 LEU B O 1
ATOM 2970 N N . ASP B 1 44 ? 13.461 23.516 -16.969 1 84.25 44 ASP B N 1
ATOM 2971 C CA . ASP B 1 44 ? 14.414 24.422 -17.594 1 84.25 44 ASP B CA 1
ATOM 2972 C C . ASP B 1 44 ? 15.688 24.531 -16.766 1 84.25 44 ASP B C 1
ATOM 2974 O O . ASP B 1 44 ? 16.109 25.641 -16.406 1 84.25 44 ASP B O 1
ATOM 2978 N N . LEU B 1 45 ? 16.25 23.375 -16.453 1 88.44 45 LEU B N 1
ATOM 2979 C CA . LEU B 1 45 ? 17.453 23.344 -15.633 1 88.44 45 LEU B CA 1
ATOM 2980 C C . LEU B 1 45 ? 18.703 23.484 -16.5 1 88.44 45 LEU B C 1
ATOM 2982 O O . LEU B 1 45 ? 18.766 22.922 -17.594 1 88.44 45 LEU B O 1
ATOM 2986 N N . THR B 1 46 ? 19.656 24.281 -15.984 1 91.75 46 THR B N 1
ATOM 2987 C CA . THR B 1 46 ? 20.969 24.344 -16.625 1 91.75 46 THR B CA 1
ATOM 2988 C C . THR B 1 46 ? 21.766 23.078 -16.344 1 91.75 46 THR B C 1
ATOM 2990 O O . THR B 1 46 ? 21.406 22.281 -15.461 1 91.75 46 THR B O 1
ATOM 2993 N N . ALA B 1 47 ? 22.828 22.875 -17.156 1 90.31 47 ALA B N 1
ATOM 2994 C CA . ALA B 1 47 ? 23.688 21.719 -16.953 1 90.31 47 ALA B CA 1
ATOM 2995 C C . ALA B 1 47 ? 24.266 21.703 -15.539 1 90.31 47 ALA B C 1
ATOM 2997 O O . ALA B 1 47 ? 24.406 20.641 -14.93 1 90.31 47 ALA B O 1
ATOM 2998 N N . ASP B 1 48 ? 24.594 22.875 -15.07 1 92.19 48 ASP B N 1
ATOM 2999 C CA . ASP B 1 48 ? 25.125 23 -13.719 1 92.19 48 ASP B CA 1
ATOM 3000 C C . ASP B 1 48 ? 24.078 22.625 -12.672 1 92.19 48 ASP B C 1
ATOM 3002 O O . ASP B 1 48 ? 24.406 21.984 -11.672 1 92.19 48 ASP B O 1
ATOM 3006 N N . GLN B 1 49 ? 22.906 23.062 -12.852 1 90.19 49 GLN B N 1
ATOM 3007 C CA . GLN B 1 49 ? 21.812 22.734 -11.938 1 90.19 49 GLN B CA 1
ATOM 3008 C C . GLN B 1 49 ? 21.516 21.25 -11.945 1 90.19 49 GLN B C 1
ATOM 3010 O O . GLN B 1 49 ? 21.25 20.656 -10.898 1 90.19 49 GLN B O 1
ATOM 3015 N N . VAL B 1 50 ? 21.531 20.672 -13.133 1 90.31 50 VAL B N 1
ATOM 3016 C CA . VAL B 1 50 ? 21.281 19.25 -13.25 1 90.31 50 VAL B CA 1
ATOM 3017 C C . VAL B 1 50 ? 22.328 18.484 -12.438 1 90.31 50 VAL B C 1
ATOM 3019 O O . VAL B 1 50 ? 21.984 17.547 -11.703 1 90.31 50 VAL B O 1
ATOM 3022 N N . HIS B 1 51 ? 23.547 18.844 -12.57 1 89.56 51 HIS B N 1
ATOM 3023 C CA . HIS B 1 51 ? 24.609 18.188 -11.82 1 89.56 51 HIS B CA 1
ATOM 3024 C C . HIS B 1 51 ? 24.406 18.375 -10.312 1 89.56 51 HIS B C 1
ATOM 3026 O O . HIS B 1 51 ? 24.484 17.406 -9.555 1 89.56 51 HIS B O 1
ATOM 3032 N N . ARG B 1 52 ? 24.156 19.547 -9.93 1 89.62 52 ARG B N 1
ATOM 3033 C CA . ARG B 1 52 ? 23.984 19.875 -8.516 1 89.62 52 ARG B CA 1
ATOM 3034 C C . ARG B 1 52 ? 22.812 19.109 -7.922 1 89.62 52 ARG B C 1
ATOM 3036 O O . ARG B 1 52 ? 22.922 18.516 -6.844 1 89.62 52 ARG B O 1
ATOM 3043 N N . PHE B 1 53 ? 21.734 19.109 -8.648 1 87.69 53 PHE B N 1
ATOM 3044 C CA . PHE B 1 53 ? 20.516 18.5 -8.109 1 87.69 53 PHE B CA 1
ATOM 3045 C C . PHE B 1 53 ? 20.594 16.969 -8.195 1 87.69 53 PHE B C 1
ATOM 3047 O O . PHE B 1 53 ? 20.047 16.266 -7.344 1 87.69 53 PHE B O 1
ATOM 3054 N N . SER B 1 54 ? 21.266 16.453 -9.156 1 88.06 54 SER B N 1
ATOM 3055 C CA . SER B 1 54 ? 21.406 15.016 -9.32 1 88.06 54 SER B CA 1
ATOM 3056 C C . SER B 1 54 ? 22.25 14.414 -8.203 1 88.06 54 SER B C 1
ATOM 3058 O O . SER B 1 54 ? 22.188 13.203 -7.945 1 88.06 54 SER B O 1
ATOM 3060 N N . THR B 1 55 ? 23.047 15.258 -7.523 1 87.25 55 THR B N 1
ATOM 3061 C CA . THR B 1 55 ? 23.938 14.758 -6.48 1 87.25 55 THR B CA 1
ATOM 3062 C C . THR B 1 55 ? 23.438 15.188 -5.102 1 87.25 55 THR B C 1
ATOM 3064 O O . THR B 1 55 ? 24.125 14.969 -4.098 1 87.25 55 THR B O 1
ATOM 3067 N N . PHE B 1 56 ? 22.312 15.844 -5.09 1 88 56 PHE B N 1
ATOM 3068 C CA . PHE B 1 56 ? 21.719 16.266 -3.826 1 88 56 PHE B CA 1
ATOM 3069 C C . PHE B 1 56 ? 21.297 15.055 -3.002 1 88 56 PHE B C 1
ATOM 3071 O O . PHE B 1 56 ? 20.781 14.078 -3.547 1 88 56 PHE B O 1
ATOM 3078 N N . THR B 1 57 ? 21.547 15.086 -1.755 1 86.12 57 THR B N 1
ATOM 3079 C CA . THR B 1 57 ? 21.109 14.023 -0.863 1 86.12 57 THR B CA 1
ATOM 3080 C C . THR B 1 57 ? 19.672 14.281 -0.39 1 86.12 57 THR B C 1
ATOM 3082 O O . THR B 1 57 ? 19.438 15.148 0.458 1 86.12 57 THR B O 1
ATOM 3085 N N . CYS B 1 58 ? 18.781 13.547 -0.898 1 86.81 58 CYS B N 1
ATOM 3086 C CA . CYS B 1 58 ? 17.375 13.672 -0.53 1 86.81 58 CYS B CA 1
ATOM 3087 C C . CYS B 1 58 ? 17.047 12.844 0.708 1 86.81 58 CYS B C 1
ATOM 3089 O O . CYS B 1 58 ? 16.766 11.648 0.603 1 86.81 58 CYS B O 1
ATOM 3091 N N . GLU B 1 59 ? 17.078 13.492 1.799 1 87.5 59 GLU B N 1
ATOM 3092 C CA . GLU B 1 59 ? 16.766 12.898 3.094 1 87.5 59 GLU B CA 1
ATOM 3093 C C . GLU B 1 59 ? 15.906 13.844 3.936 1 87.5 59 GLU B C 1
ATOM 3095 O O . GLU B 1 59 ? 16.141 15.055 3.961 1 87.5 59 GLU B O 1
ATOM 3100 N N . ASN B 1 60 ? 14.852 13.273 4.441 1 89.62 60 ASN B N 1
ATOM 3101 C CA . ASN B 1 60 ? 13.992 14.148 5.227 1 89.62 60 ASN B CA 1
ATOM 3102 C C . ASN B 1 60 ? 13.258 13.383 6.324 1 89.62 60 ASN B C 1
ATOM 3104 O O . ASN B 1 60 ? 13.07 12.164 6.215 1 89.62 60 ASN B O 1
ATOM 3108 N N . LYS B 1 61 ? 13.039 14.078 7.434 1 95.5 61 LYS B N 1
ATOM 3109 C CA . LYS B 1 61 ? 12.203 13.5 8.484 1 95.5 61 LYS B CA 1
ATOM 3110 C C . LYS B 1 61 ? 11.219 14.531 9.023 1 95.5 61 LYS B C 1
ATOM 3112 O O . LYS B 1 61 ? 10.422 14.227 9.922 1 95.5 61 LYS B O 1
ATOM 3117 N N . ALA B 1 62 ? 11.211 15.75 8.469 1 97.31 62 ALA B N 1
ATOM 3118 C CA . ALA B 1 62 ? 10.422 16.844 9.039 1 97.31 62 ALA B CA 1
ATOM 3119 C C . ALA B 1 62 ? 8.938 16.5 9.031 1 97.31 62 ALA B C 1
ATOM 3121 O O . ALA B 1 62 ? 8.25 16.656 10.047 1 97.31 62 ALA B O 1
ATOM 3122 N N . PHE B 1 63 ? 8.414 16.109 7.91 1 97.88 63 PHE B N 1
ATOM 3123 C CA . PHE B 1 63 ? 7.004 15.742 7.797 1 97.88 63 PHE B CA 1
ATOM 3124 C C . PHE B 1 63 ? 6.633 14.695 8.836 1 97.88 63 PHE B C 1
ATOM 3126 O O . PHE B 1 63 ? 5.602 14.805 9.5 1 97.88 63 PHE B O 1
ATOM 3133 N N . HIS B 1 64 ? 7.453 13.75 9.031 1 98.19 64 HIS B N 1
ATOM 3134 C CA . HIS B 1 64 ? 7.199 12.633 9.93 1 98.19 64 HIS B CA 1
ATOM 3135 C C . HIS B 1 64 ? 7.324 13.062 11.391 1 98.19 64 HIS B C 1
ATOM 3137 O O . HIS B 1 64 ? 6.559 12.609 12.242 1 98.19 64 HIS B O 1
ATOM 3143 N N . VAL B 1 65 ? 8.281 13.875 11.625 1 98.5 65 VAL B N 1
ATOM 3144 C CA . VAL B 1 65 ? 8.414 14.414 12.969 1 98.5 65 VAL B CA 1
ATOM 3145 C C . VAL B 1 65 ? 7.176 15.242 13.32 1 98.5 65 VAL B C 1
ATOM 3147 O O . VAL B 1 65 ? 6.73 15.25 14.469 1 98.5 65 VAL B O 1
ATOM 3150 N N . ALA B 1 66 ? 6.66 15.953 12.359 1 98.75 66 ALA B N 1
ATOM 3151 C CA . ALA B 1 66 ? 5.418 16.688 12.602 1 98.75 66 ALA B CA 1
ATOM 3152 C C . ALA B 1 66 ? 4.281 15.727 12.953 1 98.75 66 ALA B C 1
ATOM 3154 O O . ALA B 1 66 ? 3.471 16.016 13.836 1 98.75 66 ALA B O 1
ATOM 3155 N N . MET B 1 67 ? 4.199 14.602 12.289 1 98.62 67 MET B N 1
ATOM 3156 C CA . MET B 1 67 ? 3.182 13.602 12.602 1 98.62 67 MET B CA 1
ATOM 3157 C C . MET B 1 67 ? 3.359 13.062 14.016 1 98.62 67 MET B C 1
ATOM 3159 O O . MET B 1 67 ? 2.385 12.898 14.75 1 98.62 67 MET B O 1
ATOM 3163 N N . ILE B 1 68 ? 4.594 12.758 14.344 1 98.81 68 ILE B N 1
ATOM 3164 C CA . ILE B 1 68 ? 4.902 12.266 15.68 1 98.81 68 ILE B CA 1
ATOM 3165 C C . ILE B 1 68 ? 4.539 13.32 16.719 1 98.81 68 ILE B C 1
ATOM 3167 O O . ILE B 1 68 ? 3.949 13 17.766 1 98.81 68 ILE B O 1
ATOM 3171 N N . THR B 1 69 ? 4.848 14.562 16.406 1 98.88 69 THR B N 1
ATOM 3172 C CA . THR B 1 69 ? 4.566 15.672 17.312 1 98.88 69 THR B CA 1
ATOM 3173 C C . THR B 1 69 ? 3.068 15.797 17.562 1 98.88 69 THR B C 1
ATOM 3175 O O . THR B 1 69 ? 2.643 16.062 18.688 1 98.88 69 THR B O 1
ATOM 3178 N N . ASP B 1 70 ? 2.289 15.672 16.578 1 98.81 70 ASP B N 1
ATOM 3179 C CA . ASP B 1 70 ? 0.836 15.711 16.703 1 98.81 70 ASP B CA 1
ATOM 3180 C C . ASP B 1 70 ? 0.345 14.695 17.719 1 98.81 70 ASP B C 1
ATOM 3182 O O . ASP B 1 70 ? -0.494 15.016 18.562 1 98.81 70 ASP B O 1
ATOM 3186 N N . ALA B 1 71 ? 0.868 13.461 17.672 1 98.69 71 ALA B N 1
ATOM 3187 C CA . ALA B 1 71 ? 0.514 12.422 18.625 1 98.69 71 ALA B CA 1
ATOM 3188 C C . ALA B 1 71 ? 0.965 12.789 20.031 1 98.69 71 ALA B C 1
ATOM 3190 O O . ALA B 1 71 ? 0.241 12.562 21 1 98.69 71 ALA B O 1
ATOM 3191 N N . LEU B 1 72 ? 2.168 13.359 20.125 1 98.81 72 LEU B N 1
ATOM 3192 C CA . LEU B 1 72 ? 2.699 13.766 21.422 1 98.81 72 LEU B CA 1
ATOM 3193 C C . LEU B 1 72 ? 1.872 14.898 22.016 1 98.81 72 LEU B C 1
ATOM 3195 O O . LEU B 1 72 ? 1.71 14.984 23.234 1 98.81 72 LEU B O 1
ATOM 3199 N N . GLN B 1 73 ? 1.391 15.727 21.172 1 98.81 73 GLN B N 1
ATOM 3200 C CA . GLN B 1 73 ? 0.52 16.797 21.656 1 98.81 73 GLN B CA 1
ATOM 3201 C C . GLN B 1 73 ? -0.796 16.234 22.188 1 98.81 73 GLN B C 1
ATOM 3203 O O . GLN B 1 73 ? -1.345 16.75 23.156 1 98.81 73 GLN B O 1
ATOM 3208 N N . ASP B 1 74 ? -1.347 15.188 21.547 1 98.12 74 ASP B N 1
ATOM 3209 C CA . ASP B 1 74 ? -2.504 14.5 22.109 1 98.12 74 ASP B CA 1
ATOM 3210 C C . ASP B 1 74 ? -2.184 13.922 23.484 1 98.12 74 ASP B C 1
ATOM 3212 O O . ASP B 1 74 ? -3.031 13.938 24.375 1 98.12 74 ASP B O 1
ATOM 3216 N N . ALA B 1 75 ? -0.986 13.406 23.594 1 98.38 75 ALA B N 1
ATOM 3217 C CA . ALA B 1 75 ? -0.555 12.875 24.891 1 98.38 75 ALA B CA 1
ATOM 3218 C C . ALA B 1 75 ? -0.511 13.977 25.953 1 98.38 75 ALA B C 1
ATOM 3220 O O . ALA B 1 75 ? -0.935 13.773 27.094 1 98.38 75 ALA B O 1
ATOM 3221 N N . LEU B 1 76 ? -0.045 15.148 25.578 1 97.94 76 LEU B N 1
ATOM 3222 C CA . LEU B 1 76 ? -0.033 16.297 26.484 1 97.94 76 LEU B CA 1
ATOM 3223 C C . LEU B 1 76 ? -1.448 16.656 26.922 1 97.94 76 LEU B C 1
ATOM 3225 O O . LEU B 1 76 ? -1.691 16.875 28.109 1 97.94 76 LEU B O 1
ATOM 3229 N N . ASP B 1 77 ? -2.312 16.703 25.984 1 96.62 77 ASP B N 1
ATOM 3230 C CA . ASP B 1 77 ? -3.707 17.016 26.266 1 96.62 77 ASP B CA 1
ATOM 3231 C C . ASP B 1 77 ? -4.316 16 27.234 1 96.62 77 ASP B C 1
ATOM 3233 O O . ASP B 1 77 ? -5.207 16.344 28.016 1 96.62 77 ASP B O 1
ATOM 3237 N N . ALA B 1 78 ? -3.822 14.789 27.188 1 96.62 78 ALA B N 1
ATOM 3238 C CA . ALA B 1 78 ? -4.34 13.711 28.031 1 96.62 78 ALA B CA 1
ATOM 3239 C C . ALA B 1 78 ? -3.641 13.695 29.391 1 96.62 78 ALA B C 1
ATOM 3241 O O . ALA B 1 78 ? -3.895 12.812 30.219 1 96.62 78 ALA B O 1
ATOM 3242 N N . GLY B 1 79 ? -2.652 14.609 29.641 1 96.56 79 GLY B N 1
ATOM 3243 C CA . GLY B 1 79 ? -2.068 14.773 30.969 1 96.56 79 GLY B CA 1
ATOM 3244 C C . GLY B 1 79 ? -0.649 14.242 31.062 1 96.56 79 GLY B C 1
ATOM 3245 O O . GLY B 1 79 ? -0.048 14.25 32.125 1 96.56 79 GLY B O 1
ATOM 3246 N N . HIS B 1 80 ? -0.104 13.812 29.984 1 97.56 80 HIS B N 1
ATOM 3247 C CA . HIS B 1 80 ? 1.268 13.32 29.984 1 97.56 80 HIS B CA 1
ATOM 3248 C C . HIS B 1 80 ? 2.266 14.461 29.812 1 97.56 80 HIS B C 1
ATOM 3250 O O . HIS B 1 80 ? 2.873 14.594 28.75 1 97.56 80 HIS B O 1
ATOM 3256 N N . SER B 1 81 ? 2.588 15.102 30.859 1 97.62 81 SER B N 1
ATOM 3257 C CA . SER B 1 81 ? 3.363 16.328 30.859 1 97.62 81 SER B CA 1
ATOM 3258 C C . SER B 1 81 ? 4.812 16.078 30.453 1 97.62 81 SER B C 1
ATOM 3260 O O . SER B 1 81 ? 5.516 16.984 30.031 1 97.62 81 SER B O 1
ATOM 3262 N N . GLU B 1 82 ? 5.246 14.805 30.578 1 96.69 82 GLU B N 1
ATOM 3263 C CA . GLU B 1 82 ? 6.617 14.453 30.234 1 96.69 82 GLU B CA 1
ATOM 3264 C C . GLU B 1 82 ? 6.871 14.656 28.734 1 96.69 82 GLU B C 1
ATOM 3266 O O . GLU B 1 82 ? 8.023 14.688 28.297 1 96.69 82 GLU B O 1
ATOM 3271 N N . CYS B 1 83 ? 5.773 14.852 27.969 1 98.38 83 CYS B N 1
ATOM 3272 C CA . CYS B 1 83 ? 5.918 15 26.516 1 98.38 83 CYS B CA 1
ATOM 3273 C C . CYS B 1 83 ? 6.211 16.453 26.141 1 98.38 83 CYS B C 1
ATOM 3275 O O . CYS B 1 83 ? 6.562 16.734 25 1 98.38 83 CYS B O 1
ATOM 3277 N N . GLN B 1 84 ? 6.152 17.375 27.078 1 98.44 84 GLN B N 1
ATOM 3278 C CA . GLN B 1 84 ? 6.234 18.797 26.797 1 98.44 84 GLN B CA 1
ATOM 3279 C C . GLN B 1 84 ? 7.566 19.156 26.156 1 98.44 84 GLN B C 1
ATOM 3281 O O . GLN B 1 84 ? 7.602 19.844 25.125 1 98.44 84 GLN B O 1
ATOM 3286 N N . ALA B 1 85 ? 8.641 18.703 26.703 1 98.25 85 ALA B N 1
ATOM 3287 C CA . ALA B 1 85 ? 9.961 19.047 26.188 1 98.25 85 ALA B CA 1
ATOM 3288 C C . ALA B 1 85 ? 10.148 18.531 24.766 1 98.25 85 ALA B C 1
ATOM 3290 O O . ALA B 1 85 ? 10.75 19.203 23.922 1 98.25 85 ALA B O 1
ATOM 3291 N N . MET B 1 86 ? 9.68 17.312 24.531 1 98.56 86 MET B N 1
ATOM 3292 C CA . MET B 1 86 ? 9.789 16.75 23.188 1 98.56 86 MET B CA 1
ATOM 3293 C C . MET B 1 86 ? 9.016 17.594 22.172 1 98.56 86 MET B C 1
ATOM 3295 O O . MET B 1 86 ? 9.516 17.859 21.078 1 98.56 86 MET B O 1
ATOM 3299 N N . VAL B 1 87 ? 7.82 17.984 22.547 1 98.81 87 VAL B N 1
ATOM 3300 C CA . VAL B 1 87 ? 6.984 18.797 21.672 1 98.81 87 VAL B CA 1
ATOM 3301 C C . VAL B 1 87 ? 7.68 20.125 21.375 1 98.81 87 VAL B C 1
ATOM 3303 O O . VAL B 1 87 ? 7.766 20.531 20.203 1 98.81 87 VAL B O 1
ATOM 3306 N N . ASP B 1 88 ? 8.234 20.75 22.406 1 98.75 88 ASP B N 1
ATOM 3307 C CA . ASP B 1 88 ? 8.891 22.047 22.234 1 98.75 88 ASP B CA 1
ATOM 3308 C C . ASP B 1 88 ? 10.094 21.922 21.297 1 98.75 88 ASP B C 1
ATOM 3310 O O . ASP B 1 88 ? 10.25 22.734 20.375 1 98.75 88 ASP B O 1
ATOM 3314 N N . GLU B 1 89 ? 10.867 20.938 21.516 1 98.75 89 GLU B N 1
ATOM 3315 C CA . GLU B 1 89 ? 12.07 20.734 20.719 1 98.75 89 GLU B CA 1
ATOM 3316 C C . GLU B 1 89 ? 11.719 20.375 19.281 1 98.75 89 GLU B C 1
ATOM 3318 O O . GLU B 1 89 ? 12.375 20.812 18.328 1 98.75 89 GLU B O 1
ATOM 3323 N N . ASN B 1 90 ? 10.695 19.5 19.141 1 98.81 90 ASN B N 1
ATOM 3324 C CA . ASN B 1 90 ? 10.242 19.172 17.797 1 98.81 90 ASN B CA 1
ATOM 3325 C C . ASN B 1 90 ? 9.75 20.391 17.031 1 98.81 90 ASN B C 1
ATOM 3327 O O . ASN B 1 90 ? 10.047 20.562 15.852 1 98.81 90 ASN B O 1
ATOM 3331 N N . ILE B 1 91 ? 9 21.234 17.75 1 98.75 91 ILE B N 1
ATOM 3332 C CA . ILE B 1 91 ? 8.453 22.438 17.125 1 98.75 91 ILE B CA 1
ATOM 3333 C C . ILE B 1 91 ? 9.594 23.344 16.656 1 98.75 91 ILE B C 1
ATOM 3335 O O . ILE B 1 91 ? 9.562 23.859 15.547 1 98.75 91 ILE B O 1
ATOM 3339 N N . ASP B 1 92 ? 10.617 23.484 17.469 1 98.38 92 ASP B N 1
ATOM 3340 C CA . ASP B 1 92 ? 11.781 24.281 17.078 1 98.38 92 ASP B CA 1
ATOM 3341 C C . ASP B 1 92 ? 12.469 23.688 15.852 1 98.38 92 ASP B C 1
ATOM 3343 O O . ASP B 1 92 ? 12.859 24.422 14.938 1 98.38 92 ASP B O 1
ATOM 3347 N N . TYR B 1 93 ? 12.625 22.438 15.852 1 98.12 93 TYR B N 1
ATOM 3348 C CA . TYR B 1 93 ? 13.227 21.75 14.711 1 98.12 93 TYR B CA 1
ATOM 3349 C C . TYR B 1 93 ? 12.422 21.984 13.445 1 98.12 93 TYR B C 1
ATOM 3351 O O . TYR B 1 93 ? 12.984 22.281 12.391 1 98.12 93 TYR B O 1
ATOM 3359 N N . LEU B 1 94 ? 11.07 21.844 13.508 1 98.12 94 LEU B N 1
ATOM 3360 C CA . LEU B 1 94 ? 10.195 21.953 12.352 1 98.12 94 LEU B CA 1
ATOM 3361 C C . LEU B 1 94 ? 10.227 23.375 11.797 1 98.12 94 LEU B C 1
ATOM 3363 O O . LEU B 1 94 ? 10.195 23.578 10.578 1 98.12 94 LEU B O 1
ATOM 3367 N N . LEU B 1 95 ? 10.273 24.375 12.695 1 97.81 95 LEU B N 1
ATOM 3368 C CA . LEU B 1 95 ? 10.406 25.75 12.258 1 97.81 95 LEU B CA 1
ATOM 3369 C C . LEU B 1 95 ? 11.727 25.969 11.531 1 97.81 95 LEU B C 1
ATOM 3371 O O . LEU B 1 95 ? 11.789 26.75 10.57 1 97.81 95 LEU B O 1
ATOM 3375 N N . GLY B 1 96 ? 12.742 25.25 11.992 1 96.5 96 GLY B N 1
ATOM 3376 C CA . GLY B 1 96 ? 14.047 25.344 11.352 1 96.5 96 GLY B CA 1
ATOM 3377 C C . GLY B 1 96 ? 14.086 24.703 9.977 1 96.5 96 GLY B C 1
ATOM 3378 O O . GLY B 1 96 ? 14.961 25 9.164 1 96.5 96 GLY B O 1
ATOM 3379 N N . CYS B 1 97 ? 13.117 23.859 9.68 1 96.38 97 CYS B N 1
ATOM 3380 C CA . CYS B 1 97 ? 13.078 23.141 8.414 1 96.38 97 CYS B CA 1
ATOM 3381 C C . CYS B 1 97 ? 12.328 23.922 7.352 1 96.38 97 CYS B C 1
ATOM 3383 O O . CYS B 1 97 ? 12.25 23.516 6.191 1 96.38 97 CYS B O 1
ATOM 3385 N N . ARG B 1 98 ? 11.727 25.016 7.754 1 96.12 98 ARG B N 1
ATOM 3386 C CA . ARG B 1 98 ? 11.023 25.844 6.789 1 96.12 98 ARG B CA 1
ATOM 3387 C C . ARG B 1 98 ? 11.984 26.406 5.738 1 96.12 98 ARG B C 1
ATOM 3389 O O . ARG B 1 98 ? 13.086 26.844 6.07 1 96.12 98 ARG B O 1
ATOM 3396 N N . ASP B 1 99 ? 11.57 26.203 4.605 1 93.19 99 ASP B N 1
ATOM 3397 C CA . ASP B 1 99 ? 12.328 26.844 3.533 1 93.19 99 ASP B CA 1
ATOM 3398 C C . ASP B 1 99 ? 11.867 28.281 3.309 1 93.19 99 ASP B C 1
ATOM 3400 O O . ASP B 1 99 ? 11.312 28.906 4.211 1 93.19 99 ASP B O 1
ATOM 3404 N N . GLU B 1 100 ? 12.18 29.047 2.406 1 90.88 100 GLU B N 1
ATOM 3405 C CA . GLU B 1 100 ? 11.953 30.469 2.143 1 90.88 100 GLU B CA 1
ATOM 3406 C C . GLU B 1 100 ? 10.484 30.828 2.338 1 90.88 100 GLU B C 1
ATOM 3408 O O . GLU B 1 100 ? 10.164 31.703 3.148 1 90.88 100 GLU B O 1
ATOM 3413 N N . ILE B 1 101 ? 9.578 30.125 1.768 1 95.94 101 ILE B N 1
ATOM 3414 C CA . ILE B 1 101 ? 8.172 30.516 1.785 1 95.94 101 ILE B CA 1
ATOM 3415 C C . ILE B 1 101 ? 7.375 29.5 2.605 1 95.94 101 ILE B C 1
ATOM 3417 O O . ILE B 1 101 ? 6.477 29.875 3.361 1 95.94 101 ILE B O 1
ATOM 3421 N N . SER B 1 102 ? 7.672 28.281 2.486 1 97.56 102 SER B N 1
ATOM 3422 C CA . SER B 1 102 ? 6.938 27.172 3.078 1 97.56 102 SER B CA 1
ATOM 3423 C C . SER B 1 102 ? 7.832 25.953 3.25 1 97.56 102 SER B C 1
ATOM 3425 O O . SER B 1 102 ? 9.055 26.062 3.295 1 97.56 102 SER B O 1
ATOM 3427 N N . TRP B 1 103 ? 7.289 24.828 3.488 1 97.75 103 TRP B N 1
ATOM 3428 C CA . TRP B 1 103 ? 8.031 23.594 3.67 1 97.75 103 TRP B CA 1
ATOM 3429 C C . TRP B 1 103 ? 7.996 22.75 2.4 1 97.75 103 TRP B C 1
ATOM 3431 O O . TRP B 1 103 ? 6.984 22.703 1.701 1 97.75 103 TRP B O 1
ATOM 3441 N N . ARG B 1 104 ? 9.172 22.156 2.146 1 95.38 104 ARG B N 1
ATOM 3442 C CA . ARG B 1 104 ? 9.312 21.094 1.149 1 95.38 104 ARG B CA 1
ATOM 3443 C C . ARG B 1 104 ? 9.445 19.734 1.815 1 95.38 104 ARG B C 1
ATOM 3445 O O . ARG B 1 104 ? 9.938 19.625 2.939 1 95.38 104 ARG B O 1
ATOM 3452 N N . TYR B 1 105 ? 8.953 18.719 1.071 1 93.69 105 TYR B N 1
ATOM 3453 C CA . TYR B 1 105 ? 9.141 17.375 1.607 1 93.69 105 TYR B CA 1
ATOM 3454 C C . TYR B 1 105 ? 10.625 17.078 1.843 1 93.69 105 TYR B C 1
ATOM 3456 O O . TYR B 1 105 ? 10.984 16.438 2.832 1 93.69 105 TYR B O 1
ATOM 3464 N N . PHE B 1 106 ? 11.477 17.469 0.893 1 93.12 106 PHE B N 1
ATOM 3465 C CA . PHE B 1 106 ? 12.922 17.438 1.068 1 93.12 106 PHE B CA 1
ATOM 3466 C C . PHE B 1 106 ? 13.492 18.844 1.205 1 93.12 106 PHE B C 1
ATOM 3468 O O . PHE B 1 106 ? 13.836 19.484 0.207 1 93.12 106 PHE B O 1
ATOM 3475 N N . PRO B 1 107 ? 13.711 19.219 2.455 1 90.56 107 PRO B N 1
ATOM 3476 C CA . PRO B 1 107 ? 14.211 20.578 2.664 1 90.56 107 PRO B CA 1
ATOM 3477 C C . PRO B 1 107 ? 15.516 20.844 1.922 1 90.56 107 PRO B C 1
ATOM 3479 O O . PRO B 1 107 ? 16.422 20.016 1.945 1 90.56 107 PRO B O 1
ATOM 3482 N N . GLY B 1 108 ? 15.562 21.938 1.233 1 88.94 108 GLY B N 1
ATOM 3483 C CA . GLY B 1 108 ? 16.781 22.359 0.543 1 88.94 108 GLY B CA 1
ATOM 3484 C C . GLY B 1 108 ? 16.844 21.859 -0.889 1 88.94 108 GLY B C 1
ATOM 3485 O O . GLY B 1 108 ? 17.672 22.328 -1.673 1 88.94 108 GLY B O 1
ATOM 3486 N N . PHE B 1 109 ? 16.031 20.906 -1.248 1 91.44 109 PHE B N 1
ATOM 3487 C CA . PHE B 1 109 ? 16 20.406 -2.619 1 91.44 109 PHE B CA 1
ATOM 3488 C C . PHE B 1 109 ? 15.148 21.312 -3.502 1 91.44 109 PHE B C 1
ATOM 3490 O O . PHE B 1 109 ? 13.977 21.016 -3.742 1 91.44 109 PHE B O 1
ATOM 3497 N N . GLU B 1 110 ? 15.695 22.203 -4.129 1 88.81 110 GLU B N 1
ATOM 3498 C CA . GLU B 1 110 ? 15.039 23.344 -4.773 1 88.81 110 GLU B CA 1
ATOM 3499 C C . GLU B 1 110 ? 14.094 22.875 -5.883 1 88.81 110 GLU B C 1
ATOM 3501 O O . GLU B 1 110 ? 13.031 23.453 -6.082 1 88.8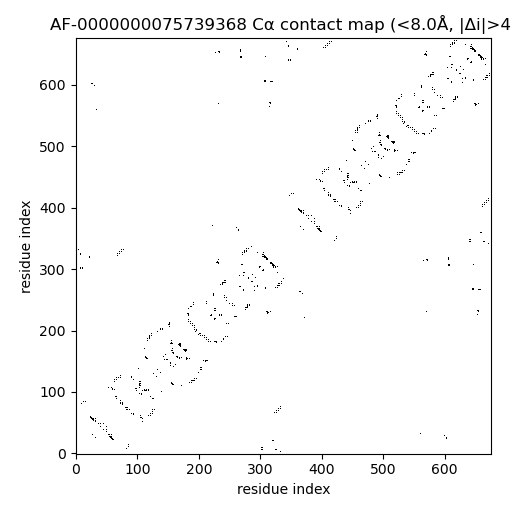1 110 GLU B O 1
ATOM 3506 N N . PRO B 1 111 ? 14.445 21.875 -6.645 1 88.69 111 PRO B N 1
ATOM 3507 C CA . PRO B 1 111 ? 13.539 21.469 -7.719 1 88.69 111 PRO B CA 1
ATOM 3508 C C . PRO B 1 111 ? 12.188 20.969 -7.199 1 88.69 111 PRO B C 1
ATOM 3510 O O . PRO B 1 111 ? 11.195 21 -7.93 1 88.69 111 PRO B O 1
ATOM 3513 N N . LEU B 1 112 ? 12.195 20.5 -6.031 1 91.19 112 LEU B N 1
ATOM 3514 C CA . LEU B 1 112 ? 10.953 20.031 -5.434 1 91.19 112 LEU B CA 1
ATOM 3515 C C . LEU B 1 112 ? 10.125 21.188 -4.895 1 91.19 112 LEU B C 1
ATOM 3517 O O . LEU B 1 112 ? 10.586 21.938 -4.02 1 91.19 112 LEU B O 1
ATOM 3521 N N . PRO B 1 113 ? 8.945 21.328 -5.41 1 93.75 113 PRO B N 1
ATOM 3522 C CA . PRO B 1 113 ? 8.133 22.438 -4.922 1 93.75 113 PRO B CA 1
ATOM 3523 C C . PRO B 1 113 ? 7.691 22.25 -3.473 1 93.75 113 PRO B C 1
ATOM 3525 O O . PRO B 1 113 ? 7.77 21.141 -2.934 1 93.75 113 PRO B O 1
ATOM 3528 N N . TYR B 1 114 ? 7.277 23.406 -2.939 1 96.75 114 TYR B N 1
ATOM 3529 C CA . TYR B 1 114 ? 6.547 23.312 -1.68 1 96.75 114 TYR B CA 1
ATOM 3530 C C . TYR B 1 114 ? 5.281 22.484 -1.843 1 96.75 114 TYR B C 1
ATOM 3532 O O . TYR B 1 114 ? 4.73 22.391 -2.943 1 96.75 114 TYR B O 1
ATOM 3540 N N . ASP B 1 115 ? 4.875 21.859 -0.767 1 96.38 115 ASP B N 1
ATOM 3541 C CA . ASP B 1 115 ? 3.711 21 -0.988 1 96.38 115 ASP B CA 1
ATOM 3542 C C . ASP B 1 115 ? 2.668 21.188 0.111 1 96.38 115 ASP B C 1
ATOM 3544 O O . ASP B 1 115 ? 3.004 21.594 1.229 1 96.38 115 ASP B O 1
ATOM 3548 N N . ALA B 1 116 ? 1.469 20.922 -0.218 1 98.25 116 ALA B N 1
ATOM 3549 C CA . ALA B 1 116 ? 0.29 21.172 0.608 1 98.25 116 ALA B CA 1
ATOM 3550 C C . ALA B 1 116 ? 0.265 20.25 1.82 1 98.25 116 ALA B C 1
ATOM 3552 O O . ALA B 1 116 ? -0.193 20.641 2.898 1 98.25 116 ALA B O 1
ATOM 3553 N N . ASP B 1 117 ? 0.696 19.016 1.66 1 97.94 117 ASP B N 1
ATOM 3554 C CA . ASP B 1 117 ? 0.659 18.047 2.748 1 97.94 117 ASP B CA 1
ATOM 3555 C C . ASP B 1 117 ? 1.575 18.469 3.895 1 97.94 117 ASP B C 1
ATOM 3557 O O . ASP B 1 117 ? 1.173 18.438 5.059 1 97.94 117 ASP B O 1
ATOM 3561 N N . SER B 1 118 ? 2.803 18.891 3.508 1 98.31 118 SER B N 1
ATOM 3562 C CA . SER B 1 118 ? 3.75 19.375 4.508 1 98.31 118 SER B CA 1
ATOM 3563 C C . SER B 1 118 ? 3.23 20.641 5.199 1 98.31 118 SER B C 1
ATOM 3565 O O . SER B 1 118 ? 3.287 20.734 6.426 1 98.31 118 SER B O 1
ATOM 3567 N N . LEU B 1 119 ? 2.742 21.531 4.43 1 98.75 119 LEU B N 1
ATOM 3568 C CA . LEU B 1 119 ? 2.213 22.766 5.012 1 98.75 119 LEU B CA 1
ATOM 3569 C C . LEU B 1 119 ? 1.08 22.453 5.988 1 98.75 119 LEU B C 1
ATOM 3571 O O . LEU B 1 119 ? 1.017 23.031 7.074 1 98.75 119 LEU B O 1
ATOM 3575 N N . GLY B 1 120 ? 0.171 21.625 5.539 1 98.81 120 GLY B N 1
ATOM 3576 C CA . GLY B 1 120 ? -0.937 21.25 6.406 1 98.81 120 GLY B CA 1
ATOM 3577 C C . GLY B 1 120 ? -0.488 20.672 7.73 1 98.81 120 GLY B C 1
ATOM 3578 O O . GLY B 1 120 ? -0.935 21.109 8.797 1 98.81 120 GLY B O 1
ATOM 3579 N N . GLN B 1 121 ? 0.405 19.688 7.645 1 98.75 121 GLN B N 1
ATOM 3580 C CA . GLN B 1 121 ? 0.856 19 8.852 1 98.75 121 GLN B CA 1
ATOM 3581 C C . GLN B 1 121 ? 1.626 19.938 9.766 1 98.75 121 GLN B C 1
ATOM 3583 O O . GLN B 1 121 ? 1.453 19.906 10.992 1 98.75 121 GLN B O 1
ATOM 3588 N N . MET B 1 122 ? 2.482 20.797 9.18 1 98.75 122 MET B N 1
ATOM 3589 C CA . MET B 1 122 ? 3.23 21.766 9.969 1 98.75 122 MET B CA 1
ATOM 3590 C C . MET B 1 122 ? 2.287 22.734 10.664 1 98.75 122 MET B C 1
ATOM 3592 O O . MET B 1 122 ? 2.459 23.047 11.844 1 98.75 122 MET B O 1
ATOM 3596 N N . THR B 1 123 ? 1.337 23.203 9.938 1 98.88 123 THR B N 1
ATOM 3597 C CA . THR B 1 123 ? 0.397 24.172 10.492 1 98.88 123 THR B CA 1
ATOM 3598 C C . THR B 1 123 ? -0.325 23.594 11.703 1 98.88 123 THR B C 1
ATOM 3600 O O . THR B 1 123 ? -0.482 24.281 12.727 1 98.88 123 THR B O 1
ATOM 3603 N N . GLN B 1 124 ? -0.759 22.375 11.633 1 98.81 124 GLN B N 1
ATOM 3604 C CA . GLN B 1 124 ? -1.507 21.734 12.703 1 98.81 124 GLN B CA 1
ATOM 3605 C C . GLN B 1 124 ? -0.71 21.719 14.008 1 98.81 124 GLN B C 1
ATOM 3607 O O . GLN B 1 124 ? -1.208 22.156 15.047 1 98.81 124 GLN B O 1
ATOM 3612 N N . VAL B 1 125 ? 0.561 21.312 13.906 1 98.88 125 VAL B N 1
ATOM 3613 C CA . VAL B 1 125 ? 1.323 21.156 15.141 1 98.88 125 VAL B CA 1
ATOM 3614 C C . VAL B 1 125 ? 1.793 22.516 15.641 1 98.88 125 VAL B C 1
ATOM 3616 O O . VAL B 1 125 ? 1.888 22.75 16.844 1 98.88 125 VAL B O 1
ATOM 3619 N N . LEU B 1 126 ? 2.047 23.484 14.734 1 98.81 126 LEU B N 1
ATOM 3620 C CA . LEU B 1 126 ? 2.443 24.828 15.148 1 98.81 126 LEU B CA 1
ATOM 3621 C C . LEU B 1 126 ? 1.298 25.531 15.859 1 98.81 126 LEU B C 1
ATOM 3623 O O . LEU B 1 126 ? 1.516 26.219 16.859 1 98.81 126 LEU B O 1
ATOM 3627 N N . VAL B 1 127 ? 0.087 25.375 15.352 1 98.75 127 VAL B N 1
ATOM 3628 C CA . VAL B 1 127 ? -1.076 26 15.977 1 98.75 127 VAL B CA 1
ATOM 3629 C C . VAL B 1 127 ? -1.27 25.438 17.391 1 98.75 127 VAL B C 1
ATOM 3631 O O . VAL B 1 127 ? -1.446 26.203 18.344 1 98.75 127 VAL B O 1
ATOM 3634 N N . ARG B 1 128 ? -1.214 24.156 17.516 1 98.44 128 ARG B N 1
ATOM 3635 C CA . ARG B 1 128 ? -1.455 23.5 18.781 1 98.44 128 ARG B CA 1
ATOM 3636 C C . ARG B 1 128 ? -0.38 23.875 19.812 1 98.44 128 ARG B C 1
ATOM 3638 O O . ARG B 1 128 ? -0.631 23.875 21.016 1 98.44 128 ARG B O 1
ATOM 3645 N N . ALA B 1 129 ? 0.793 24.25 19.297 1 98.38 129 ALA B N 1
ATOM 3646 C CA . ALA B 1 129 ? 1.896 24.625 20.172 1 98.38 129 ALA B CA 1
ATOM 3647 C C . ALA B 1 129 ? 1.878 26.125 20.453 1 98.38 129 ALA B C 1
ATOM 3649 O O . ALA B 1 129 ? 2.713 26.641 21.219 1 98.38 129 ALA B O 1
ATOM 3650 N N . GLY B 1 130 ? 0.958 26.859 19.812 1 97.75 130 GLY B N 1
ATOM 3651 C CA . GLY B 1 130 ? 0.907 28.297 19.969 1 97.75 130 GLY B CA 1
ATOM 3652 C C . GLY B 1 130 ? 2.033 29.016 19.25 1 97.75 130 GLY B C 1
ATOM 3653 O O . GLY B 1 130 ? 2.436 30.109 19.641 1 97.75 130 GLY B O 1
ATOM 3654 N N . LYS B 1 131 ? 2.543 28.391 18.25 1 98.06 131 LYS B N 1
ATOM 3655 C CA . LYS B 1 131 ? 3.699 28.953 17.562 1 98.06 131 LYS B CA 1
ATOM 3656 C C . LYS B 1 131 ? 3.35 29.312 16.125 1 98.06 131 LYS B C 1
ATOM 3658 O O . LYS B 1 131 ? 4.223 29.703 15.344 1 98.06 131 LYS B O 1
ATOM 3663 N N . ALA B 1 132 ? 2.059 29.172 15.75 1 97.75 132 ALA B N 1
ATOM 3664 C CA . ALA B 1 132 ? 1.601 29.578 14.422 1 97.75 132 ALA B CA 1
ATOM 3665 C C . ALA B 1 132 ? 1.355 31.094 14.367 1 97.75 132 ALA B C 1
ATOM 3667 O O . ALA B 1 132 ? 0.511 31.609 15.102 1 97.75 132 ALA B O 1
ATOM 3668 N N . THR B 1 133 ? 2.102 31.781 13.547 1 96 133 THR B N 1
ATOM 3669 C CA . THR B 1 133 ? 1.945 33.219 13.414 1 96 133 THR B CA 1
ATOM 3670 C C . THR B 1 133 ? 1.759 33.625 11.953 1 96 133 THR B C 1
ATOM 3672 O O . THR B 1 133 ? 2.168 32.875 11.047 1 96 133 THR B O 1
ATOM 3675 N N . PRO B 1 134 ? 1.13 34.719 11.742 1 95.25 134 PRO B N 1
ATOM 3676 C CA . PRO B 1 134 ? 1.032 35.219 10.367 1 95.25 134 PRO B CA 1
ATOM 3677 C C . PRO B 1 134 ? 2.395 35.344 9.688 1 95.25 134 PRO B C 1
ATOM 3679 O O . PRO B 1 134 ? 2.521 35.094 8.492 1 95.25 134 PRO B O 1
ATOM 3682 N N . GLU B 1 135 ? 3.398 35.781 10.414 1 93.56 135 GLU B N 1
ATOM 3683 C CA . GLU B 1 135 ? 4.742 35.938 9.859 1 93.56 135 GLU B CA 1
ATOM 3684 C C . GLU B 1 135 ? 5.277 34.625 9.32 1 93.56 135 GLU B C 1
ATOM 3686 O O . GLU B 1 135 ? 5.965 34.594 8.297 1 93.56 135 GLU B O 1
ATOM 3691 N N . THR B 1 136 ? 4.934 33.531 9.984 1 95.25 136 THR B N 1
ATOM 3692 C CA . THR B 1 136 ? 5.465 32.219 9.625 1 95.25 136 THR B CA 1
ATOM 3693 C C . THR B 1 136 ? 4.613 31.578 8.531 1 95.25 136 THR B C 1
ATOM 3695 O O . THR B 1 136 ? 5.133 30.875 7.668 1 95.25 136 THR B O 1
ATOM 3698 N N . LEU B 1 137 ? 3.311 31.906 8.5 1 98 137 LEU B N 1
ATOM 3699 C CA . LEU B 1 137 ? 2.443 31.031 7.719 1 98 137 LEU B CA 1
ATOM 3700 C C . LEU B 1 137 ? 1.737 31.828 6.617 1 98 137 LEU B C 1
ATOM 3702 O O . LEU B 1 137 ? 1.212 31.234 5.672 1 98 137 LEU B O 1
ATOM 3706 N N . ALA B 1 138 ? 1.65 33.125 6.66 1 96.31 138 ALA B N 1
ATOM 3707 C CA . ALA B 1 138 ? 0.823 33.938 5.754 1 96.31 138 ALA B CA 1
ATOM 3708 C C . ALA B 1 138 ? 1.247 33.719 4.301 1 96.31 138 ALA B C 1
ATOM 3710 O O . ALA B 1 138 ? 0.406 33.5 3.428 1 96.31 138 ALA B O 1
ATOM 3711 N N . ASP B 1 139 ? 2.549 33.844 4.051 1 97.62 139 ASP B N 1
ATOM 3712 C CA . ASP B 1 139 ? 3.041 33.719 2.686 1 97.62 139 ASP B CA 1
ATOM 3713 C C . ASP B 1 139 ? 2.848 32.281 2.182 1 97.62 139 ASP B C 1
ATOM 3715 O O . ASP B 1 139 ? 2.6 32.062 0.993 1 97.62 139 ASP B O 1
ATOM 3719 N N . ALA B 1 140 ? 3.014 31.297 3.043 1 98.44 140 ALA B N 1
ATOM 3720 C CA . ALA B 1 140 ? 2.781 29.906 2.678 1 98.44 140 ALA B CA 1
ATOM 3721 C C . ALA B 1 140 ? 1.325 29.672 2.285 1 98.44 140 ALA B C 1
ATOM 3723 O O . ALA B 1 140 ? 1.043 29.016 1.279 1 98.44 140 ALA B O 1
ATOM 3724 N N . PHE B 1 141 ? 0.413 30.25 3.037 1 98.62 141 PHE B N 1
ATOM 3725 C CA . PHE B 1 141 ? -1.012 30.125 2.748 1 98.62 141 PHE B CA 1
ATOM 3726 C C . PHE B 1 141 ? -1.365 30.859 1.456 1 98.62 141 PHE B C 1
ATOM 3728 O O . PHE B 1 141 ? -2.223 30.406 0.696 1 98.62 141 PHE B O 1
ATOM 3735 N N . LYS B 1 142 ? -0.75 32 1.289 1 98.19 142 LYS B N 1
ATOM 3736 C CA . LYS B 1 142 ? -0.98 32.719 0.048 1 98.19 142 LYS B CA 1
ATOM 3737 C C . LYS B 1 142 ? -0.565 31.906 -1.165 1 98.19 142 LYS B C 1
ATOM 3739 O O . LYS B 1 142 ? -1.283 31.859 -2.166 1 98.19 142 LYS B O 1
ATOM 3744 N N . LEU B 1 143 ? 0.603 31.297 -1.053 1 98.12 143 LEU B N 1
ATOM 3745 C CA . LEU B 1 143 ? 1.077 30.438 -2.133 1 98.12 143 LEU B CA 1
ATOM 3746 C C . LEU B 1 143 ? 0.118 29.281 -2.365 1 98.12 143 LEU B C 1
ATOM 3748 O O . LEU B 1 143 ? -0.174 28.922 -3.51 1 98.12 143 LEU B O 1
ATOM 3752 N N . ALA B 1 144 ? -0.351 28.672 -1.308 1 98.44 144 ALA B N 1
ATOM 3753 C CA . ALA B 1 144 ? -1.326 27.578 -1.42 1 98.44 144 ALA B CA 1
ATOM 3754 C C . ALA B 1 144 ? -2.594 28.062 -2.123 1 98.44 144 ALA B C 1
ATOM 3756 O O . ALA B 1 144 ? -3.107 27.375 -3.016 1 98.44 144 ALA B O 1
ATOM 3757 N N . ALA B 1 145 ? -3.08 29.219 -1.746 1 98.31 145 ALA B N 1
ATOM 3758 C CA . ALA B 1 145 ? -4.309 29.766 -2.309 1 98.31 145 ALA B CA 1
ATOM 3759 C C . ALA B 1 145 ? -4.164 30.016 -3.807 1 98.31 145 ALA B C 1
ATOM 3761 O O . ALA B 1 145 ? -5.125 29.859 -4.562 1 98.31 145 ALA B O 1
ATOM 3762 N N . LEU B 1 146 ? -2.994 30.406 -4.18 1 97.06 146 LEU B N 1
ATOM 3763 C CA . LEU B 1 146 ? -2.717 30.656 -5.59 1 97.06 146 LEU B CA 1
ATOM 3764 C C . LEU B 1 146 ? -2.844 29.375 -6.406 1 97.06 146 LEU B C 1
ATOM 3766 O O . LEU B 1 146 ? -2.996 29.422 -7.629 1 97.06 146 LEU B O 1
ATOM 3770 N N . ASN B 1 147 ? -2.771 28.266 -5.793 1 97.31 147 ASN B N 1
ATOM 3771 C CA . ASN B 1 147 ? -2.803 26.984 -6.469 1 97.31 147 ASN B CA 1
ATOM 3772 C C . ASN B 1 147 ? -4.148 26.281 -6.281 1 97.31 147 ASN B C 1
ATOM 3774 O O . ASN B 1 147 ? -4.242 25.062 -6.422 1 97.31 147 ASN B O 1
ATOM 3778 N N . ALA B 1 148 ? -5.18 27.047 -5.879 1 97.19 148 ALA B N 1
ATOM 3779 C CA . ALA B 1 148 ? -6.535 26.531 -5.738 1 97.19 148 ALA B CA 1
ATOM 3780 C C . ALA B 1 148 ? -7.227 26.422 -7.098 1 97.19 148 ALA B C 1
ATOM 3782 O O . ALA B 1 148 ? -6.98 27.234 -7.992 1 97.19 148 ALA B O 1
ATOM 3783 N N . TRP B 1 149 ? -8.031 25.406 -7.25 1 96.19 149 TRP B N 1
ATOM 3784 C CA . TRP B 1 149 ? -8.859 25.219 -8.438 1 96.19 149 TRP B CA 1
ATOM 3785 C C . TRP B 1 149 ? -10.234 25.828 -8.242 1 96.19 149 TRP B C 1
ATOM 3787 O O . TRP B 1 149 ? -10.664 26.078 -7.113 1 96.19 149 TRP B O 1
ATOM 3797 N N . GLU B 1 150 ? -10.953 26 -9.312 1 94.94 150 GLU B N 1
ATOM 3798 C CA . GLU B 1 150 ? -12.25 26.672 -9.273 1 94.94 150 GLU B CA 1
ATOM 3799 C C . GLU B 1 150 ? -13.266 25.875 -8.469 1 94.94 150 GLU B C 1
ATOM 3801 O O . GLU B 1 150 ? -14.133 26.453 -7.809 1 94.94 150 GLU B O 1
ATOM 3806 N N . ASP B 1 151 ? -13.062 24.578 -8.484 1 95.81 151 ASP B N 1
ATOM 3807 C CA . ASP B 1 151 ? -14.062 23.75 -7.816 1 95.81 151 ASP B CA 1
ATOM 3808 C C . ASP B 1 151 ? -13.641 23.438 -6.383 1 95.81 151 ASP B C 1
ATOM 3810 O O . ASP B 1 151 ? -14.305 22.672 -5.688 1 95.81 151 ASP B O 1
ATOM 3814 N N . GLY B 1 152 ? -12.406 23.969 -5.965 1 95 152 GLY B N 1
ATOM 3815 C CA . GLY B 1 152 ? -12.18 23.938 -4.531 1 95 152 GLY B CA 1
ATOM 3816 C C . GLY B 1 152 ? -10.812 23.375 -4.156 1 95 152 GLY B C 1
ATOM 3817 O O . GLY B 1 152 ? -10.062 24 -3.414 1 95 152 GLY B O 1
ATOM 3818 N N . PRO B 1 153 ? -10.406 22.203 -4.652 1 96.94 153 PRO B N 1
ATOM 3819 C CA . PRO B 1 153 ? -9.172 21.578 -4.168 1 96.94 153 PRO B CA 1
ATOM 3820 C C . PRO B 1 153 ? -7.941 22.438 -4.43 1 96.94 153 PRO B C 1
ATOM 3822 O O . PRO B 1 153 ? -7.965 23.312 -5.301 1 96.94 153 PRO B O 1
ATOM 3825 N N . ILE B 1 154 ? -6.973 22.281 -3.605 1 97.62 154 ILE B N 1
ATOM 3826 C CA . ILE B 1 154 ? -5.668 22.922 -3.76 1 97.62 154 ILE B CA 1
ATOM 3827 C C . ILE B 1 154 ? -4.637 21.875 -4.188 1 97.62 154 ILE B C 1
ATOM 3829 O O . ILE B 1 154 ? -4.574 20.781 -3.617 1 97.62 154 ILE B O 1
ATOM 3833 N N . SER B 1 155 ? -3.857 22.219 -5.156 1 96.5 155 SER B N 1
ATOM 3834 C CA . SER B 1 155 ? -2.885 21.297 -5.719 1 96.5 155 SER B CA 1
ATOM 3835 C C . SER B 1 155 ? -1.882 20.828 -4.668 1 96.5 155 SER B C 1
ATOM 3837 O O . SER B 1 155 ? -1.49 21.609 -3.793 1 96.5 155 SER B O 1
ATOM 3839 N N . THR B 1 156 ? -1.415 19.594 -4.789 1 96.5 156 THR B N 1
ATOM 3840 C CA . THR B 1 156 ? -0.435 19.016 -3.875 1 96.5 156 THR B CA 1
ATOM 3841 C C . THR B 1 156 ? 0.868 19.812 -3.908 1 96.5 156 THR B C 1
ATOM 3843 O O . THR B 1 156 ? 1.361 20.25 -2.867 1 96.5 156 THR B O 1
ATOM 3846 N N . PHE B 1 157 ? 1.386 20 -5.125 1 95.56 157 PHE B N 1
ATOM 3847 C CA . PHE B 1 157 ? 2.617 20.766 -5.293 1 95.56 157 PHE B CA 1
ATOM 3848 C C . PHE B 1 157 ? 2.316 22.172 -5.762 1 95.56 157 PHE B C 1
ATOM 3850 O O . PHE B 1 157 ? 1.489 22.375 -6.652 1 95.56 157 PHE B O 1
ATOM 3857 N N . PHE B 1 158 ? 2.98 23.156 -5.148 1 96.38 158 PHE B N 1
ATOM 3858 C CA . PHE B 1 158 ? 2.662 24.562 -5.398 1 96.38 158 PHE B CA 1
ATOM 3859 C C . PHE B 1 158 ? 3.543 25.125 -6.508 1 96.38 158 PHE B C 1
ATOM 3861 O O . PHE B 1 158 ? 4.77 25.125 -6.398 1 96.38 158 PHE B O 1
ATOM 3868 N N . ALA B 1 159 ? 2.852 25.594 -7.477 1 93.81 159 ALA B N 1
ATOM 3869 C CA . ALA B 1 159 ? 3.535 26.406 -8.484 1 93.81 159 ALA B CA 1
ATOM 3870 C C . ALA B 1 159 ? 3.627 27.859 -8.039 1 93.81 159 ALA B C 1
ATOM 3872 O O . ALA B 1 159 ? 2.689 28.391 -7.441 1 93.81 159 ALA B O 1
ATOM 3873 N N . THR B 1 160 ? 4.719 28.453 -8.32 1 91.12 160 THR B N 1
ATOM 3874 C CA . THR B 1 160 ? 4.836 29.875 -8.047 1 91.12 160 THR B CA 1
ATOM 3875 C C . THR B 1 160 ? 4.039 30.688 -9.055 1 91.12 160 THR B C 1
ATOM 3877 O O . THR B 1 160 ? 3.525 31.766 -8.727 1 91.12 160 THR B O 1
ATOM 3880 N N . ASP B 1 161 ? 4.012 30.172 -10.219 1 90.19 161 ASP B N 1
ATOM 3881 C CA . ASP B 1 161 ? 3.102 30.656 -11.25 1 90.19 161 ASP B CA 1
ATOM 3882 C C . ASP B 1 161 ? 1.908 29.719 -11.422 1 90.19 161 ASP B C 1
ATOM 3884 O O . ASP B 1 161 ? 2.07 28.578 -11.844 1 90.19 161 ASP B O 1
ATOM 3888 N N . PRO B 1 162 ? 0.795 30.234 -11.156 1 86.81 162 PRO B N 1
ATOM 3889 C CA . PRO B 1 162 ? -0.39 29.375 -11.203 1 86.81 162 PRO B CA 1
ATOM 3890 C C . PRO B 1 162 ? -0.584 28.703 -12.562 1 86.81 162 PRO B C 1
ATOM 3892 O O . PRO B 1 162 ? -1.185 27.625 -12.641 1 86.81 162 PRO B O 1
ATOM 3895 N N . GLU B 1 163 ? -0.073 29.25 -13.609 1 89.06 163 GLU B N 1
ATOM 3896 C CA . GLU B 1 163 ? -0.199 28.656 -14.938 1 89.06 163 GLU B CA 1
ATOM 3897 C C . GLU B 1 163 ? 0.579 27.359 -15.047 1 89.06 163 GLU B C 1
ATOM 3899 O O . GLU B 1 163 ? 0.311 26.531 -15.93 1 89.06 163 GLU B O 1
ATOM 3904 N N . ASP B 1 164 ? 1.44 27.156 -14.117 1 90 164 ASP B N 1
ATOM 3905 C CA . ASP B 1 164 ? 2.314 26 -14.164 1 90 164 ASP B CA 1
ATOM 3906 C C . ASP B 1 164 ? 1.806 24.891 -13.234 1 90 164 ASP B C 1
ATOM 3908 O O . ASP B 1 164 ? 2.439 23.844 -13.102 1 90 164 ASP B O 1
ATOM 3912 N N . ARG B 1 165 ? 0.615 25.094 -12.625 1 89.88 165 ARG B N 1
ATOM 3913 C CA . ARG B 1 165 ? 0.157 24.172 -11.586 1 89.88 165 ARG B CA 1
ATOM 3914 C C . ARG B 1 165 ? -0.026 22.766 -12.141 1 89.88 165 ARG B C 1
ATOM 3916 O O . ARG B 1 165 ? 0.299 21.781 -11.477 1 89.88 165 ARG B O 1
ATOM 3923 N N . ILE B 1 166 ? -0.43 22.656 -13.406 1 89.31 166 ILE B N 1
ATOM 3924 C CA . ILE B 1 166 ? -0.68 21.359 -14 1 89.31 166 ILE B CA 1
ATOM 3925 C C . ILE B 1 166 ? 0.647 20.672 -14.305 1 89.31 166 ILE B C 1
ATOM 3927 O O . ILE B 1 166 ? 0.858 19.516 -13.922 1 89.31 166 ILE B O 1
ATOM 3931 N N . VAL B 1 167 ? 1.544 21.375 -14.906 1 86.94 167 VAL B N 1
ATOM 3932 C CA . VAL B 1 167 ? 2.799 20.766 -15.352 1 86.94 167 VAL B CA 1
ATOM 3933 C C . VAL B 1 167 ? 3.627 20.344 -14.148 1 86.94 167 VAL B C 1
ATOM 3935 O O . VAL B 1 167 ? 4.215 19.25 -14.148 1 86.94 167 VAL B O 1
ATOM 3938 N N . ILE B 1 168 ? 3.637 21.109 -13.133 1 89.12 168 ILE B N 1
ATOM 3939 C CA . ILE B 1 168 ? 4.449 20.812 -11.953 1 89.12 168 ILE B CA 1
ATOM 3940 C C . ILE B 1 168 ? 3.916 19.562 -11.266 1 89.12 168 ILE B C 1
ATOM 3942 O O . ILE B 1 168 ? 4.691 18.719 -10.82 1 89.12 168 ILE B O 1
ATOM 3946 N N . ASN B 1 169 ? 2.637 19.453 -11.188 1 91.94 169 ASN B N 1
ATOM 3947 C CA . ASN B 1 169 ? 2.039 18.297 -10.523 1 91.94 169 ASN B CA 1
ATOM 3948 C C . ASN B 1 169 ? 2.119 17.047 -11.398 1 91.94 169 ASN B C 1
ATOM 3950 O O . ASN B 1 169 ? 2.15 15.922 -10.883 1 91.94 169 ASN B O 1
ATOM 3954 N N . LYS B 1 170 ? 2.23 17.219 -12.656 1 85.75 170 LYS B N 1
ATOM 3955 C CA . LYS B 1 170 ? 2.473 16.078 -13.539 1 85.75 170 LYS B CA 1
ATOM 3956 C C . LYS B 1 170 ? 3.889 15.547 -13.367 1 85.75 170 LYS B C 1
ATOM 3958 O O . LYS B 1 170 ? 4.098 14.328 -13.352 1 85.75 170 LYS B O 1
ATOM 3963 N N . ILE B 1 171 ? 4.793 16.438 -13.242 1 83.44 171 ILE B N 1
ATOM 3964 C CA . ILE B 1 171 ? 6.195 16.062 -13.102 1 83.44 171 ILE B CA 1
ATOM 3965 C C . ILE B 1 171 ? 6.402 15.32 -11.781 1 83.44 171 ILE B C 1
ATOM 3967 O O . ILE B 1 171 ? 6.961 14.219 -11.766 1 83.44 171 ILE B O 1
ATOM 3971 N N . TRP B 1 172 ? 5.875 15.789 -10.773 1 85 172 TRP B N 1
ATOM 3972 C CA . TRP B 1 172 ? 6.184 15.266 -9.445 1 85 172 TRP B CA 1
ATOM 3973 C C . TRP B 1 172 ? 5.148 14.234 -9.016 1 85 172 TRP B C 1
ATOM 3975 O O . TRP B 1 172 ? 5.383 13.469 -8.078 1 85 172 TRP B O 1
ATOM 3985 N N . GLY B 1 173 ? 4.094 14.203 -9.703 1 76.62 173 GLY B N 1
ATOM 3986 C CA . GLY B 1 173 ? 3.076 13.195 -9.453 1 76.62 173 GLY B CA 1
ATOM 3987 C C . GLY B 1 173 ? 3.361 11.883 -10.148 1 76.62 173 GLY B C 1
ATOM 3988 O O . GLY B 1 173 ? 2.625 10.906 -9.969 1 76.62 173 GLY B O 1
ATOM 3989 N N . ARG B 1 174 ? 4.324 11.82 -10.812 1 64.75 174 ARG B N 1
ATOM 3990 C CA . ARG B 1 174 ? 4.855 10.641 -11.484 1 64.75 174 ARG B CA 1
ATOM 3991 C C . ARG B 1 174 ? 3.795 9.984 -12.367 1 64.75 174 ARG B C 1
ATOM 3993 O O . ARG B 1 174 ? 3.617 8.766 -12.336 1 64.75 174 ARG B O 1
ATOM 4000 N N . GLY B 1 175 ? 3.123 10.797 -12.992 1 56.84 175 GLY B N 1
ATOM 4001 C CA . GLY B 1 175 ? 2.254 10.367 -14.07 1 56.84 175 GLY B CA 1
ATOM 4002 C C . GLY B 1 175 ? 0.862 9.984 -13.602 1 56.84 175 GLY B C 1
ATOM 4003 O O . GLY B 1 175 ? 0.002 9.633 -14.414 1 56.84 175 GLY B O 1
ATOM 4004 N N . ARG B 1 176 ? 0.556 9.836 -12.492 1 58.59 176 ARG B N 1
ATOM 4005 C CA . ARG B 1 176 ? -0.785 9.406 -12.109 1 58.59 176 ARG B CA 1
ATOM 4006 C C . ARG B 1 176 ? -1.828 10.445 -12.508 1 58.59 176 ARG B C 1
ATOM 4008 O O . ARG B 1 176 ? -2.727 10.148 -13.297 1 58.59 176 ARG B O 1
ATOM 4015 N N . ASP B 1 177 ? -2.17 11.453 -11.414 1 58.53 177 ASP B N 1
ATOM 4016 C CA . ASP B 1 177 ? -3.199 12.469 -11.633 1 58.53 177 ASP B CA 1
ATOM 4017 C C . ASP B 1 177 ? -2.578 13.797 -12.062 1 58.53 177 ASP B C 1
ATOM 4019 O O . ASP B 1 177 ? -1.79 14.383 -11.32 1 58.53 177 ASP B O 1
ATOM 4023 N N . ASP B 1 178 ? -2.768 14.172 -13.227 1 63.44 178 ASP B N 1
ATOM 4024 C CA . ASP B 1 178 ? -2.156 15.32 -13.891 1 63.44 178 ASP B CA 1
ATOM 4025 C C . ASP B 1 178 ? -2.398 16.609 -13.094 1 63.44 178 ASP B C 1
ATOM 4027 O O . ASP B 1 178 ? -1.764 17.625 -13.359 1 63.44 178 ASP B O 1
ATOM 4031 N N . THR B 1 179 ? -3.277 16.578 -11.969 1 79.19 179 THR B N 1
ATOM 4032 C CA . THR B 1 179 ? -3.553 17.922 -11.484 1 79.19 179 THR B CA 1
ATOM 4033 C C . THR B 1 179 ? -3.199 18.047 -10 1 79.19 179 THR B C 1
ATOM 4035 O O . THR B 1 179 ? -3.361 19.109 -9.406 1 79.19 179 THR B O 1
ATOM 4038 N N . GLY B 1 180 ? -2.725 17.031 -9.375 1 91.44 180 GLY B N 1
ATOM 4039 C CA . GLY B 1 180 ? -2.357 17.125 -7.973 1 91.44 180 GLY B CA 1
ATOM 4040 C C . GLY B 1 180 ? -3.553 17.297 -7.055 1 91.44 180 GLY B C 1
ATOM 4041 O O . GLY B 1 180 ? -3.426 17.844 -5.957 1 91.44 180 GLY B O 1
ATOM 4042 N N . ARG B 1 181 ? -4.766 17.047 -7.586 1 94.88 181 ARG B N 1
ATOM 4043 C CA . ARG B 1 181 ? -5.992 17.156 -6.809 1 94.88 181 ARG B CA 1
ATOM 4044 C C . ARG B 1 181 ? -6.219 15.914 -5.953 1 94.88 181 ARG B C 1
ATOM 4046 O O . ARG B 1 181 ? -7.078 15.094 -6.266 1 94.88 181 ARG B O 1
ATOM 4053 N N . ASP B 1 182 ? -5.469 15.836 -4.879 1 95.5 182 ASP B N 1
ATOM 4054 C CA . ASP B 1 182 ? -5.422 14.648 -4.031 1 95.5 182 ASP B CA 1
ATOM 4055 C C . ASP B 1 182 ? -6.215 14.859 -2.74 1 95.5 182 ASP B C 1
ATOM 4057 O O . ASP B 1 182 ? -5.844 15.695 -1.911 1 95.5 182 ASP B O 1
ATOM 4061 N N . ALA B 1 183 ? -7.227 14.055 -2.484 1 97 183 ALA B N 1
ATOM 4062 C CA . ALA B 1 183 ? -8.211 14.281 -1.426 1 97 183 ALA B CA 1
ATOM 4063 C C . ALA B 1 183 ? -7.539 14.305 -0.054 1 97 183 ALA B C 1
ATOM 4065 O O . ALA B 1 183 ? -7.848 15.156 0.779 1 97 183 ALA B O 1
ATOM 4066 N N . GLU B 1 184 ? -6.648 13.352 0.191 1 97.56 184 GLU B N 1
ATOM 4067 C CA . GLU B 1 184 ? -6.043 13.266 1.517 1 97.56 184 GLU B CA 1
ATOM 4068 C C . GLU B 1 184 ? -5.133 14.461 1.78 1 97.56 184 GLU B C 1
ATOM 4070 O O . GLU B 1 184 ? -5.035 14.938 2.914 1 97.56 184 GLU B O 1
ATOM 4075 N N . VAL B 1 185 ? -4.465 14.977 0.729 1 97.81 185 VAL B N 1
ATOM 4076 C CA . VAL B 1 185 ? -3.574 16.125 0.868 1 97.81 185 VAL B CA 1
ATOM 4077 C C . VAL B 1 185 ? -4.391 17.391 1.096 1 97.81 185 VAL B C 1
ATOM 4079 O O . VAL B 1 185 ? -4.074 18.203 1.976 1 97.81 185 VAL B O 1
ATOM 4082 N N . VAL B 1 186 ? -5.449 17.531 0.335 1 98.62 186 VAL B N 1
ATOM 4083 C CA . VAL B 1 186 ? -6.352 18.656 0.497 1 98.62 186 VAL B CA 1
ATOM 4084 C C . VAL B 1 186 ? -6.926 18.672 1.912 1 98.62 186 VAL B C 1
ATOM 4086 O O . VAL B 1 186 ? -6.934 19.703 2.58 1 98.62 186 VAL B O 1
ATOM 4089 N N . ALA B 1 187 ? -7.387 17.531 2.33 1 98.88 187 ALA B N 1
ATOM 4090 C CA . ALA B 1 187 ? -8 17.422 3.65 1 98.88 187 ALA B CA 1
ATOM 4091 C C . ALA B 1 187 ? -7.008 17.797 4.746 1 98.88 187 ALA B C 1
ATOM 4093 O O . ALA B 1 187 ? -7.367 18.484 5.711 1 98.88 187 ALA B O 1
ATOM 4094 N N . ASN B 1 188 ? -5.781 17.328 4.625 1 98.75 188 ASN B N 1
ATOM 4095 C CA . ASN B 1 188 ? -4.758 17.625 5.621 1 98.75 188 ASN B CA 1
ATOM 4096 C C . ASN B 1 188 ? -4.438 19.109 5.684 1 98.75 188 ASN B C 1
ATOM 4098 O O . ASN B 1 188 ? -4.273 19.672 6.766 1 98.75 188 ASN B O 1
ATOM 4102 N N . LEU B 1 189 ? -4.344 19.734 4.539 1 98.88 189 LEU B N 1
ATOM 4103 C CA . LEU B 1 189 ? -4.113 21.172 4.461 1 98.88 189 LEU B CA 1
ATOM 4104 C C . LEU B 1 189 ? -5.277 21.938 5.074 1 98.88 189 LEU B C 1
ATOM 4106 O O . LEU B 1 189 ? -5.066 22.859 5.871 1 98.88 189 LEU B O 1
ATOM 4110 N N . LEU B 1 190 ? -6.484 21.562 4.703 1 98.88 190 LEU B N 1
ATOM 4111 C CA . LEU B 1 190 ? -7.668 22.281 5.16 1 98.88 190 LEU B CA 1
ATOM 4112 C C . LEU B 1 190 ? -7.824 22.172 6.672 1 98.88 190 LEU B C 1
ATOM 4114 O O . LEU B 1 190 ? -8.258 23.125 7.328 1 98.88 190 LEU B O 1
ATOM 4118 N N . TYR B 1 191 ? -7.508 21.016 7.188 1 98.88 191 TYR B N 1
ATOM 4119 C CA . TYR B 1 191 ? -7.605 20.875 8.633 1 98.88 191 TYR B CA 1
ATOM 4120 C C . TYR B 1 191 ? -6.664 21.828 9.352 1 98.88 191 TYR B C 1
ATOM 4122 O O . TYR B 1 191 ? -7.047 22.469 10.336 1 98.88 191 TYR B O 1
ATOM 4130 N N . GLY B 1 192 ? -5.418 21.922 8.828 1 98.81 192 GLY B N 1
ATOM 4131 C CA . GLY B 1 192 ? -4.496 22.906 9.367 1 98.81 192 GLY B CA 1
ATOM 4132 C C . GLY B 1 192 ? -5.02 24.328 9.273 1 98.81 192 GLY B C 1
ATOM 4133 O O . GLY B 1 192 ? -4.93 25.078 10.234 1 98.81 192 GLY B O 1
ATOM 4134 N N . ALA B 1 193 ? -5.57 24.609 8.164 1 98.69 193 ALA B N 1
ATOM 4135 C CA . ALA B 1 193 ? -6.113 25.953 7.953 1 98.69 193 ALA B CA 1
ATOM 4136 C C . ALA B 1 193 ? -7.301 26.203 8.875 1 98.69 193 ALA B C 1
ATOM 4138 O O . ALA B 1 193 ? -7.488 27.328 9.352 1 98.69 193 ALA B O 1
ATOM 4139 N N . THR B 1 194 ? -8.117 25.203 9.062 1 98.56 194 THR B N 1
ATOM 4140 C CA . THR B 1 194 ? -9.258 25.312 9.961 1 98.56 194 THR B CA 1
ATOM 4141 C C . THR B 1 194 ? -8.797 25.594 11.391 1 98.56 194 THR B C 1
ATOM 4143 O O . THR B 1 194 ? -9.32 26.484 12.062 1 98.56 194 THR B O 1
ATOM 4146 N N . LEU B 1 195 ? -7.809 24.859 11.859 1 98.38 195 LEU B N 1
ATOM 4147 C CA . LEU B 1 195 ? -7.25 25.078 13.188 1 98.38 195 LEU B CA 1
ATOM 4148 C C . LEU B 1 195 ? -6.688 26.5 13.297 1 98.38 195 LEU B C 1
ATOM 4150 O O . LEU B 1 195 ? -6.875 27.172 14.32 1 98.38 195 LEU B O 1
ATOM 4154 N N . TYR B 1 196 ? -6 26.891 12.258 1 98.62 196 TYR B N 1
ATOM 4155 C CA . TYR B 1 196 ? -5.406 28.219 12.234 1 98.62 196 TYR B CA 1
ATOM 4156 C C . TYR B 1 196 ? -6.48 29.297 12.336 1 98.62 196 TYR B C 1
ATOM 4158 O O . TYR B 1 196 ? -6.348 30.25 13.109 1 98.62 196 TYR B O 1
ATOM 4166 N N . GLN B 1 197 ? -7.496 29.125 11.555 1 97.69 197 GLN B N 1
ATOM 4167 C CA . GLN B 1 197 ? -8.602 30.094 11.586 1 97.69 197 GLN B CA 1
ATOM 4168 C C . GLN B 1 197 ? -9.219 30.172 12.977 1 97.69 197 GLN B C 1
ATOM 4170 O O . GLN B 1 197 ? -9.508 31.266 13.469 1 97.69 197 GLN B O 1
ATOM 4175 N N . ASP B 1 198 ? -9.422 29.094 13.602 1 97.06 198 ASP B N 1
ATOM 4176 C CA . ASP B 1 198 ? -10.094 29.016 14.891 1 97.06 198 ASP B CA 1
ATOM 4177 C C . ASP B 1 198 ? -9.227 29.625 16 1 97.06 198 ASP B C 1
ATOM 4179 O O . ASP B 1 198 ? -9.75 30.25 16.938 1 97.06 198 ASP B O 1
ATOM 4183 N N . GLN B 1 199 ? -7.93 29.5 15.867 1 96.75 199 GLN B N 1
ATOM 4184 C CA . GLN B 1 199 ? -7.094 29.797 17.016 1 96.75 199 GLN B CA 1
ATOM 4185 C C . GLN B 1 199 ? -6.27 31.062 16.781 1 96.75 199 GLN B C 1
ATOM 4187 O O . GLN B 1 199 ? -5.816 31.703 17.734 1 96.75 199 GLN B O 1
ATOM 4192 N N . VAL B 1 200 ? -6.039 31.391 15.531 1 97.06 200 VAL B N 1
ATOM 4193 C CA . VAL B 1 200 ? -5.176 32.531 15.211 1 97.06 200 VAL B CA 1
ATOM 4194 C C . VAL B 1 200 ? -5.984 33.5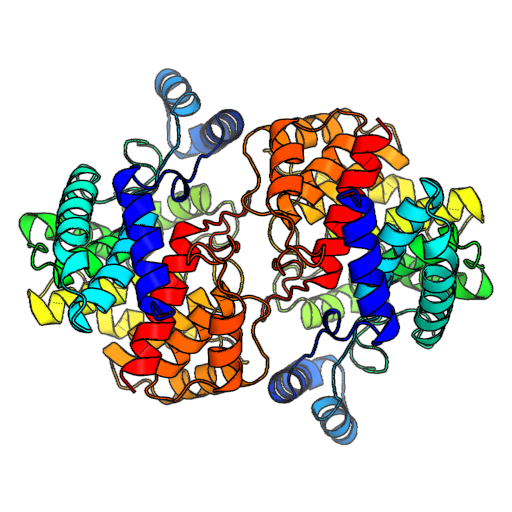94 14.492 1 97.06 200 VAL B C 1
ATOM 4196 O O . VAL B 1 200 ? -5.961 34.781 14.891 1 97.06 200 VAL B O 1
ATOM 4199 N N . GLY B 1 201 ? -6.676 33.219 13.453 1 96.75 201 GLY B N 1
ATOM 4200 C CA . GLY B 1 201 ? -7.488 34.188 12.695 1 96.75 201 GLY B CA 1
ATOM 4201 C C . GLY B 1 201 ? -7.609 33.812 11.227 1 96.75 201 GLY B C 1
ATOM 4202 O O . GLY B 1 201 ? -7.297 32.688 10.836 1 96.75 201 GLY B O 1
ATOM 4203 N N . ASP B 1 202 ? -8.055 34.75 10.484 1 97.06 202 ASP B N 1
ATOM 4204 C CA . ASP B 1 202 ? -8.273 34.531 9.062 1 97.06 202 ASP B CA 1
ATOM 4205 C C . ASP B 1 202 ? -6.949 34.406 8.312 1 97.06 202 ASP B C 1
ATOM 4207 O O . ASP B 1 202 ? -5.934 34.938 8.75 1 97.06 202 ASP B O 1
ATOM 4211 N N . SER B 1 203 ? -6.969 33.688 7.273 1 97.19 203 SER B N 1
ATOM 4212 C CA . SER B 1 203 ? -5.828 33.531 6.379 1 97.19 203 SER B CA 1
ATOM 4213 C C . SER B 1 203 ? -6.266 33.531 4.918 1 97.19 203 SER B C 1
ATOM 4215 O O . SER B 1 203 ? -7.461 33.531 4.621 1 97.19 203 SER B O 1
ATOM 4217 N N . PRO B 1 204 ? -5.316 33.531 4.008 1 97.06 204 PRO B N 1
ATOM 4218 C CA . PRO B 1 204 ? -5.648 33.469 2.58 1 97.06 204 PRO B CA 1
ATOM 4219 C C . PRO B 1 204 ? -6.41 32.188 2.201 1 97.06 204 PRO B C 1
ATOM 4221 O O . PRO B 1 204 ? -7.035 32.125 1.137 1 97.06 204 PRO B O 1
ATOM 4224 N N . LEU B 1 205 ? -6.418 31.172 3.074 1 98.19 205 LEU B N 1
ATOM 4225 C CA . LEU B 1 205 ? -7.109 29.938 2.773 1 98.19 205 LEU B CA 1
ATOM 4226 C C . LEU B 1 205 ? -8.531 29.953 3.32 1 98.19 205 LEU B C 1
ATOM 4228 O O . LEU B 1 205 ? -9.359 29.109 2.951 1 98.19 205 LEU B O 1
ATOM 4232 N N . THR B 1 206 ? -8.859 30.906 4.211 1 97.75 206 THR B N 1
ATOM 4233 C CA . THR B 1 206 ? -10.148 30.953 4.898 1 97.75 206 THR B CA 1
ATOM 4234 C C . THR B 1 206 ? -11.297 30.969 3.893 1 97.75 206 THR B C 1
ATOM 4236 O O . THR B 1 206 ? -12.25 30.203 4.027 1 97.75 206 THR B O 1
ATOM 4239 N N . PRO B 1 207 ? -11.203 31.781 2.787 1 97.62 207 PRO B N 1
ATOM 4240 C CA . PRO B 1 207 ? -12.32 31.812 1.835 1 97.62 207 PRO B CA 1
ATOM 4241 C C . PRO B 1 207 ? -12.5 30.5 1.079 1 97.62 207 PRO B C 1
ATOM 4243 O O . PRO B 1 207 ? -13.547 30.281 0.474 1 97.62 207 PRO B O 1
ATOM 4246 N N . LEU B 1 208 ? -11.5 29.656 1.093 1 98.19 208 LEU B N 1
ATOM 4247 C CA . LEU B 1 208 ? -11.523 28.438 0.289 1 98.19 208 LEU B CA 1
ATOM 4248 C C . LEU B 1 208 ? -12 27.25 1.113 1 98.19 208 LEU B C 1
ATOM 4250 O O . LEU B 1 208 ? -12.336 26.203 0.561 1 98.19 208 LEU B O 1
ATOM 4254 N N . LEU B 1 209 ? -12.117 27.344 2.42 1 98.38 209 LEU B N 1
ATOM 4255 C CA . LEU B 1 209 ? -12.352 26.234 3.322 1 98.38 209 LEU B CA 1
ATOM 4256 C C . LEU B 1 209 ? -13.68 25.547 2.998 1 98.38 209 LEU B C 1
ATOM 4258 O O . LEU B 1 209 ? -13.742 24.312 2.902 1 98.38 209 LEU B O 1
ATOM 4262 N N . GLU B 1 210 ? -14.68 26.297 2.758 1 98 210 GLU B N 1
ATOM 4263 C CA . GLU B 1 210 ? -16.016 25.734 2.537 1 98 210 GLU B CA 1
ATOM 4264 C C . GLU B 1 210 ? -16.062 24.969 1.217 1 98 210 GLU B C 1
ATOM 4266 O O . GLU B 1 210 ? -16.453 23.797 1.188 1 98 210 GLU B O 1
ATOM 4271 N N . ILE B 1 211 ? -15.688 25.625 0.143 1 98.5 211 ILE B N 1
ATOM 4272 C CA . ILE B 1 211 ? -15.82 25.031 -1.18 1 98.5 211 ILE B CA 1
ATOM 4273 C C . ILE B 1 211 ? -14.883 23.828 -1.297 1 98.5 211 ILE B C 1
ATOM 4275 O O . ILE B 1 211 ? -15.219 22.828 -1.943 1 98.5 211 ILE B O 1
ATOM 4279 N N . ALA B 1 212 ? -13.688 23.906 -0.744 1 98.62 212 ALA B N 1
ATOM 4280 C CA . ALA B 1 212 ? -12.734 22.797 -0.793 1 98.62 212 ALA B CA 1
ATOM 4281 C C . ALA B 1 212 ? -13.227 21.609 0.031 1 98.62 212 ALA B C 1
ATOM 4283 O O . ALA B 1 212 ? -13.031 20.453 -0.351 1 98.62 212 ALA B O 1
ATOM 4284 N N . THR B 1 213 ? -13.844 21.875 1.158 1 98.69 213 THR B N 1
ATOM 4285 C CA . THR B 1 213 ? -14.406 20.797 1.97 1 98.69 213 THR B CA 1
ATOM 4286 C C . THR B 1 213 ? -15.555 20.109 1.241 1 98.69 213 THR B C 1
ATOM 4288 O O . THR B 1 213 ? -15.688 18.891 1.287 1 98.69 213 THR B O 1
ATOM 4291 N N . LYS B 1 214 ? -16.406 20.891 0.617 1 98.31 214 LYS B N 1
ATOM 4292 C CA . LYS B 1 214 ? -17.484 20.312 -0.186 1 98.31 214 LYS B CA 1
ATOM 4293 C C . LYS B 1 214 ? -16.938 19.422 -1.294 1 98.31 214 LYS B C 1
ATOM 4295 O O . LYS B 1 214 ? -17.5 18.375 -1.595 1 98.31 214 LYS B O 1
ATOM 4300 N N . TRP B 1 215 ? -15.844 19.875 -1.901 1 98.5 215 TRP B N 1
ATOM 4301 C CA . TRP B 1 215 ? -15.188 19.078 -2.938 1 98.5 215 TRP B CA 1
ATOM 4302 C C . TRP B 1 215 ? -14.781 17.703 -2.402 1 98.5 215 TRP B C 1
ATOM 4304 O O . TRP B 1 215 ? -14.867 16.703 -3.115 1 98.5 215 TRP B O 1
ATOM 4314 N N . LEU B 1 216 ? -14.352 17.625 -1.173 1 98.69 216 LEU B N 1
ATOM 4315 C CA . LEU B 1 216 ? -13.977 16.344 -0.564 1 98.69 216 LEU B CA 1
ATOM 4316 C C . LEU B 1 216 ? -15.156 15.391 -0.544 1 98.69 216 LEU B C 1
ATOM 4318 O O . LEU B 1 216 ? -14.984 14.18 -0.742 1 98.69 216 LEU B O 1
ATOM 4322 N N . THR B 1 217 ? -16.359 15.883 -0.275 1 98.56 217 THR B N 1
ATOM 4323 C CA . THR B 1 217 ? -17.531 15.016 -0.232 1 98.56 217 THR B CA 1
ATOM 4324 C C . THR B 1 217 ? -17.812 14.422 -1.609 1 98.56 217 THR B C 1
ATOM 4326 O O . THR B 1 217 ? -18.266 13.273 -1.718 1 98.56 217 THR B O 1
ATOM 4329 N N . VAL B 1 218 ? -17.516 15.195 -2.619 1 97.69 218 VAL B N 1
ATOM 4330 C CA . VAL B 1 218 ? -17.719 14.758 -3.996 1 97.69 218 VAL B CA 1
ATOM 4331 C C . VAL B 1 218 ? -16.734 13.641 -4.34 1 97.69 218 VAL B C 1
ATOM 4333 O O . VAL B 1 218 ? -17.047 12.766 -5.156 1 97.69 218 VAL B O 1
ATOM 4336 N N . GLN B 1 219 ? -15.586 13.617 -3.674 1 96.56 219 GLN B N 1
ATOM 4337 C CA . GLN B 1 219 ? -14.531 12.656 -3.986 1 96.56 219 GLN B CA 1
ATOM 4338 C C . GLN B 1 219 ? -14.773 11.32 -3.293 1 96.56 219 GLN B C 1
ATOM 4340 O O . GLN B 1 219 ? -14.055 10.352 -3.533 1 96.56 219 GLN B O 1
ATOM 4345 N N . GLN B 1 220 ? -15.789 11.234 -2.424 1 96.62 220 GLN B N 1
ATOM 4346 C CA . GLN B 1 220 ? -16.031 9.992 -1.698 1 96.62 220 GLN B CA 1
ATOM 4347 C C . GLN B 1 220 ? -16.438 8.875 -2.648 1 96.62 220 GLN B C 1
ATOM 4349 O O . GLN B 1 220 ? -17.297 9.07 -3.516 1 96.62 220 GLN B O 1
ATOM 4354 N N . GLN B 1 221 ? -15.805 7.715 -2.523 1 92.12 221 GLN B N 1
ATOM 4355 C CA . GLN B 1 221 ? -16.109 6.547 -3.34 1 92.12 221 GLN B CA 1
ATOM 4356 C C . GLN B 1 221 ? -17.438 5.922 -2.93 1 92.12 221 GLN B C 1
ATOM 4358 O O . GLN B 1 221 ? -17.922 6.145 -1.817 1 92.12 221 GLN B O 1
ATOM 4363 N N . PRO B 1 222 ? -18.016 5.062 -3.727 1 86.12 222 PRO B N 1
ATOM 4364 C CA . PRO B 1 222 ? -19.344 4.496 -3.459 1 86.12 222 PRO B CA 1
ATOM 4365 C C . PRO B 1 222 ? -19.391 3.695 -2.16 1 86.12 222 PRO B C 1
ATOM 4367 O O . PRO B 1 222 ? -20.406 3.695 -1.467 1 86.12 222 PRO B O 1
ATOM 4370 N N . MET B 1 223 ? -18.328 3.109 -1.775 1 87.19 223 MET B N 1
ATOM 4371 C CA . MET B 1 223 ? -18.312 2.273 -0.577 1 87.19 223 MET B CA 1
ATOM 4372 C C . MET B 1 223 ? -18.156 3.125 0.677 1 87.19 223 MET B C 1
ATOM 4374 O O . MET B 1 223 ? -18.391 2.65 1.79 1 87.19 223 MET B O 1
ATOM 4378 N N . GLY B 1 224 ? -17.656 4.434 0.492 1 94.12 224 GLY B N 1
ATOM 4379 C CA . GLY B 1 224 ? -17.625 5.34 1.631 1 94.12 224 GLY B CA 1
ATOM 4380 C C . GLY B 1 224 ? -16.219 5.789 1.993 1 94.12 224 GLY B C 1
ATOM 4381 O O . GLY B 1 224 ? -16.047 6.609 2.898 1 94.12 224 GLY B O 1
ATOM 4382 N N . PHE B 1 225 ? -15.211 5.301 1.318 1 94.88 225 PHE B N 1
ATOM 4383 C CA . PHE B 1 225 ? -13.82 5.656 1.597 1 94.88 225 PHE B CA 1
ATOM 4384 C C . PHE B 1 225 ? -13.32 6.699 0.606 1 94.88 225 PHE B C 1
ATOM 4386 O O . PHE B 1 225 ? -14.055 7.113 -0.294 1 94.88 225 PHE B O 1
ATOM 4393 N N . TRP B 1 226 ? -12.203 7.25 0.808 1 96.31 226 TRP B N 1
ATOM 4394 C CA . TRP B 1 226 ? -11.484 8.094 -0.143 1 96.31 226 TRP B CA 1
ATOM 4395 C C . TRP B 1 226 ? -10.188 7.426 -0.594 1 96.31 226 TRP B C 1
ATOM 4397 O O . TRP B 1 226 ? -9.5 6.801 0.209 1 96.31 226 TRP B O 1
ATOM 4407 N N . ARG B 1 227 ? -9.859 7.539 -1.827 1 91.19 227 ARG B N 1
ATOM 4408 C CA . ARG B 1 227 ? -8.586 7.051 -2.355 1 91.19 227 ARG B CA 1
ATOM 4409 C C . ARG B 1 227 ? -7.438 7.965 -1.943 1 91.19 227 ARG B C 1
ATOM 4411 O O . ARG B 1 227 ? -7.625 9.172 -1.781 1 91.19 227 ARG B O 1
ATOM 4418 N N . ALA B 1 228 ? -6.316 7.367 -1.777 1 92.62 228 ALA B N 1
ATOM 4419 C CA . ALA B 1 228 ? -5.102 8.133 -1.498 1 92.62 228 ALA B CA 1
ATOM 4420 C C . ALA B 1 228 ? -4.16 8.125 -2.697 1 92.62 228 ALA B C 1
ATOM 4422 O O . ALA B 1 228 ? -4.039 7.113 -3.393 1 92.62 228 ALA B O 1
ATOM 4423 N N . ALA B 1 229 ? -3.557 9.211 -2.865 1 90.94 229 ALA B N 1
ATOM 4424 C CA . ALA B 1 229 ? -2.578 9.32 -3.945 1 90.94 229 ALA B CA 1
ATOM 4425 C C . ALA B 1 229 ? -1.166 9.047 -3.434 1 90.94 229 ALA B C 1
ATOM 4427 O O . ALA B 1 229 ? -0.337 8.484 -4.156 1 90.94 229 ALA B O 1
ATOM 4428 N N . TRP B 1 230 ? -0.921 9.406 -2.188 1 93.19 230 TRP B N 1
ATOM 4429 C CA . TRP B 1 230 ? 0.453 9.406 -1.699 1 93.19 230 TRP B CA 1
ATOM 4430 C C . TRP B 1 230 ? 0.603 8.492 -0.491 1 93.19 230 TRP B C 1
ATOM 4432 O O . TRP B 1 230 ? 1.684 8.398 0.095 1 93.19 230 TRP B O 1
ATOM 4442 N N . TYR B 1 231 ? -0.452 7.848 -0.097 1 94.75 231 TYR B N 1
ATOM 4443 C CA . TYR B 1 231 ? -0.459 6.957 1.059 1 94.75 231 TYR B CA 1
ATOM 4444 C C . TYR B 1 231 ? -0.949 5.566 0.675 1 94.75 231 TYR B C 1
ATOM 4446 O O . TYR B 1 231 ? -1.688 5.41 -0.301 1 94.75 231 TYR B O 1
ATOM 4454 N N . VAL B 1 232 ? -0.498 4.617 1.49 1 93.62 232 VAL B N 1
ATOM 4455 C CA . VAL B 1 232 ? -0.873 3.23 1.235 1 93.62 232 VAL B CA 1
ATOM 4456 C C . VAL B 1 232 ? -2.293 2.979 1.735 1 93.62 232 VAL B C 1
ATOM 4458 O O . VAL B 1 232 ? -2.625 3.314 2.875 1 93.62 232 VAL B O 1
ATOM 4461 N N . GLY B 1 233 ? -3.105 2.391 0.807 1 91.12 233 GLY B N 1
ATOM 4462 C CA . GLY B 1 233 ? -4.453 2.014 1.204 1 91.12 233 GLY B CA 1
ATOM 4463 C C . GLY B 1 233 ? -5.395 3.197 1.321 1 91.12 233 GLY B C 1
ATOM 4464 O O . GLY B 1 233 ? -5.195 4.223 0.668 1 91.12 233 GLY B O 1
ATOM 4465 N N . THR B 1 234 ? -6.484 3.006 2.135 1 92.88 234 THR B N 1
ATOM 4466 C CA . THR B 1 234 ? -7.52 4.035 2.182 1 92.88 234 THR B CA 1
ATOM 4467 C C . THR B 1 234 ? -7.734 4.52 3.613 1 92.88 234 THR B C 1
ATOM 4469 O O . THR B 1 234 ? -8.539 5.426 3.852 1 92.88 234 THR B O 1
ATOM 4472 N N . SER B 1 235 ? -7.012 3.906 4.555 1 95.75 235 SER B N 1
ATOM 4473 C CA . SER B 1 235 ? -7.281 4.238 5.949 1 95.75 235 SER B CA 1
ATOM 4474 C C . SER B 1 235 ? -6.844 5.664 6.273 1 95.75 235 SER B C 1
ATOM 4476 O O . SER B 1 235 ? -7.57 6.406 6.938 1 95.75 235 SER B O 1
ATOM 4478 N N . TYR B 1 236 ? -5.684 6.066 5.758 1 97.75 236 TYR B N 1
ATOM 4479 C CA . TYR B 1 236 ? -5.188 7.402 6.066 1 97.75 236 TYR B CA 1
ATOM 4480 C C . TYR B 1 236 ? -6.062 8.477 5.426 1 97.75 236 TYR B C 1
ATOM 4482 O O . TYR B 1 236 ? -6.469 9.43 6.086 1 97.75 236 TYR B O 1
ATOM 4490 N N . SER B 1 237 ? -6.281 8.258 4.082 1 97.75 237 SER B N 1
ATOM 4491 C CA . SER B 1 237 ? -7.09 9.25 3.377 1 97.75 237 SER B CA 1
ATOM 4492 C C . SER B 1 237 ? -8.477 9.383 4.004 1 97.75 237 SER B C 1
ATOM 4494 O O . SER B 1 237 ? -8.977 10.492 4.184 1 97.75 237 SER B O 1
ATOM 4496 N N . THR B 1 238 ? -9.078 8.297 4.402 1 98.25 238 THR B N 1
ATOM 4497 C CA . THR B 1 238 ? -10.406 8.328 5.012 1 98.25 238 THR B CA 1
ATOM 4498 C C . THR B 1 238 ? -10.359 9.023 6.371 1 98.25 238 THR B C 1
ATOM 4500 O O . THR B 1 238 ? -11.234 9.836 6.688 1 98.25 238 THR B O 1
ATOM 4503 N N . TYR B 1 239 ? -9.367 8.773 7.137 1 98.62 239 TYR B N 1
ATOM 4504 C CA . TYR B 1 239 ? -9.219 9.406 8.445 1 98.62 239 TYR B CA 1
ATOM 4505 C C . TYR B 1 239 ? -9.117 10.914 8.312 1 98.62 239 TYR B C 1
ATOM 4507 O O . TYR B 1 239 ? -9.883 11.656 8.938 1 98.62 239 TYR B O 1
ATOM 4515 N N . VAL B 1 240 ? -8.18 11.383 7.449 1 98.88 240 VAL B N 1
ATOM 4516 C CA . VAL B 1 240 ? -7.898 12.812 7.434 1 98.88 240 VAL B CA 1
ATOM 4517 C C . VAL B 1 240 ? -9.07 13.562 6.809 1 98.88 240 VAL B C 1
ATOM 4519 O O . VAL B 1 240 ? -9.375 14.688 7.195 1 98.88 240 VAL B O 1
ATOM 4522 N N . VAL B 1 241 ? -9.797 12.914 5.871 1 98.88 241 VAL B N 1
ATOM 4523 C CA . VAL B 1 241 ? -10.961 13.57 5.285 1 98.88 241 VAL B CA 1
ATOM 4524 C C . VAL B 1 241 ? -12.102 13.625 6.301 1 98.88 241 VAL B C 1
ATOM 4526 O O . VAL B 1 241 ? -12.727 14.664 6.488 1 98.88 241 VAL B O 1
ATOM 4529 N N . VAL B 1 242 ? -12.328 12.516 6.988 1 98.81 242 VAL B N 1
ATOM 4530 C CA . VAL B 1 242 ? -13.383 12.492 8 1 98.81 242 VAL B CA 1
ATOM 4531 C C . VAL B 1 242 ? -13.102 13.555 9.062 1 98.81 242 VAL B C 1
ATOM 4533 O O . VAL B 1 242 ? -14.008 14.273 9.477 1 98.81 242 VAL B O 1
ATOM 4536 N N . ARG B 1 243 ? -11.859 13.648 9.477 1 98.56 243 ARG B N 1
ATOM 4537 C CA . ARG B 1 243 ? -11.461 14.641 10.469 1 98.56 243 ARG B CA 1
ATOM 4538 C C . ARG B 1 243 ? -11.812 16.047 10.008 1 98.56 243 ARG B C 1
ATOM 4540 O O . ARG B 1 243 ? -12.375 16.844 10.773 1 98.56 243 ARG B O 1
ATOM 4547 N N . GLN B 1 244 ? -11.531 16.359 8.773 1 98.75 244 GLN B N 1
ATOM 4548 C CA . GLN B 1 244 ? -11.828 17.688 8.242 1 98.75 244 GLN B CA 1
ATOM 4549 C C . GLN B 1 244 ? -13.328 17.906 8.109 1 98.75 244 GLN B C 1
ATOM 4551 O O . GLN B 1 244 ? -13.836 18.984 8.406 1 98.75 244 GLN B O 1
ATOM 4556 N N . LEU B 1 245 ? -14.047 16.875 7.637 1 98.81 245 LEU B N 1
ATOM 4557 C CA . LEU B 1 245 ? -15.492 17 7.477 1 98.81 245 LEU B CA 1
ATOM 4558 C C . LEU B 1 245 ? -16.172 17.266 8.82 1 98.81 245 LEU B C 1
ATOM 4560 O O . LEU B 1 245 ? -17.094 18.094 8.898 1 98.81 245 LEU B O 1
ATOM 4564 N N . VAL B 1 246 ? -15.719 16.594 9.797 1 98.56 246 VAL B N 1
ATOM 4565 C CA . VAL B 1 246 ? -16.297 16.766 11.125 1 98.56 246 VAL B CA 1
ATOM 4566 C C . VAL B 1 246 ? -15.969 18.156 11.656 1 98.56 246 VAL B C 1
ATOM 4568 O O . VAL B 1 246 ? -16.828 18.828 12.203 1 98.56 246 VAL B O 1
ATOM 4571 N N . ALA B 1 247 ? -14.734 18.609 11.516 1 97.94 247 ALA B N 1
ATOM 4572 C CA . ALA B 1 247 ? -14.32 19.938 11.977 1 97.94 247 ALA B CA 1
ATOM 4573 C C . ALA B 1 247 ? -15.125 21.031 11.289 1 97.94 247 ALA B C 1
ATOM 4575 O O . ALA B 1 247 ? -15.469 22.047 11.914 1 97.94 247 ALA B O 1
ATOM 4576 N N . ALA B 1 248 ? -15.383 20.859 10.047 1 97.5 248 ALA B N 1
ATOM 4577 C CA . ALA B 1 248 ? -16.109 21.859 9.266 1 97.5 248 ALA B CA 1
ATOM 4578 C C . ALA B 1 248 ? -17.609 21.812 9.602 1 97.5 248 ALA B C 1
ATOM 4580 O O . ALA B 1 248 ? -18.281 22.844 9.531 1 97.5 248 ALA B O 1
ATOM 4581 N N . GLY B 1 249 ? -18.172 20.578 9.898 1 97.25 249 GLY B N 1
ATOM 4582 C CA . GLY B 1 249 ? -19.578 20.422 10.195 1 97.25 249 GLY B CA 1
ATOM 4583 C C . GLY B 1 249 ? -20.453 20.391 8.953 1 97.25 249 GLY B C 1
ATOM 4584 O O . GLY B 1 249 ? -20.047 20.844 7.887 1 97.25 249 GLY B O 1
ATOM 4585 N N . GLY B 1 250 ? -21.594 19.75 9.008 1 95.56 250 GLY B N 1
ATOM 4586 C CA . GLY B 1 250 ? -22.594 19.781 7.949 1 95.56 250 GLY B CA 1
ATOM 4587 C C . GLY B 1 250 ? -22.422 18.672 6.934 1 95.56 250 GLY B C 1
ATOM 4588 O O . GLY B 1 250 ? -23.031 18.703 5.859 1 95.56 250 GLY B O 1
ATOM 4589 N N . HIS B 1 251 ? -21.609 17.703 7.223 1 97.88 251 HIS B N 1
ATOM 4590 C CA . HIS B 1 251 ? -21.328 16.656 6.25 1 97.88 251 HIS B CA 1
ATOM 4591 C C . HIS B 1 251 ? -21.531 15.266 6.852 1 97.88 251 HIS B C 1
ATOM 4593 O O . HIS B 1 251 ? -20.75 14.352 6.609 1 97.88 251 HIS B O 1
ATOM 4599 N N . GLN B 1 252 ? -22.609 15.125 7.625 1 97.62 252 GLN B N 1
ATOM 4600 C CA . GLN B 1 252 ? -22.844 13.938 8.438 1 97.62 252 GLN B CA 1
ATOM 4601 C C . GLN B 1 252 ? -23.078 12.711 7.559 1 97.62 252 GLN B C 1
ATOM 4603 O O . GLN B 1 252 ? -22.656 11.602 7.91 1 97.62 252 GLN B O 1
ATOM 4608 N N . SER B 1 253 ? -23.75 12.883 6.504 1 98.12 253 SER B N 1
ATOM 4609 C CA . SER B 1 253 ? -24.031 11.75 5.621 1 98.12 253 SER B CA 1
ATOM 4610 C C . SER B 1 253 ? -22.734 11.109 5.129 1 98.12 253 SER B C 1
ATOM 4612 O O . SER B 1 253 ? -22.609 9.883 5.109 1 98.12 253 SER B O 1
ATOM 4614 N N . SER B 1 254 ? -21.781 11.984 4.684 1 98.5 254 SER B N 1
ATOM 4615 C CA . SER B 1 254 ? -20.484 11.492 4.223 1 98.5 254 SER B CA 1
ATOM 4616 C C . SER B 1 254 ? -19.719 10.82 5.352 1 98.5 254 SER B C 1
ATOM 4618 O O . SER B 1 254 ? -19.078 9.781 5.145 1 98.5 254 SER B O 1
ATOM 4620 N N . VAL B 1 255 ? -19.781 11.359 6.5 1 98.69 255 VAL B N 1
ATOM 4621 C CA . VAL B 1 255 ? -19.094 10.82 7.672 1 98.69 255 VAL B CA 1
ATOM 4622 C C . VAL B 1 255 ? -19.672 9.453 8.031 1 98.69 255 VAL B C 1
ATOM 4624 O O . VAL B 1 255 ? -18.938 8.508 8.281 1 98.69 255 VAL B O 1
ATOM 4627 N N . ASP B 1 256 ? -21 9.312 7.973 1 97.88 256 ASP B N 1
ATOM 4628 C CA . ASP B 1 256 ? -21.672 8.055 8.305 1 97.88 256 ASP B CA 1
ATOM 4629 C C . ASP B 1 256 ? -21.281 6.953 7.328 1 97.88 256 ASP B C 1
ATOM 4631 O O . ASP B 1 256 ? -21.078 5.805 7.727 1 97.88 256 ASP B O 1
ATOM 4635 N N . ARG B 1 257 ? -21.234 7.293 6.098 1 96.25 257 ARG B N 1
ATOM 4636 C CA . ARG B 1 257 ? -20.844 6.316 5.082 1 96.25 257 ARG B CA 1
ATOM 4637 C C . ARG B 1 257 ? -19.422 5.836 5.289 1 96.25 257 ARG B C 1
ATOM 4639 O O . ARG B 1 257 ? -19.109 4.664 5.059 1 96.25 257 ARG B O 1
ATOM 4646 N N . ALA B 1 258 ? -18.531 6.762 5.656 1 97.56 258 ALA B N 1
ATOM 4647 C CA . ALA B 1 258 ? -17.141 6.387 5.938 1 97.56 258 ALA B CA 1
ATOM 4648 C C . ALA B 1 258 ? -17.062 5.422 7.117 1 97.56 258 ALA B C 1
ATOM 4650 O O . ALA B 1 258 ? -16.344 4.426 7.066 1 97.56 258 ALA B O 1
ATOM 4651 N N . VAL B 1 259 ? -17.844 5.699 8.172 1 96.81 259 VAL B N 1
ATOM 4652 C CA . VAL B 1 259 ? -17.844 4.859 9.367 1 96.81 259 VAL B CA 1
ATOM 4653 C C . VAL B 1 259 ? -18.375 3.473 9.023 1 96.81 259 VAL B C 1
ATOM 4655 O O . VAL B 1 259 ? -17.828 2.461 9.469 1 96.81 259 VAL B O 1
ATOM 4658 N N . ARG B 1 260 ? -19.438 3.418 8.234 1 93.62 260 ARG B N 1
ATOM 4659 C CA . ARG B 1 260 ? -20.016 2.143 7.812 1 93.62 260 ARG B CA 1
ATOM 4660 C C . ARG B 1 260 ? -18.984 1.31 7.047 1 93.62 260 ARG B C 1
ATOM 4662 O O . ARG B 1 260 ? -18.891 0.098 7.25 1 93.62 260 ARG B O 1
ATOM 4669 N N . PHE B 1 261 ? -18.234 1.921 6.219 1 94.06 261 PHE B N 1
ATOM 4670 C CA . PHE B 1 261 ? -17.203 1.249 5.445 1 94.06 261 PHE B CA 1
ATOM 4671 C C . PHE B 1 261 ? -16.125 0.678 6.363 1 94.06 261 PHE B C 1
ATOM 4673 O O . PHE B 1 261 ? -15.742 -0.484 6.223 1 94.06 261 PHE B O 1
ATOM 4680 N N . LEU B 1 262 ? -15.641 1.512 7.285 1 93.69 262 LEU B N 1
ATOM 4681 C CA . LEU B 1 262 ? -14.531 1.135 8.148 1 93.69 262 LEU B CA 1
ATOM 4682 C C . LEU B 1 262 ? -14.922 -0.005 9.078 1 93.69 262 LEU B C 1
ATOM 4684 O O . LEU B 1 262 ? -14.086 -0.82 9.469 1 93.69 262 LEU B O 1
ATOM 4688 N N . ARG B 1 263 ? -16.188 -0.18 9.359 1 91.69 263 ARG B N 1
ATOM 4689 C CA . ARG B 1 263 ? -16.656 -1.183 10.312 1 91.69 263 ARG B CA 1
ATOM 4690 C C . ARG B 1 263 ? -16.844 -2.535 9.633 1 91.69 263 ARG B C 1
ATOM 4692 O O . ARG B 1 263 ? -17.031 -3.553 10.305 1 91.69 263 ARG B O 1
ATOM 4699 N N . GLN B 1 264 ? -16.719 -2.594 8.359 1 84.69 264 GLN B N 1
ATOM 4700 C CA . GLN B 1 264 ? -17.094 -3.795 7.625 1 84.69 264 GLN B CA 1
ATOM 4701 C C . GLN B 1 264 ? -16.031 -4.879 7.766 1 84.69 264 GLN B C 1
ATOM 4703 O O . GLN B 1 264 ? -16.344 -6.07 7.699 1 84.69 264 GLN B O 1
ATOM 4708 N N . ALA B 1 265 ? -14.789 -4.512 7.855 1 76.94 265 ALA B N 1
ATOM 4709 C CA . ALA B 1 265 ? -13.711 -5.488 7.965 1 76.94 265 ALA B CA 1
ATOM 4710 C C . ALA B 1 265 ? -12.57 -4.949 8.828 1 76.94 265 ALA B C 1
ATOM 4712 O O . ALA B 1 265 ? -12.297 -3.746 8.828 1 76.94 265 ALA B O 1
ATOM 4713 N N . PRO B 1 266 ? -12.023 -5.922 9.516 1 78.38 266 PRO B N 1
ATOM 4714 C CA . PRO B 1 266 ? -10.891 -5.488 10.328 1 78.38 266 PRO B CA 1
ATOM 4715 C C . PRO B 1 266 ? -9.664 -5.109 9.492 1 78.38 266 PRO B C 1
ATOM 4717 O O . PRO B 1 266 ? -9.422 -5.711 8.445 1 78.38 266 PRO B O 1
ATOM 4720 N N . ALA B 1 267 ? -8.969 -4.098 9.984 1 88.25 267 ALA B N 1
ATOM 4721 C CA . ALA B 1 267 ? -7.691 -3.758 9.367 1 88.25 267 ALA B CA 1
ATOM 4722 C C . ALA B 1 267 ? -6.66 -4.859 9.609 1 88.25 267 ALA B C 1
ATOM 4724 O O . ALA B 1 267 ? -6.68 -5.527 10.641 1 88.25 267 ALA B O 1
ATOM 4725 N N . PRO B 1 268 ? -5.738 -5.023 8.719 1 86.06 268 PRO B N 1
ATOM 4726 C CA . PRO B 1 268 ? -4.824 -6.164 8.773 1 86.06 268 PRO B CA 1
ATOM 4727 C C . PRO B 1 268 ? -3.645 -5.93 9.719 1 86.06 268 PRO B C 1
ATOM 4729 O O . PRO B 1 268 ? -2.939 -6.875 10.078 1 86.06 268 PRO B O 1
ATOM 4732 N N . ASP B 1 269 ? -3.398 -4.719 10.109 1 91.19 269 ASP B N 1
ATOM 4733 C CA . ASP B 1 269 ? -2.193 -4.371 10.852 1 91.19 269 ASP B CA 1
ATOM 4734 C C . ASP B 1 269 ? -2.459 -3.225 11.828 1 91.19 269 ASP B C 1
ATOM 4736 O O . ASP B 1 269 ? -3.518 -2.592 11.773 1 91.19 269 ASP B O 1
ATOM 4740 N N . PRO B 1 270 ? -1.548 -2.971 12.727 1 94.19 270 PRO B N 1
ATOM 4741 C CA . PRO B 1 270 ? -1.804 -1.995 13.789 1 94.19 270 PRO B CA 1
ATOM 4742 C C . PRO B 1 270 ? -1.947 -0.57 13.258 1 94.19 270 PRO B C 1
ATOM 4744 O O . PRO B 1 270 ? -2.74 0.212 13.781 1 94.19 270 PRO B O 1
ATOM 4747 N N . LEU B 1 271 ? -1.147 -0.197 12.234 1 96.69 271 LEU B N 1
ATOM 4748 C CA . LEU B 1 271 ? -1.226 1.166 11.719 1 96.69 271 LEU B CA 1
ATOM 4749 C C . LEU B 1 271 ? -2.594 1.438 11.102 1 96.69 271 LEU B C 1
ATOM 4751 O O . LEU B 1 271 ? -3.244 2.43 11.438 1 96.69 271 LEU B O 1
ATOM 4755 N N . ASN B 1 272 ? -3.035 0.565 10.242 1 96 272 ASN B N 1
ATOM 4756 C CA . ASN B 1 272 ? -4.324 0.746 9.586 1 96 272 ASN B CA 1
ATOM 4757 C C . ASN B 1 272 ? -5.48 0.605 10.57 1 96 272 ASN B C 1
ATOM 4759 O O . ASN B 1 272 ? -6.508 1.271 10.43 1 96 272 ASN B O 1
ATOM 4763 N N . ARG B 1 273 ? -5.352 -0.249 11.523 1 95.69 273 ARG B N 1
ATOM 4764 C CA . ARG B 1 273 ? -6.332 -0.363 12.602 1 95.69 273 ARG B CA 1
ATOM 4765 C C . ARG B 1 273 ? -6.43 0.936 13.391 1 95.69 273 ARG B C 1
ATOM 4767 O O . ARG B 1 273 ? -7.527 1.411 13.688 1 95.69 273 ARG B O 1
ATOM 4774 N N . ALA B 1 274 ? -5.266 1.477 13.734 1 97.69 274 ALA B N 1
ATOM 4775 C CA . ALA B 1 274 ? -5.23 2.738 14.469 1 97.69 274 ALA B CA 1
ATOM 4776 C C . ALA B 1 274 ? -5.879 3.861 13.664 1 97.69 274 ALA B C 1
ATOM 4778 O O . ALA B 1 274 ? -6.637 4.664 14.211 1 97.69 274 ALA B O 1
ATOM 4779 N N . LEU B 1 275 ? -5.551 3.939 12.391 1 97.94 275 LEU B N 1
ATOM 4780 C CA . LEU B 1 275 ? -6.117 4.969 11.523 1 97.94 275 LEU B CA 1
ATOM 4781 C C . LEU B 1 275 ? -7.629 4.824 11.422 1 97.94 275 LEU B C 1
ATOM 4783 O O . LEU B 1 275 ? -8.352 5.824 11.43 1 97.94 275 LEU B O 1
ATOM 4787 N N . ALA B 1 276 ? -8.109 3.611 11.289 1 96.5 276 ALA B N 1
ATOM 4788 C CA . ALA B 1 276 ? -9.547 3.371 11.266 1 96.5 276 ALA B CA 1
ATOM 4789 C C . ALA B 1 276 ? -10.203 3.809 12.57 1 96.5 276 ALA B C 1
ATOM 4791 O O . ALA B 1 276 ? -11.25 4.449 12.562 1 96.5 276 ALA B O 1
ATOM 4792 N N . MET B 1 277 ? -9.586 3.457 13.664 1 96.88 277 MET B N 1
ATOM 4793 C CA . MET B 1 277 ? -10.094 3.861 14.969 1 96.88 277 MET B CA 1
ATOM 4794 C C . MET B 1 277 ? -10.141 5.379 15.094 1 96.88 277 MET B C 1
ATOM 4796 O O . MET B 1 277 ? -11.102 5.938 15.625 1 96.88 277 MET B O 1
ATOM 4800 N N . LEU B 1 278 ? -9.109 6.016 14.617 1 97.94 278 LEU B N 1
ATOM 4801 C CA . LEU B 1 278 ? -9.055 7.473 14.68 1 97.94 278 LEU B CA 1
ATOM 4802 C C . LEU B 1 278 ? -10.18 8.094 13.867 1 97.94 278 LEU B C 1
ATOM 4804 O O . LEU B 1 278 ? -10.805 9.062 14.305 1 97.94 278 LEU B O 1
ATOM 4808 N N . ALA B 1 279 ? -10.438 7.562 12.688 1 97.88 279 ALA B N 1
ATOM 4809 C CA . ALA B 1 279 ? -11.531 8.062 11.859 1 97.88 279 ALA B CA 1
ATOM 4810 C C . ALA B 1 279 ? -12.875 7.879 12.562 1 97.88 279 ALA B C 1
ATOM 4812 O O . ALA B 1 279 ? -13.703 8.797 12.578 1 97.88 279 ALA B O 1
ATOM 4813 N N . ILE B 1 280 ? -13.07 6.734 13.125 1 97.12 280 ILE B N 1
ATOM 4814 C CA . ILE B 1 280 ? -14.328 6.398 13.781 1 97.12 280 ILE B CA 1
ATOM 4815 C C . ILE B 1 280 ? -14.523 7.289 15.008 1 97.12 280 ILE B C 1
ATOM 4817 O O . ILE B 1 280 ? -15.617 7.816 15.234 1 97.12 280 ILE B O 1
ATOM 4821 N N . THR B 1 281 ? -13.453 7.496 15.758 1 96.81 281 THR B N 1
ATOM 4822 C CA . THR B 1 281 ? -13.547 8.352 16.938 1 96.81 281 THR B CA 1
ATOM 4823 C C . THR B 1 281 ? -13.75 9.805 16.531 1 96.81 281 THR B C 1
ATOM 4825 O O . THR B 1 281 ? -14.461 10.547 17.219 1 96.81 281 THR B O 1
ATOM 4828 N N . ALA B 1 282 ? -13.086 10.25 15.484 1 96.5 282 ALA B N 1
ATOM 4829 C CA . ALA B 1 282 ? -13.297 11.609 14.984 1 96.5 282 ALA B CA 1
ATOM 4830 C C . ALA B 1 282 ? -14.766 11.844 14.625 1 96.5 282 ALA B C 1
ATOM 4832 O O . ALA B 1 282 ? -15.266 12.961 14.75 1 96.5 282 ALA B O 1
ATOM 4833 N N . ALA B 1 283 ? -15.422 10.773 14.219 1 97.19 283 ALA B N 1
ATOM 4834 C CA . ALA B 1 283 ? -16.828 10.836 13.852 1 97.19 283 ALA B CA 1
ATOM 4835 C C . ALA B 1 283 ? -17.719 10.727 15.086 1 97.19 283 ALA B C 1
ATOM 4837 O O . ALA B 1 283 ? -18.953 10.594 14.969 1 97.19 283 ALA B O 1
ATOM 4838 N N . ASN B 1 284 ? -17.125 10.703 16.297 1 94.81 284 ASN B N 1
ATOM 4839 C CA . ASN B 1 284 ? -17.828 10.586 17.562 1 94.81 284 ASN B CA 1
ATOM 4840 C C . ASN B 1 284 ? -18.531 9.242 17.703 1 94.81 284 ASN B C 1
ATOM 4842 O O . ASN B 1 284 ? -19.641 9.164 18.203 1 94.81 284 ASN B O 1
ATOM 4846 N N . CYS B 1 285 ? -17.953 8.234 17.109 1 94.62 285 CYS B N 1
ATOM 4847 C CA . CYS B 1 285 ? -18.375 6.848 17.25 1 94.62 285 CYS B CA 1
ATOM 4848 C C . CYS B 1 285 ? -17.359 6.047 18.062 1 94.62 285 CYS B C 1
ATOM 4850 O O . CYS B 1 285 ? -16.172 6.375 18.062 1 94.62 285 CYS B O 1
ATOM 4852 N N . ALA B 1 286 ? -17.828 5.043 18.734 1 91.62 286 ALA B N 1
ATOM 4853 C CA . ALA B 1 286 ? -16.922 4.188 19.5 1 91.62 286 ALA B CA 1
ATOM 4854 C C . ALA B 1 286 ? -16.234 3.168 18.594 1 91.62 286 ALA B C 1
ATOM 4856 O O . ALA B 1 286 ? -16.891 2.498 17.781 1 91.62 286 ALA B O 1
ATOM 4857 N N . PRO B 1 287 ? -14.961 3.092 18.703 1 89.56 287 PRO B N 1
ATOM 4858 C CA . PRO B 1 287 ? -14.305 2.027 17.938 1 89.56 287 PRO B CA 1
ATOM 4859 C C . PRO B 1 287 ? -14.68 0.632 18.438 1 89.56 287 PRO B C 1
ATOM 4861 O O . PRO B 1 287 ? -15.188 0.484 19.547 1 89.56 287 PRO B O 1
ATOM 4864 N N . ASP B 1 288 ? -14.453 -0.322 17.578 1 88.44 288 ASP B N 1
ATOM 4865 C CA . ASP B 1 288 ? -14.688 -1.716 17.938 1 88.44 288 ASP B CA 1
ATOM 4866 C C . ASP B 1 288 ? -13.742 -2.156 19.062 1 88.44 288 ASP B C 1
ATOM 4868 O O . ASP B 1 288 ? -12.531 -1.969 18.969 1 88.44 288 ASP B O 1
ATOM 4872 N N . ARG B 1 289 ? -14.273 -2.746 20.109 1 87.44 289 ARG B N 1
ATOM 4873 C CA . ARG B 1 289 ? -13.492 -3.182 21.266 1 87.44 289 ARG B CA 1
ATOM 4874 C C . ARG B 1 289 ? -12.453 -4.215 20.859 1 87.44 289 ARG B C 1
ATOM 4876 O O . ARG B 1 289 ? -11.352 -4.254 21.422 1 87.44 289 ARG B O 1
ATOM 4883 N N . HIS B 1 290 ? -12.828 -4.996 19.969 1 89.75 290 HIS B N 1
ATOM 4884 C CA . HIS B 1 290 ? -11.898 -6.02 19.484 1 89.75 290 HIS B CA 1
ATOM 4885 C C . HIS B 1 290 ? -10.68 -5.387 18.812 1 89.75 290 HIS B C 1
ATOM 4887 O O . HIS B 1 290 ? -9.555 -5.84 19.016 1 89.75 290 HIS B O 1
ATOM 4893 N N . ASP B 1 291 ? -10.914 -4.348 18.078 1 89.81 291 ASP B N 1
ATOM 4894 C CA . ASP B 1 291 ? -9.82 -3.646 17.406 1 89.81 291 ASP B CA 1
ATOM 4895 C C . ASP B 1 291 ? -8.883 -2.998 18.422 1 89.81 291 ASP B C 1
ATOM 4897 O O . ASP B 1 291 ? -7.664 -3.031 18.266 1 89.81 291 ASP B O 1
ATOM 4901 N N . ALA B 1 292 ? -9.438 -2.463 19.422 1 88.31 292 ALA B N 1
ATOM 4902 C CA . ALA B 1 292 ? -8.633 -1.857 20.484 1 88.31 292 ALA B CA 1
ATOM 4903 C C . ALA B 1 292 ? -7.777 -2.904 21.188 1 88.31 292 ALA B C 1
ATOM 4905 O O . ALA B 1 292 ? -6.605 -2.658 21.484 1 88.31 292 ALA B O 1
ATOM 4906 N N . SER B 1 293 ? -8.375 -4.047 21.469 1 90.69 293 SER B N 1
ATOM 4907 C CA . SER B 1 293 ? -7.648 -5.133 22.125 1 90.69 293 SER B CA 1
ATOM 4908 C C . SER B 1 293 ? -6.504 -5.633 21.25 1 90.69 293 SER B C 1
ATOM 4910 O O . SER B 1 293 ? -5.41 -5.914 21.734 1 90.69 293 SER B O 1
ATOM 4912 N N . LEU B 1 294 ? -6.809 -5.684 19.984 1 88.5 294 LEU B N 1
ATOM 4913 C CA . LEU B 1 294 ? -5.781 -6.137 19.047 1 88.5 294 LEU B CA 1
ATOM 4914 C C . LEU B 1 294 ? -4.613 -5.156 19.016 1 88.5 294 LEU B C 1
ATOM 4916 O O . LEU B 1 294 ? -3.459 -5.566 18.875 1 88.5 294 LEU B O 1
ATOM 4920 N N . LEU B 1 295 ? -4.895 -3.885 19.047 1 90.69 295 LEU B N 1
ATOM 4921 C CA . LEU B 1 295 ? -3.846 -2.873 19.062 1 90.69 295 LEU B CA 1
ATOM 4922 C C . LEU B 1 295 ? -2.961 -3.025 20.281 1 90.69 295 LEU B C 1
ATOM 4924 O O . LEU B 1 295 ? -1.737 -2.9 20.203 1 90.69 295 LEU B O 1
ATOM 4928 N N . HIS B 1 296 ? -3.539 -3.363 21.422 1 90.94 296 HIS B N 1
ATOM 4929 C CA . HIS B 1 296 ? -2.799 -3.598 22.656 1 90.94 296 HIS B CA 1
ATOM 4930 C C . HIS B 1 296 ? -1.911 -4.832 22.531 1 90.94 296 HIS B C 1
ATOM 4932 O O . HIS B 1 296 ? -0.729 -4.785 22.891 1 90.94 296 HIS B O 1
ATOM 4938 N N . ASP B 1 297 ? -2.441 -5.816 21.969 1 86.31 297 ASP B N 1
ATOM 4939 C CA . ASP B 1 297 ? -1.803 -7.125 21.969 1 86.31 297 ASP B CA 1
ATOM 4940 C C . ASP B 1 297 ? -0.627 -7.172 21 1 86.31 297 ASP B C 1
ATOM 4942 O O . ASP B 1 297 ? 0.244 -8.039 21.109 1 86.31 297 ASP B O 1
ATOM 4946 N N . THR B 1 298 ? -0.615 -6.234 20.125 1 86.94 298 THR B N 1
ATOM 4947 C CA . THR B 1 298 ? 0.407 -6.312 19.094 1 86.94 298 THR B CA 1
ATOM 4948 C C . THR B 1 298 ? 1.556 -5.352 19.391 1 86.94 298 THR B C 1
ATOM 4950 O O . THR B 1 298 ? 2.492 -5.227 18.594 1 86.94 298 THR B O 1
ATOM 4953 N N . GLN B 1 299 ? 1.483 -4.664 20.516 1 90.69 299 GLN B N 1
ATOM 4954 C CA . GLN B 1 299 ? 2.584 -3.791 20.906 1 90.69 299 GLN B CA 1
ATOM 4955 C C . GLN B 1 299 ? 3.82 -4.602 21.281 1 90.69 299 GLN B C 1
ATOM 4957 O O . GLN B 1 299 ? 3.717 -5.617 21.984 1 90.69 299 GLN B O 1
ATOM 4962 N N . PHE B 1 300 ? 4.949 -4.176 20.797 1 88.5 300 PHE B N 1
ATOM 4963 C CA . PHE B 1 300 ? 6.203 -4.84 21.109 1 88.5 300 PHE B CA 1
ATOM 4964 C C . PHE B 1 300 ? 6.594 -4.578 22.562 1 88.5 300 PHE B C 1
ATOM 4966 O O . PHE B 1 300 ? 6.059 -3.67 23.203 1 88.5 300 PHE B O 1
ATOM 4973 N N . HIS B 1 301 ? 7.555 -5.32 23.047 1 86.88 301 HIS B N 1
ATOM 4974 C CA . HIS B 1 301 ? 8.023 -5.215 24.438 1 86.88 301 HIS B CA 1
ATOM 4975 C C . HIS B 1 301 ? 8.656 -3.854 24.688 1 86.88 301 HIS B C 1
ATOM 4977 O O . HIS B 1 301 ? 8.578 -3.334 25.812 1 86.88 301 HIS B O 1
ATOM 4983 N N . ASP B 1 302 ? 9.18 -3.217 23.641 1 90.75 302 ASP B N 1
ATOM 4984 C CA . ASP B 1 302 ? 9.859 -1.938 23.828 1 90.75 302 ASP B CA 1
ATOM 4985 C C . ASP B 1 302 ? 8.875 -0.774 23.734 1 90.75 302 ASP B C 1
ATOM 4987 O O . ASP B 1 302 ? 9.281 0.39 23.75 1 90.75 302 ASP B O 1
ATOM 4991 N N . GLY B 1 303 ? 7.559 -1.148 23.516 1 95.12 303 GLY B N 1
ATOM 4992 C CA . GLY B 1 303 ? 6.512 -0.139 23.516 1 95.12 303 GLY B CA 1
ATOM 4993 C C . GLY B 1 303 ? 6.117 0.325 22.141 1 95.12 303 GLY B C 1
ATOM 4994 O O . GLY B 1 303 ? 5.133 1.049 21.969 1 95.12 303 GLY B O 1
ATOM 4995 N N . SER B 1 304 ? 6.871 -0.139 21.125 1 94.88 304 SER B N 1
ATOM 4996 C CA . SER B 1 304 ? 6.609 0.286 19.75 1 94.88 304 SER B CA 1
ATOM 4997 C C . SER B 1 304 ? 5.695 -0.699 19.031 1 94.88 304 SER B C 1
ATOM 4999 O O . SER B 1 304 ? 5.301 -1.718 19.609 1 94.88 304 SER B O 1
ATOM 5001 N N . TRP B 1 305 ? 5.238 -0.377 17.938 1 93.75 305 TRP B N 1
ATOM 5002 C CA . TRP B 1 305 ? 4.613 -1.269 16.969 1 93.75 305 TRP B CA 1
ATOM 5003 C C . TRP B 1 305 ? 5.473 -1.403 15.719 1 93.75 305 TRP B C 1
ATOM 5005 O O . TRP B 1 305 ? 6.344 -0.569 15.461 1 93.75 305 TRP B O 1
ATOM 5015 N N . GLU B 1 306 ? 5.223 -2.408 14.945 1 90 306 GLU B N 1
ATOM 5016 C CA . GLU B 1 306 ? 5.949 -2.668 13.711 1 90 306 GLU B CA 1
ATOM 5017 C C . GLU B 1 306 ? 5.805 -1.504 12.734 1 90 306 GLU B C 1
ATOM 5019 O O . GLU B 1 306 ? 4.789 -0.806 12.734 1 90 306 GLU B O 1
ATOM 5024 N N . ALA B 1 307 ? 6.93 -1.301 11.961 1 92.94 307 ALA B N 1
ATOM 5025 C CA . ALA B 1 307 ? 6.84 -0.368 10.836 1 92.94 307 ALA B CA 1
ATOM 5026 C C . ALA B 1 307 ? 5.906 -0.899 9.75 1 92.94 307 ALA B C 1
ATOM 5028 O O . ALA B 1 307 ? 6.188 -1.929 9.133 1 92.94 307 ALA B O 1
ATOM 5029 N N . ILE B 1 308 ? 4.773 -0.22 9.609 1 94.56 308 ILE B N 1
ATOM 5030 C CA . ILE B 1 308 ? 3.828 -0.539 8.547 1 94.56 308 ILE B CA 1
ATOM 5031 C C . ILE B 1 308 ? 3.91 0.519 7.445 1 94.56 308 ILE B C 1
ATOM 5033 O O . ILE B 1 308 ? 4.02 1.713 7.734 1 94.56 308 ILE B O 1
ATOM 5037 N N . PRO B 1 309 ? 3.934 0.125 6.18 1 94.06 309 PRO B N 1
ATOM 5038 C CA . PRO B 1 309 ? 3.992 1.118 5.102 1 94.06 309 PRO B CA 1
ATOM 5039 C C . PRO B 1 309 ? 2.895 2.174 5.215 1 94.06 309 PRO B C 1
ATOM 5041 O O . PRO B 1 309 ? 1.717 1.833 5.352 1 94.06 309 PRO B O 1
ATOM 5044 N N . LEU B 1 310 ? 3.295 3.406 5.16 1 95.94 310 LEU B N 1
ATOM 5045 C CA . LEU B 1 310 ? 2.369 4.531 5.25 1 95.94 310 LEU B CA 1
ATOM 5046 C C . LEU B 1 310 ? 2.355 5.328 3.949 1 95.94 310 LEU B C 1
ATOM 5048 O O . LEU B 1 310 ? 1.29 5.594 3.393 1 95.94 310 LEU B O 1
ATOM 5052 N N . LEU B 1 311 ? 3.496 5.672 3.459 1 94.44 311 LEU B N 1
ATOM 5053 C CA . LEU B 1 311 ? 3.617 6.496 2.262 1 94.44 311 LEU B CA 1
ATOM 5054 C C . LEU B 1 311 ? 3.891 5.637 1.034 1 94.44 311 LEU B C 1
ATOM 5056 O O . LEU B 1 311 ? 4.578 4.617 1.125 1 94.44 311 LEU B O 1
ATOM 5060 N N . ASP B 1 312 ? 3.344 6.035 -0.043 1 89.19 312 ASP B N 1
ATOM 5061 C CA . ASP B 1 312 ? 3.576 5.422 -1.348 1 89.19 312 ASP B CA 1
ATOM 5062 C C . ASP B 1 312 ? 3.877 6.484 -2.406 1 89.19 312 ASP B C 1
ATOM 5064 O O . ASP B 1 312 ? 2.963 7.129 -2.922 1 89.19 312 ASP B O 1
ATOM 5068 N N . ASN B 1 313 ? 5.164 6.617 -2.789 1 79.38 313 ASN B N 1
ATOM 5069 C CA . ASN B 1 313 ? 5.516 7.605 -3.801 1 79.38 313 ASN B CA 1
ATOM 5070 C C . ASN B 1 313 ? 5.559 6.992 -5.195 1 79.38 313 ASN B C 1
ATOM 5072 O O . ASN B 1 313 ? 6.277 7.48 -6.07 1 79.38 313 ASN B O 1
ATOM 5076 N N . HIS B 1 314 ? 4.949 5.812 -5.34 1 73.69 314 HIS B N 1
ATOM 5077 C CA . HIS B 1 314 ? 4.742 5.098 -6.594 1 73.69 314 HIS B CA 1
ATOM 5078 C C . HIS B 1 314 ? 6.008 4.367 -7.027 1 73.69 314 HIS B C 1
ATOM 5080 O O . HIS B 1 314 ? 5.961 3.492 -7.895 1 73.69 314 HIS B O 1
ATOM 5086 N N . ALA B 1 315 ? 7.113 4.816 -6.461 1 73.88 315 ALA B N 1
ATOM 5087 C CA . ALA B 1 315 ? 8.336 4.055 -6.707 1 73.88 315 ALA B CA 1
ATOM 5088 C C . ALA B 1 315 ? 8.75 3.26 -5.473 1 73.88 315 ALA B C 1
ATOM 5090 O O . ALA B 1 315 ? 9.297 2.164 -5.586 1 73.88 315 ALA B O 1
ATOM 5091 N N . ARG B 1 316 ? 8.461 3.863 -4.402 1 81.75 316 ARG B N 1
ATOM 5092 C CA . ARG B 1 316 ? 8.828 3.209 -3.152 1 81.75 316 ARG B CA 1
ATOM 5093 C C . ARG B 1 316 ? 7.781 3.463 -2.07 1 81.75 316 ARG B C 1
ATOM 5095 O O . ARG B 1 316 ? 7.184 4.539 -2.021 1 81.75 316 ARG B O 1
ATOM 5102 N N . ILE B 1 317 ? 7.617 2.443 -1.285 1 88.62 317 ILE B N 1
ATOM 5103 C CA . ILE B 1 317 ? 6.805 2.627 -0.088 1 88.62 317 ILE B CA 1
ATOM 5104 C C . ILE B 1 317 ? 7.703 2.934 1.105 1 88.62 317 ILE B C 1
ATOM 5106 O O . ILE B 1 317 ? 8.875 2.555 1.119 1 88.62 317 ILE B O 1
ATOM 5110 N N . TRP B 1 318 ? 7.156 3.682 1.97 1 91.5 318 TRP B N 1
ATOM 5111 C CA . TRP B 1 318 ? 7.898 4.062 3.168 1 91.5 318 TRP B CA 1
ATOM 5112 C C . TRP B 1 318 ? 7.062 3.83 4.422 1 91.5 318 TRP B C 1
ATOM 5114 O O . TRP B 1 318 ? 5.852 4.059 4.418 1 91.5 318 TRP B O 1
ATOM 5124 N N . GLY B 1 319 ? 7.738 3.318 5.449 1 92.94 319 GLY B N 1
ATOM 5125 C CA . GLY B 1 319 ? 7.18 3.105 6.773 1 92.94 319 GLY B CA 1
ATOM 5126 C C . GLY B 1 319 ? 8.195 3.268 7.887 1 92.94 319 GLY B C 1
ATOM 5127 O O . GLY B 1 319 ? 9.406 3.223 7.641 1 92.94 319 GLY B O 1
ATOM 5128 N N . SER B 1 320 ? 7.699 3.512 9.031 1 94.31 320 SER B N 1
ATOM 5129 C CA . SER B 1 320 ? 8.547 3.803 10.18 1 94.31 320 SER B CA 1
ATOM 5130 C C . SER B 1 320 ? 7.914 3.293 11.477 1 94.31 320 SER B C 1
ATOM 5132 O O . SER B 1 320 ? 6.719 3.49 11.703 1 94.31 320 SER B O 1
ATOM 5134 N N . ARG B 1 321 ? 8.766 2.633 12.234 1 93.19 321 ARG B N 1
ATOM 5135 C CA . ARG B 1 321 ? 8.305 2.18 13.539 1 93.19 321 ARG B CA 1
ATOM 5136 C C . ARG B 1 321 ? 7.879 3.361 14.406 1 93.19 321 ARG B C 1
ATOM 5138 O O . ARG B 1 321 ? 6.891 3.275 15.141 1 93.19 321 ARG B O 1
ATOM 5145 N N . ALA B 1 322 ? 8.609 4.453 14.328 1 97 322 ALA B N 1
ATOM 5146 C CA . ALA B 1 322 ? 8.305 5.633 15.133 1 97 322 ALA B CA 1
ATOM 5147 C C . ALA B 1 322 ? 6.973 6.246 14.727 1 97 322 ALA B C 1
ATOM 5149 O O . ALA B 1 322 ? 6.152 6.598 15.578 1 97 322 ALA B O 1
ATOM 5150 N N . VAL B 1 323 ? 6.73 6.355 13.438 1 98.19 323 VAL B N 1
ATOM 5151 C CA . VAL B 1 323 ? 5.496 6.969 12.953 1 98.19 323 VAL B CA 1
ATOM 5152 C C . VAL B 1 323 ? 4.316 6.043 13.234 1 98.19 323 VAL B C 1
ATOM 5154 O O . VAL B 1 323 ? 3.256 6.496 13.672 1 98.19 323 VAL B O 1
ATOM 5157 N N . SER B 1 324 ? 4.492 4.703 12.984 1 97.75 324 SER B N 1
ATOM 5158 C CA . SER B 1 324 ? 3.449 3.744 13.328 1 97.75 324 SER B CA 1
ATOM 5159 C C . SER B 1 324 ? 3.094 3.826 14.812 1 97.75 324 SER B C 1
ATOM 5161 O O . SER B 1 324 ? 1.917 3.803 15.172 1 97.75 324 SER B O 1
ATOM 5163 N N . THR B 1 325 ? 4.098 3.945 15.633 1 98.12 325 THR B N 1
ATOM 5164 C CA . THR B 1 325 ? 3.898 4.012 17.078 1 98.12 325 THR B CA 1
ATOM 5165 C C . THR B 1 325 ? 3.166 5.297 17.453 1 98.12 325 THR B C 1
ATOM 5167 O O . THR B 1 325 ? 2.275 5.277 18.312 1 98.12 325 THR B O 1
ATOM 5170 N N . ALA B 1 326 ? 3.523 6.375 16.859 1 98.75 326 ALA B N 1
ATOM 5171 C CA . ALA B 1 326 ? 2.869 7.648 17.141 1 98.75 326 ALA B CA 1
ATOM 5172 C C . ALA B 1 326 ? 1.384 7.594 16.797 1 98.75 326 ALA B C 1
ATOM 5174 O O . ALA B 1 326 ? 0.545 8.078 17.562 1 98.75 326 ALA B O 1
ATOM 5175 N N . ILE B 1 327 ? 1.071 7.016 15.672 1 98.69 327 ILE B N 1
ATOM 5176 C CA . ILE B 1 327 ? -0.316 6.953 15.227 1 98.69 327 ILE B CA 1
ATOM 5177 C C . ILE B 1 327 ? -1.102 5.988 16.109 1 98.69 327 ILE B C 1
ATOM 5179 O O . ILE B 1 327 ? -2.256 6.254 16.453 1 98.69 327 ILE B O 1
ATOM 5183 N N . CYS B 1 328 ? -0.489 4.863 16.484 1 98.12 328 CYS B N 1
ATOM 5184 C CA . CYS B 1 328 ? -1.124 3.938 17.406 1 98.12 328 CYS B CA 1
ATOM 5185 C C . CYS B 1 328 ? -1.353 4.598 18.766 1 98.12 328 CYS B C 1
ATOM 5187 O O . CYS B 1 328 ? -2.408 4.422 19.375 1 98.12 328 CYS B O 1
ATOM 5189 N N . LEU B 1 329 ? -0.35 5.348 19.25 1 98.19 329 LEU B N 1
ATOM 5190 C CA . LEU B 1 329 ? -0.495 6.105 20.484 1 98.19 329 LEU B CA 1
ATOM 5191 C C . LEU B 1 329 ? -1.696 7.039 20.422 1 98.19 329 LEU B C 1
ATOM 5193 O O . LEU B 1 329 ? -2.514 7.082 21.344 1 98.19 329 LEU B O 1
ATOM 5197 N N . LYS B 1 330 ? -1.781 7.758 19.328 1 98 330 LYS B N 1
ATOM 5198 C CA . LYS B 1 330 ? -2.877 8.703 19.125 1 98 330 LYS B CA 1
ATOM 5199 C C . LYS B 1 330 ? -4.23 8 19.219 1 98 330 LYS B C 1
ATOM 5201 O O . LYS B 1 330 ? -5.16 8.516 19.844 1 98 330 LYS B O 1
ATOM 5206 N N . ALA B 1 331 ? -4.324 6.859 18.547 1 97.56 331 ALA B N 1
ATOM 5207 C CA . ALA B 1 331 ? -5.574 6.102 18.562 1 97.56 331 ALA B CA 1
ATOM 5208 C C . ALA B 1 331 ? -5.941 5.66 19.969 1 97.56 331 ALA B C 1
ATOM 5210 O O . ALA B 1 331 ? -7.113 5.719 20.359 1 97.56 331 ALA B O 1
ATOM 5211 N N . LEU B 1 332 ? -4.949 5.223 20.734 1 95.88 332 LEU B N 1
ATOM 5212 C CA . LEU B 1 332 ? -5.195 4.766 22.109 1 95.88 332 LEU B CA 1
ATOM 5213 C C . LEU B 1 332 ? -5.629 5.922 23 1 95.88 332 LEU B C 1
ATOM 5215 O O . LEU B 1 332 ? -6.516 5.762 23.844 1 95.88 332 LEU B O 1
ATOM 5219 N N . LEU B 1 333 ? -4.996 7.055 22.828 1 96 333 LEU B N 1
ATOM 5220 C CA . LEU B 1 333 ? -5.344 8.234 23.609 1 96 333 LEU B CA 1
ATOM 5221 C C . LEU B 1 333 ? -6.785 8.664 23.344 1 96 333 LEU B C 1
ATOM 5223 O O . LEU B 1 333 ? -7.516 9.023 24.266 1 96 333 LEU B O 1
ATOM 5227 N N . ARG B 1 334 ? -7.164 8.648 22.094 1 93.81 334 ARG B N 1
ATOM 5228 C CA . ARG B 1 334 ? -8.516 9.055 21.719 1 93.81 334 ARG B CA 1
ATOM 5229 C C . ARG B 1 334 ? -9.547 8.062 22.25 1 93.81 334 ARG B C 1
ATOM 5231 O O . ARG B 1 334 ? -10.656 8.445 22.625 1 93.81 334 ARG B O 1
ATOM 5238 N N . GLN B 1 335 ? -9.203 6.812 22.156 1 89.31 335 GLN B N 1
ATOM 5239 C CA . GLN B 1 335 ? -10.094 5.781 22.688 1 89.31 335 GLN B CA 1
ATOM 5240 C C . GLN B 1 335 ? -10.344 5.973 24.172 1 89.31 335 GLN B C 1
ATOM 5242 O O . GLN B 1 335 ? -11.469 5.781 24.656 1 89.31 335 GLN B O 1
ATOM 5247 N N . GLU B 1 336 ? -9.375 6.336 24.875 1 86 336 GLU B N 1
ATOM 5248 C CA . GLU B 1 336 ? -9.484 6.516 26.312 1 86 336 GLU B CA 1
ATOM 5249 C C . GLU B 1 336 ? -10.273 7.781 26.656 1 86 336 GLU B C 1
ATOM 5251 O O . GLU B 1 336 ? -10.859 7.883 27.734 1 86 336 GLU B O 1
ATOM 5256 N N . SER B 1 337 ? -10.266 8.719 25.828 1 78.81 337 SER B N 1
ATOM 5257 C CA . SER B 1 337 ? -10.969 9.977 26.078 1 78.81 337 SER B CA 1
ATOM 5258 C C . SER B 1 337 ? -12.461 9.836 25.828 1 78.81 337 SER B C 1
ATOM 5260 O O . SER B 1 337 ? -13.25 10.711 26.188 1 78.81 337 SER B O 1
ATOM 5262 N N . GLN B 1 338 ? -12.938 8.742 25.203 1 70.31 338 GLN B N 1
ATOM 5263 C CA . GLN B 1 338 ? -14.367 8.516 24.984 1 70.31 338 GLN B CA 1
ATOM 5264 C C . GLN B 1 338 ? -14.984 7.762 26.156 1 70.31 338 GLN B C 1
ATOM 5266 O O . GLN B 1 338 ? -14.328 6.934 26.797 1 70.31 338 GLN B O 1
#

Nearest PDB structures (foldseek):
  6ij1-assembly1_A  TM=7.155E-01  e=3.323E-09  Actinoplanes teichomyceticus
  8pak-assembly1_A  TM=6.754E-01  e=4.376E-09  Cystobacter fuscus DSM 2262
  7xq4-assembly1_A  TM=6.636E-01  e=6.553E-08  Streptomyces showdoensis
  7xkx-assembly1_A  TM=6.578E-01  e=9.372E-07  Kitasatospora sp. CB02891
  7xkx-assembly2_B  TM=5.960E-01  e=1.018E-05  Kitasatospora sp. CB02891

Solvent-accessible surface area (backbone atoms only — not comparable to full-atom values): 34326 Å² total; per-residue (Å²): 129,78,49,73,60,52,28,28,50,51,35,51,50,55,34,53,75,68,67,38,72,56,42,52,46,67,55,29,54,67,55,38,28,51,50,42,61,71,40,27,75,82,64,70,53,48,74,68,50,46,53,54,54,23,66,43,81,43,54,28,35,59,65,45,49,35,52,33,39,44,24,42,49,51,40,38,76,74,65,41,64,84,37,50,65,57,44,54,52,50,52,53,51,50,63,68,49,48,41,99,56,40,30,33,75,39,59,88,44,74,89,55,49,38,28,33,46,46,42,8,46,47,40,41,45,28,42,77,68,72,67,58,42,64,89,68,41,44,63,32,33,40,43,46,45,55,31,44,46,96,72,25,45,32,29,35,41,43,32,92,49,54,90,40,30,43,62,53,11,28,64,75,43,70,68,70,51,56,52,25,74,36,55,29,36,34,22,37,25,47,41,14,50,50,52,35,39,76,74,73,36,85,54,67,46,56,84,42,48,62,50,24,52,54,38,49,62,70,59,45,42,95,66,25,45,26,62,38,76,54,38,51,50,24,36,59,20,32,20,36,35,38,44,31,40,52,74,69,52,93,42,62,70,60,45,51,35,29,44,56,42,58,69,50,47,83,56,50,32,58,49,46,36,19,31,43,35,41,27,28,41,57,69,75,39,82,58,59,67,65,58,54,50,50,49,60,71,58,44,43,94,70,23,34,34,69,34,42,68,43,37,26,75,81,70,46,52,39,34,18,34,56,47,26,25,24,47,34,43,36,27,53,54,53,56,67,73,101,131,78,48,74,61,53,30,28,51,51,34,50,50,55,35,54,76,67,65,36,72,57,41,51,47,67,55,28,54,66,56,39,28,51,49,44,62,70,40,28,75,82,65,69,54,50,75,67,51,46,55,54,53,24,66,44,83,43,51,28,36,58,67,45,49,36,53,33,39,44,24,42,50,52,39,39,76,74,65,41,65,86,38,49,65,58,44,53,52,49,51,53,52,52,62,66,47,44,48,96,54,42,29,32,76,39,59,89,44,75,88,54,48,37,29,32,45,46,42,8,46,48,40,42,44,28,43,77,68,72,67,59,40,65,88,70,41,45,64,32,33,42,43,47,46,57,30,45,46,94,73,26,47,34,30,34,41,43,32,92,49,55,88,41,29,43,59,54,12,28,65,76,44,70,67,69,56,56,51,25,73,36,54,30,37,36,22,35,24,46,40,14,51,50,52,34,38,76,74,73,37,85,53,66,45,57,86,44,49,63,49,25,53,52,38,48,63,71,58,45,42,94,66,24,45,27,62,37,76,54,37,51,50,24,38,58,20,31,20,37,34,39,43,31,40,53,74,70,51,93,43,61,70,61,46,50,35,28,46,56,42,56,70,50,48,83,57,50,34,57,48,49,37,20,31,40,37,40,26,29,40,57,68,74,40,83,56,59,67,66,58,54,50,50,50,62,70,59,44,43,95,71,24,35,34,70,35,42,68,44,36,27,74,81,69,47,52,39,32,18,34,56,48,28,24,24,46,36,43,37,26,53,54,54,57,67,73,102